Protein AF-A0A7J7QIR0-F1 (afdb_monomer_lite)

Structure (mmCIF, N/CA/C/O backbone):
data_AF-A0A7J7QIR0-F1
#
_entry.id   AF-A0A7J7QIR0-F1
#
loop_
_atom_site.group_PDB
_atom_site.id
_atom_site.type_symbol
_atom_site.label_atom_id
_atom_site.label_alt_id
_atom_site.label_comp_id
_atom_site.label_asym_id
_atom_site.label_entity_id
_atom_site.label_seq_id
_atom_site.pdbx_PDB_ins_code
_atom_site.Cartn_x
_atom_site.Cartn_y
_atom_site.Cartn_z
_atom_site.occupancy
_atom_site.B_iso_or_equiv
_atom_site.auth_seq_id
_atom_site.auth_comp_id
_atom_site.auth_asym_id
_atom_site.auth_atom_id
_atom_site.pdbx_PDB_model_num
ATOM 1 N N . MET A 1 1 ? 65.376 7.312 5.966 1.00 63.22 1 MET A N 1
ATOM 2 C CA . MET A 1 1 ? 64.396 8.322 5.501 1.00 63.22 1 MET A CA 1
ATOM 3 C C . MET A 1 1 ? 64.353 8.435 3.971 1.00 63.22 1 MET A C 1
ATOM 5 O O . MET A 1 1 ? 63.318 8.130 3.402 1.00 63.22 1 MET A O 1
ATOM 9 N N . VAL A 1 2 ? 65.464 8.736 3.281 1.00 73.38 2 VAL A N 1
ATOM 10 C CA . VAL A 1 2 ? 65.499 8.855 1.798 1.00 73.38 2 VAL A CA 1
ATOM 11 C C . VAL A 1 2 ? 65.082 7.569 1.058 1.00 73.38 2 VAL A C 1
ATOM 13 O O . VAL A 1 2 ? 64.411 7.639 0.033 1.00 73.38 2 VAL A O 1
ATOM 16 N N . HIS A 1 3 ? 65.426 6.389 1.587 1.00 74.38 3 HIS A N 1
ATOM 17 C CA . HIS A 1 3 ? 65.063 5.109 0.962 1.00 74.38 3 HIS A CA 1
ATOM 18 C C . HIS A 1 3 ? 63.554 4.806 1.042 1.00 74.38 3 HIS A C 1
ATOM 20 O O . HIS A 1 3 ? 62.972 4.362 0.060 1.00 74.38 3 HIS A O 1
ATOM 26 N N . ALA A 1 4 ? 62.907 5.123 2.171 1.00 72.25 4 ALA A N 1
ATOM 27 C CA . ALA A 1 4 ? 61.465 4.934 2.359 1.00 72.25 4 ALA A CA 1
ATOM 28 C C . ALA A 1 4 ? 60.637 5.890 1.482 1.00 72.25 4 ALA A C 1
ATOM 30 O O . ALA A 1 4 ? 59.612 5.500 0.934 1.00 72.25 4 ALA A O 1
ATOM 31 N N . TRP A 1 5 ? 61.124 7.119 1.281 1.00 82.62 5 TRP A N 1
ATOM 32 C CA . TRP A 1 5 ? 60.481 8.089 0.392 1.00 82.62 5 TRP A CA 1
ATOM 33 C C . TRP A 1 5 ? 60.527 7.654 -1.082 1.00 82.62 5 TRP A C 1
ATOM 35 O O . TRP A 1 5 ? 59.533 7.772 -1.794 1.00 82.62 5 TRP A O 1
ATOM 45 N N . ARG A 1 6 ? 61.645 7.063 -1.533 1.00 83.94 6 ARG A N 1
ATOM 46 C CA . ARG A 1 6 ? 61.762 6.512 -2.896 1.00 83.94 6 ARG A CA 1
ATOM 47 C C . ARG A 1 6 ? 60.876 5.282 -3.124 1.00 83.94 6 ARG A C 1
ATOM 49 O O . ARG A 1 6 ? 60.360 5.121 -4.227 1.00 83.94 6 ARG A O 1
ATOM 56 N N . GLU A 1 7 ? 60.693 4.438 -2.110 1.00 83.12 7 GLU A N 1
ATOM 57 C CA . GLU A 1 7 ? 59.798 3.273 -2.178 1.00 83.12 7 GLU A CA 1
ATOM 58 C C . GLU A 1 7 ? 58.329 3.713 -2.290 1.00 83.12 7 GLU A C 1
ATOM 60 O O . GLU A 1 7 ? 57.623 3.274 -3.197 1.00 83.12 7 GLU A O 1
ATOM 65 N N . ALA A 1 8 ? 57.903 4.664 -1.447 1.00 83.12 8 ALA A N 1
ATOM 66 C CA . ALA A 1 8 ? 56.557 5.235 -1.492 1.00 83.12 8 ALA A CA 1
ATOM 67 C C . ALA A 1 8 ? 56.277 5.908 -2.845 1.00 83.12 8 ALA A C 1
ATOM 69 O O . ALA A 1 8 ? 55.256 5.640 -3.465 1.00 83.12 8 ALA A O 1
ATOM 70 N N . GLN A 1 9 ? 57.221 6.696 -3.372 1.00 85.62 9 GLN A N 1
ATOM 71 C CA . GLN A 1 9 ? 57.064 7.342 -4.677 1.00 85.62 9 GLN A CA 1
ATOM 72 C C . GLN A 1 9 ? 56.934 6.323 -5.825 1.00 85.62 9 GLN A C 1
ATOM 74 O O . GLN A 1 9 ? 56.143 6.527 -6.745 1.00 85.62 9 GLN A O 1
ATOM 79 N N . ARG A 1 10 ? 57.663 5.198 -5.771 1.00 85.88 10 ARG A N 1
ATOM 80 C CA . ARG A 1 10 ? 57.529 4.113 -6.760 1.00 85.88 10 ARG A CA 1
ATOM 81 C C . ARG A 1 10 ? 56.176 3.413 -6.671 1.00 85.88 10 ARG A C 1
ATOM 83 O O . ARG A 1 10 ? 55.578 3.152 -7.712 1.00 85.88 10 ARG A O 1
ATOM 90 N N . GLN A 1 11 ? 55.686 3.144 -5.463 1.00 87.50 11 GLN A N 1
ATOM 91 C CA . GLN A 1 11 ? 54.374 2.528 -5.259 1.00 87.50 11 GLN A CA 1
ATOM 92 C C . GLN A 1 11 ? 53.239 3.444 -5.732 1.00 87.50 11 GLN A C 1
ATOM 94 O O . GLN A 1 11 ? 52.356 2.989 -6.456 1.00 87.50 11 GLN A O 1
ATOM 99 N N . THR A 1 12 ? 53.305 4.744 -5.432 1.00 89.62 12 THR A N 1
ATOM 100 C CA . THR A 1 12 ? 52.312 5.719 -5.903 1.00 89.62 12 THR A CA 1
ATOM 101 C C . THR A 1 12 ? 52.336 5.866 -7.426 1.00 89.62 12 THR A C 1
ATOM 103 O O . THR A 1 12 ? 51.277 5.904 -8.046 1.00 89.62 12 THR A O 1
ATOM 106 N N . CYS A 1 13 ? 53.518 5.875 -8.058 1.00 88.88 13 CYS A N 1
ATOM 107 C CA . CYS A 1 13 ? 53.624 5.901 -9.521 1.00 88.88 13 CYS A CA 1
ATOM 108 C C . CYS A 1 13 ? 53.061 4.629 -10.173 1.00 88.88 13 CYS A C 1
ATOM 110 O O . CYS A 1 13 ? 52.372 4.726 -11.185 1.00 88.88 13 CYS A O 1
ATOM 112 N N . LEU A 1 14 ? 53.310 3.444 -9.603 1.00 87.06 14 LEU A N 1
ATOM 113 C CA . LEU A 1 14 ? 52.738 2.191 -10.110 1.00 87.06 14 LEU A CA 1
ATOM 114 C C . LEU A 1 14 ? 51.210 2.172 -9.980 1.00 87.06 14 LEU A C 1
ATOM 116 O O . LEU A 1 14 ? 50.529 1.784 -10.929 1.00 87.06 14 LEU A O 1
ATOM 120 N N . LEU A 1 15 ? 50.671 2.658 -8.857 1.00 88.75 15 LEU A N 1
ATOM 121 C CA . LEU A 1 15 ? 49.227 2.801 -8.666 1.00 88.75 15 LEU A CA 1
ATOM 122 C C . LEU A 1 15 ? 48.619 3.776 -9.682 1.00 88.75 15 LEU A C 1
ATOM 124 O O . LEU A 1 15 ? 47.646 3.419 -10.340 1.00 88.75 15 LEU A O 1
ATOM 128 N N . LEU A 1 16 ? 49.227 4.943 -9.905 1.00 88.00 16 LEU A N 1
ATOM 129 C CA . LEU A 1 16 ? 48.777 5.922 -10.906 1.00 88.00 16 LEU A CA 1
ATOM 130 C C . LEU A 1 16 ? 48.803 5.374 -12.341 1.00 88.00 16 LEU A C 1
ATOM 132 O O . LEU A 1 16 ? 47.860 5.591 -13.103 1.00 88.00 16 LEU A O 1
ATOM 136 N N . VAL A 1 17 ? 49.841 4.622 -12.717 1.00 86.25 17 VAL A N 1
ATOM 137 C CA . VAL A 1 17 ? 49.918 3.990 -14.045 1.00 86.25 17 VAL A CA 1
ATOM 138 C C . VAL A 1 17 ? 48.865 2.890 -14.186 1.00 86.25 17 VAL A C 1
ATOM 140 O O . VAL A 1 17 ? 48.207 2.801 -15.219 1.00 86.25 17 VAL A O 1
ATOM 143 N N . SER A 1 18 ? 48.638 2.091 -13.140 1.00 83.12 18 SER A N 1
ATOM 144 C CA . SER A 1 18 ? 47.585 1.071 -13.163 1.00 83.12 18 SER A CA 1
ATOM 145 C C . SER A 1 18 ? 46.180 1.681 -13.225 1.00 83.12 18 SER A C 1
ATOM 147 O O . SER A 1 18 ? 45.354 1.211 -14.001 1.00 83.12 18 SER A O 1
ATOM 149 N N . LEU A 1 19 ? 45.931 2.779 -12.501 1.00 84.31 19 LEU A N 1
ATOM 150 C CA . LEU A 1 19 ? 44.648 3.483 -12.487 1.00 84.31 19 LEU A CA 1
ATOM 151 C C . LEU A 1 19 ? 44.356 4.140 -13.843 1.00 84.31 19 LEU A C 1
ATOM 153 O O . LEU A 1 19 ? 43.249 4.023 -14.357 1.00 84.31 19 LEU A O 1
ATOM 157 N N . THR A 1 20 ? 45.353 4.785 -14.456 1.00 78.94 20 THR A N 1
ATOM 158 C CA . THR A 1 20 ? 45.201 5.399 -15.787 1.00 78.94 20 THR A CA 1
ATOM 159 C C . THR A 1 20 ? 45.034 4.348 -16.883 1.00 78.94 20 THR A C 1
ATOM 161 O O . THR A 1 20 ? 44.170 4.506 -17.741 1.00 78.94 20 THR A O 1
ATOM 164 N N . ALA A 1 21 ? 45.768 3.231 -16.825 1.00 70.81 21 ALA A N 1
ATOM 165 C CA . ALA A 1 21 ? 45.558 2.109 -17.738 1.00 70.81 21 ALA A CA 1
ATOM 166 C C . ALA A 1 21 ? 44.150 1.507 -17.594 1.00 70.81 21 ALA A C 1
ATOM 168 O O . ALA A 1 21 ? 43.523 1.185 -18.604 1.00 70.81 21 ALA A O 1
ATOM 169 N N . TRP A 1 22 ? 43.635 1.391 -16.366 1.00 70.06 22 TRP A N 1
ATOM 170 C CA . TRP A 1 22 ? 42.289 0.881 -16.099 1.00 70.06 22 TRP A CA 1
ATOM 171 C C . TRP A 1 22 ? 41.198 1.846 -16.588 1.00 70.06 22 TRP A C 1
ATOM 173 O O . TRP A 1 22 ? 40.274 1.422 -17.280 1.00 70.06 22 TRP A O 1
ATOM 183 N N . LEU A 1 23 ? 41.358 3.152 -16.345 1.00 68.69 23 LEU A N 1
ATOM 184 C CA . LEU A 1 23 ? 40.456 4.196 -16.846 1.00 68.69 23 LEU A CA 1
ATOM 185 C C . LEU A 1 23 ? 40.393 4.217 -18.383 1.00 68.69 23 LEU A C 1
ATOM 187 O O . LEU A 1 23 ? 39.302 4.280 -18.941 1.00 68.69 23 LEU A O 1
ATOM 191 N N . VAL A 1 24 ? 41.530 4.088 -19.079 1.00 67.69 24 VAL A N 1
ATOM 192 C CA . VAL A 1 24 ? 41.573 4.060 -20.557 1.00 67.69 24 VAL A CA 1
ATOM 193 C C . VAL A 1 24 ? 40.941 2.785 -21.134 1.00 67.69 24 VAL A C 1
ATOM 195 O O . VAL A 1 24 ? 40.271 2.842 -22.163 1.00 67.69 24 VAL A O 1
ATOM 198 N N . HIS A 1 25 ? 41.100 1.630 -20.478 1.00 61.41 25 HIS A N 1
ATOM 199 C CA . HIS A 1 25 ? 40.418 0.400 -20.908 1.00 61.41 25 HIS A CA 1
ATOM 200 C C . HIS A 1 25 ? 38.904 0.456 -20.652 1.00 61.41 25 HIS A C 1
ATOM 202 O O . HIS A 1 25 ? 38.129 -0.104 -21.434 1.00 61.41 25 HIS A O 1
ATOM 208 N N . SER A 1 26 ? 38.471 1.150 -19.596 1.00 63.03 26 SER A N 1
ATOM 209 C CA . SER A 1 26 ? 37.052 1.313 -19.273 1.00 63.03 26 SER A CA 1
ATOM 210 C C . SER A 1 26 ? 36.330 2.227 -20.267 1.00 63.03 26 SER A C 1
ATOM 212 O O . SER A 1 26 ? 35.204 1.929 -20.650 1.00 63.03 26 SER A O 1
ATOM 214 N N . THR A 1 27 ? 36.959 3.305 -20.746 1.00 64.69 27 THR A N 1
ATOM 215 C CA . THR A 1 27 ? 36.300 4.239 -21.680 1.00 64.69 27 THR A CA 1
ATOM 216 C C . THR A 1 27 ? 36.130 3.658 -23.085 1.00 64.69 27 THR A C 1
ATOM 218 O O . THR A 1 27 ? 35.092 3.859 -23.713 1.00 64.69 27 THR A O 1
ATOM 221 N N . ALA A 1 28 ? 37.104 2.881 -23.574 1.00 61.06 28 ALA A N 1
ATOM 222 C CA . ALA A 1 28 ? 37.025 2.256 -24.898 1.00 61.06 28 ALA A CA 1
ATOM 223 C C . ALA A 1 28 ? 35.984 1.124 -24.966 1.00 61.06 28 ALA A C 1
ATOM 225 O O . ALA A 1 28 ? 35.314 0.952 -25.984 1.00 61.06 28 ALA A O 1
ATOM 226 N N . THR A 1 29 ? 35.821 0.363 -23.880 1.00 63.81 29 THR A N 1
ATOM 227 C CA . THR A 1 29 ? 34.811 -0.705 -23.803 1.00 63.81 29 THR A CA 1
ATOM 228 C C . THR A 1 29 ? 33.394 -0.154 -23.651 1.00 63.81 29 THR A C 1
ATOM 230 O O . THR A 1 29 ? 32.463 -0.723 -24.218 1.00 63.81 29 THR A O 1
ATOM 233 N N . GLN A 1 30 ? 33.233 0.987 -22.977 1.00 71.06 30 GLN A N 1
ATOM 234 C CA . GLN A 1 30 ? 31.936 1.638 -22.792 1.00 71.06 30 GLN A CA 1
ATOM 235 C C . GLN A 1 30 ? 31.391 2.272 -24.084 1.00 71.06 30 GLN A C 1
ATOM 237 O O . GLN A 1 30 ? 30.181 2.289 -24.292 1.00 71.06 30 GLN A O 1
ATOM 242 N N . ALA A 1 31 ? 32.265 2.705 -25.001 1.00 75.94 31 ALA A N 1
ATOM 243 C CA . ALA A 1 31 ? 31.871 3.315 -26.276 1.00 75.94 31 ALA A CA 1
ATOM 244 C C . ALA A 1 31 ? 31.133 2.365 -27.246 1.00 75.94 31 ALA A C 1
ATOM 246 O O . ALA A 1 31 ? 30.554 2.826 -28.225 1.00 75.94 31 ALA A O 1
ATOM 247 N N . CYS A 1 32 ? 31.162 1.052 -26.994 1.00 87.12 32 CYS A N 1
ATOM 248 C CA . CYS A 1 32 ? 30.577 0.025 -27.865 1.00 87.12 32 CYS A CA 1
ATOM 249 C C . CYS A 1 32 ? 29.570 -0.880 -27.169 1.00 87.12 32 CYS A C 1
ATOM 251 O O . CYS A 1 32 ? 29.247 -1.965 -27.659 1.00 87.12 32 CYS A O 1
ATOM 253 N N . GLN A 1 33 ? 29.094 -0.460 -26.003 1.00 91.12 33 GLN A N 1
ATOM 254 C CA . GLN A 1 33 ? 27.999 -1.145 -25.352 1.00 91.12 33 GLN A CA 1
ATOM 255 C C . GLN A 1 33 ? 26.690 -0.713 -26.028 1.00 91.12 33 GLN A C 1
ATOM 257 O O . GLN A 1 33 ? 26.458 0.490 -26.162 1.00 91.12 33 GLN A O 1
ATOM 262 N N . PRO A 1 34 ? 25.833 -1.649 -26.477 1.00 93.75 34 PRO A N 1
ATOM 263 C CA . PRO A 1 34 ? 24.517 -1.270 -26.967 1.00 93.75 34 PRO A CA 1
ATOM 264 C C . PRO A 1 34 ? 23.743 -0.558 -25.854 1.00 93.75 34 PRO A C 1
ATOM 266 O O . PRO A 1 34 ? 23.880 -0.892 -24.673 1.00 93.75 34 PRO A O 1
ATOM 269 N N . SER A 1 35 ? 22.919 0.413 -26.226 1.00 94.69 35 SER A N 1
ATOM 270 C CA . SER A 1 35 ? 21.955 1.025 -25.317 1.00 94.69 35 SER A CA 1
ATOM 271 C C . SER A 1 35 ? 20.534 0.635 -25.711 1.00 94.69 35 SER A C 1
ATOM 273 O O . SER A 1 35 ? 20.278 0.144 -26.814 1.00 94.69 35 SER A O 1
ATOM 275 N N . ILE A 1 36 ? 19.613 0.796 -24.767 1.00 95.44 36 ILE A N 1
ATOM 276 C CA . ILE A 1 36 ? 18.187 0.553 -24.964 1.00 95.44 36 ILE A CA 1
ATOM 277 C C . ILE A 1 36 ? 17.493 1.886 -24.736 1.00 95.44 36 ILE A C 1
ATOM 279 O O . ILE A 1 36 ? 17.690 2.495 -23.687 1.00 95.44 36 ILE A O 1
ATOM 283 N N . SER A 1 37 ? 16.694 2.326 -25.701 1.00 94.69 37 SER A N 1
ATOM 284 C CA . SER A 1 37 ? 15.740 3.406 -25.499 1.00 94.69 37 SER A CA 1
ATOM 285 C C . SER A 1 37 ? 14.331 2.838 -25.418 1.00 94.69 37 SER A C 1
ATOM 287 O O . SER A 1 37 ? 13.955 1.969 -26.205 1.00 94.69 37 SER A O 1
ATOM 289 N N . PHE A 1 38 ? 13.553 3.355 -24.473 1.00 94.50 38 PHE A N 1
ATOM 290 C CA . PHE A 1 38 ? 12.136 3.024 -24.322 1.00 94.50 38 PHE A CA 1
ATOM 291 C C . PHE A 1 38 ? 11.213 4.050 -24.995 1.00 94.50 38 PHE A C 1
ATOM 293 O O . PHE A 1 38 ? 9.994 3.944 -24.893 1.00 94.50 38 PHE A O 1
ATOM 300 N N . PHE A 1 39 ? 11.791 5.041 -25.684 1.00 94.56 39 PHE A N 1
ATOM 301 C CA . PHE A 1 39 ? 11.075 6.121 -26.366 1.00 94.56 39 PHE A CA 1
ATOM 302 C C . PHE A 1 39 ? 11.553 6.218 -27.825 1.00 94.56 39 PHE A C 1
ATOM 304 O O . PHE A 1 39 ? 12.318 7.125 -28.167 1.00 94.56 39 PHE A O 1
ATOM 311 N N . PRO A 1 40 ? 11.182 5.250 -28.683 1.00 90.94 40 PRO A N 1
ATOM 312 C CA . PRO A 1 40 ? 11.608 5.247 -30.076 1.00 90.94 40 PRO A CA 1
ATOM 313 C C . PRO A 1 40 ? 11.152 6.506 -30.813 1.00 90.94 40 PRO A C 1
ATOM 315 O O . PRO A 1 40 ? 10.021 6.950 -30.635 1.00 90.94 40 PRO A O 1
ATOM 318 N N . SER A 1 41 ? 12.004 7.054 -31.683 1.00 88.19 41 SER A N 1
ATOM 319 C CA . SER A 1 41 ? 11.639 8.222 -32.490 1.00 88.19 41 SER A CA 1
ATOM 320 C C . SER A 1 41 ? 10.437 7.933 -33.396 1.00 88.19 41 SER A C 1
ATOM 322 O O . SER A 1 41 ? 10.459 6.968 -34.158 1.00 88.19 41 SER A O 1
ATOM 324 N N . GLY A 1 42 ? 9.406 8.777 -33.338 1.00 88.25 42 GLY A N 1
ATOM 325 C CA . GLY A 1 42 ? 8.125 8.581 -34.027 1.00 88.25 42 GLY A CA 1
ATOM 326 C C . GLY A 1 42 ? 7.147 7.631 -33.322 1.00 88.25 42 GLY A C 1
ATOM 327 O O . GLY A 1 42 ? 6.042 7.427 -33.823 1.00 88.25 42 GLY A O 1
ATOM 328 N N . ALA A 1 43 ? 7.539 7.052 -32.186 1.00 87.69 43 ALA A N 1
ATOM 329 C CA . ALA A 1 43 ? 6.735 6.158 -31.357 1.00 87.69 43 ALA A CA 1
ATOM 330 C C . ALA A 1 43 ? 6.911 6.468 -29.855 1.00 87.69 43 ALA A C 1
ATOM 332 O O . ALA A 1 43 ? 6.702 5.609 -28.998 1.00 87.69 43 ALA A O 1
ATOM 333 N N . GLU A 1 44 ? 7.294 7.704 -29.526 1.00 90.38 44 GLU A N 1
ATOM 334 C CA . GLU A 1 44 ? 7.700 8.124 -28.184 1.00 90.38 44 GLU A CA 1
ATOM 335 C C . GLU A 1 44 ? 6.569 7.989 -27.153 1.00 90.38 44 GLU A C 1
ATOM 337 O O . GLU A 1 44 ? 6.824 7.723 -25.979 1.00 90.38 44 GLU A O 1
ATOM 342 N N . ASP A 1 45 ? 5.324 8.134 -27.606 1.00 91.56 45 ASP A N 1
ATOM 343 C CA . ASP A 1 45 ? 4.106 8.039 -26.796 1.00 91.56 45 ASP A CA 1
ATOM 344 C C . ASP A 1 45 ? 3.224 6.841 -27.204 1.00 91.56 45 ASP A C 1
ATOM 346 O O . ASP A 1 45 ? 2.031 6.814 -26.913 1.00 91.56 45 ASP A O 1
ATOM 350 N N . MET A 1 46 ? 3.798 5.841 -27.889 1.00 91.50 46 MET A N 1
ATOM 351 C CA . MET A 1 46 ? 3.081 4.604 -28.243 1.00 91.50 46 MET A CA 1
ATOM 352 C C . MET A 1 46 ? 3.054 3.571 -27.110 1.00 91.50 46 MET A C 1
ATOM 354 O O . MET A 1 46 ? 2.274 2.623 -27.177 1.00 91.50 46 MET A O 1
ATOM 358 N N . ASN A 1 47 ? 3.877 3.743 -26.068 1.00 92.94 47 ASN A N 1
ATOM 359 C CA . ASN A 1 47 ? 3.810 2.895 -24.879 1.00 92.94 47 ASN A CA 1
ATOM 360 C C . ASN A 1 47 ? 2.442 3.041 -24.199 1.00 92.94 47 ASN A C 1
ATOM 362 O O . ASN A 1 47 ? 1.926 4.151 -24.050 1.00 92.94 47 ASN A O 1
ATOM 366 N N . THR A 1 48 ? 1.877 1.927 -23.737 1.00 91.38 48 THR A N 1
ATOM 367 C CA . THR A 1 48 ? 0.627 1.919 -22.968 1.00 91.38 48 THR A CA 1
ATOM 368 C C . THR A 1 48 ? 0.870 1.308 -21.589 1.00 91.38 48 THR A C 1
ATOM 370 O O . THR A 1 48 ? 1.408 0.206 -21.521 1.00 91.38 48 THR A O 1
ATOM 373 N N . PRO A 1 49 ? 0.463 1.953 -20.485 1.00 90.75 49 PRO A N 1
ATOM 374 C CA . PRO A 1 49 ? -0.322 3.189 -20.424 1.00 90.75 49 PRO A CA 1
ATOM 375 C C . PRO A 1 49 ? 0.448 4.433 -20.872 1.00 90.75 49 PRO A C 1
ATOM 377 O O . PRO A 1 49 ? 1.674 4.437 -20.885 1.00 90.75 49 PRO A O 1
ATOM 380 N N . LEU A 1 50 ? -0.286 5.521 -21.130 1.00 90.25 50 LEU A N 1
ATOM 381 C CA . LEU A 1 50 ? 0.273 6.829 -21.498 1.00 90.25 50 LEU A CA 1
ATOM 382 C C . LEU A 1 50 ? 1.353 7.328 -20.516 1.00 90.25 50 LEU A C 1
ATOM 384 O O . LEU A 1 50 ? 2.261 8.047 -20.915 1.00 90.25 50 LEU A O 1
ATOM 388 N N . ALA A 1 51 ? 1.291 6.911 -19.248 1.00 91.62 51 ALA A N 1
ATOM 389 C CA . ALA A 1 51 ? 2.301 7.199 -18.227 1.00 91.62 51 ALA A CA 1
ATOM 390 C C . ALA A 1 51 ? 3.710 6.644 -18.554 1.00 91.62 51 ALA A C 1
ATOM 392 O O . ALA A 1 51 ? 4.716 7.167 -18.068 1.00 91.62 51 ALA A O 1
ATOM 393 N N . TRP A 1 52 ? 3.806 5.606 -19.394 1.00 93.56 52 TRP A N 1
ATOM 394 C CA . TRP A 1 52 ? 5.068 5.108 -19.963 1.00 93.56 52 TRP A CA 1
ATOM 395 C C . TRP A 1 52 ? 5.514 5.864 -21.218 1.00 93.56 52 TRP A C 1
ATOM 397 O O . TRP A 1 52 ? 6.595 5.592 -21.740 1.00 93.56 52 TRP A O 1
ATOM 407 N N . GLY A 1 53 ? 4.702 6.788 -21.729 1.00 94.56 53 GLY A N 1
ATOM 408 C CA . GLY A 1 53 ? 5.058 7.648 -22.851 1.00 94.56 53 GLY A CA 1
ATOM 409 C C . GLY A 1 53 ? 6.106 8.689 -22.464 1.00 94.56 53 GLY A C 1
ATOM 410 O O . GLY A 1 53 ? 6.198 9.132 -21.314 1.00 94.56 53 GLY A O 1
ATOM 411 N N . ARG A 1 54 ? 6.904 9.110 -23.444 1.00 95.19 54 ARG A N 1
ATOM 412 C CA . ARG A 1 54 ? 7.955 10.117 -23.274 1.00 95.19 54 ARG A CA 1
ATOM 413 C C . ARG A 1 54 ? 7.411 11.431 -22.735 1.00 95.19 54 ARG A C 1
ATOM 415 O O . ARG A 1 54 ? 8.045 12.041 -21.877 1.00 95.19 54 ARG A O 1
ATOM 422 N N . THR A 1 55 ? 6.249 11.862 -23.217 1.00 95.69 55 THR A N 1
ATOM 423 C CA . THR A 1 55 ? 5.620 13.118 -22.803 1.00 95.69 55 THR A CA 1
ATOM 424 C C . THR A 1 55 ? 5.292 13.105 -21.308 1.00 95.69 55 THR A C 1
ATOM 426 O O . THR A 1 55 ? 5.591 14.070 -20.602 1.00 95.69 55 THR A O 1
ATOM 429 N N . ALA A 1 56 ? 4.752 11.996 -20.792 1.00 94.56 56 ALA A N 1
ATOM 430 C CA . ALA A 1 56 ? 4.436 11.842 -19.371 1.00 94.56 56 ALA A CA 1
ATOM 431 C C . ALA A 1 56 ? 5.692 11.817 -18.485 1.00 94.56 56 ALA A C 1
ATOM 433 O O . ALA A 1 56 ? 5.705 12.417 -17.407 1.00 94.56 56 ALA A O 1
ATOM 434 N N . GLN A 1 57 ? 6.750 11.165 -18.970 1.00 96.00 57 GLN A N 1
ATOM 435 C CA . GLN A 1 57 ? 8.046 11.060 -18.301 1.00 96.00 57 GLN A CA 1
ATOM 436 C C . GLN A 1 57 ? 8.746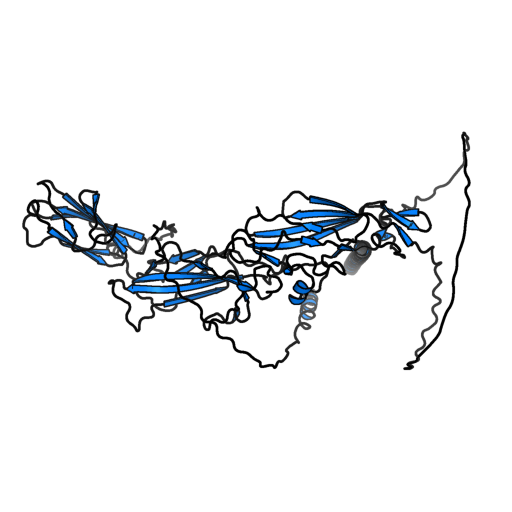 12.426 -18.226 1.00 96.00 57 GLN A C 1
ATOM 438 O O . GLN A 1 57 ? 9.154 12.838 -17.142 1.00 96.00 57 GLN A O 1
ATOM 443 N N . ILE A 1 58 ? 8.775 13.191 -19.325 1.00 96.12 58 ILE A N 1
ATOM 444 C CA . ILE A 1 58 ? 9.299 14.569 -19.337 1.00 96.12 58 ILE A CA 1
ATOM 445 C C . ILE A 1 58 ? 8.496 15.466 -18.392 1.00 96.12 58 ILE A C 1
ATOM 447 O O . ILE A 1 58 ? 9.082 16.247 -17.644 1.00 96.12 58 ILE A O 1
ATOM 451 N N . ALA A 1 59 ? 7.164 15.348 -18.386 1.00 94.75 59 ALA A N 1
ATOM 452 C CA . ALA A 1 59 ? 6.314 16.119 -17.481 1.00 94.75 59 ALA A CA 1
ATOM 453 C C . ALA A 1 59 ? 6.585 15.804 -15.997 1.00 94.75 59 ALA A C 1
ATOM 455 O O . ALA A 1 59 ? 6.408 16.675 -15.147 1.00 94.75 59 ALA A O 1
ATOM 456 N N . ALA A 1 60 ? 7.063 14.593 -15.694 1.00 94.00 60 ALA A N 1
ATOM 457 C CA . ALA A 1 60 ? 7.522 14.193 -14.366 1.00 94.00 60 ALA A CA 1
ATOM 458 C C . ALA A 1 60 ? 8.997 14.550 -14.080 1.00 94.00 60 ALA A C 1
ATOM 460 O O . ALA A 1 60 ? 9.499 14.239 -13.004 1.00 94.00 60 ALA A O 1
ATOM 461 N N . GLY A 1 61 ? 9.692 15.202 -15.018 1.00 95.19 61 GLY A N 1
ATOM 462 C CA . GLY A 1 61 ? 11.095 15.602 -14.888 1.00 95.19 61 GLY A CA 1
ATOM 463 C C . GLY A 1 61 ? 12.118 14.576 -15.385 1.00 95.19 61 GLY A C 1
ATOM 464 O O . GLY A 1 61 ? 13.316 14.823 -15.259 1.00 95.19 61 GLY A O 1
ATOM 465 N N . ASN A 1 62 ? 11.685 13.460 -15.979 1.00 94.44 62 ASN A N 1
ATOM 466 C CA . ASN A 1 62 ? 12.579 12.473 -16.578 1.00 94.44 62 ASN A CA 1
ATOM 467 C C . ASN A 1 62 ? 12.956 12.862 -18.017 1.00 94.44 62 ASN A C 1
ATOM 469 O O . ASN A 1 62 ? 12.178 12.685 -18.959 1.00 94.44 62 ASN A O 1
ATOM 473 N N . TYR A 1 63 ? 14.177 13.366 -18.194 1.00 93.50 63 TYR A N 1
ATOM 474 C CA . TYR A 1 63 ? 14.728 13.723 -19.504 1.00 93.50 63 TYR A CA 1
ATOM 475 C C . TYR A 1 63 ? 15.607 12.622 -20.110 1.00 93.50 63 TYR A C 1
ATOM 477 O O . TYR A 1 63 ? 16.006 12.737 -21.272 1.00 93.50 63 TYR A O 1
ATOM 485 N N . ASP A 1 64 ? 15.873 11.537 -19.388 1.00 90.88 64 ASP A N 1
ATOM 486 C CA . ASP A 1 64 ? 16.757 10.466 -19.843 1.00 90.88 64 ASP A CA 1
ATOM 487 C C . ASP A 1 64 ? 16.003 9.503 -20.763 1.00 90.88 64 ASP A C 1
ATOM 489 O O . ASP A 1 64 ? 14.838 9.181 -20.540 1.00 90.88 64 ASP A O 1
ATOM 493 N N . ALA A 1 65 ? 16.623 9.094 -21.870 1.00 85.12 65 ALA A N 1
ATOM 494 C CA . ALA A 1 65 ? 15.965 8.254 -22.878 1.00 85.12 65 ALA A CA 1
ATOM 495 C C . ALA A 1 65 ? 16.105 6.744 -22.607 1.00 85.12 65 ALA A C 1
ATOM 497 O O . ALA A 1 65 ? 15.400 5.944 -23.229 1.00 85.12 65 ALA A O 1
ATOM 498 N N . ASP A 1 66 ? 17.025 6.367 -21.716 1.00 84.44 66 ASP A N 1
ATOM 499 C CA . ASP A 1 66 ? 17.349 4.991 -21.327 1.00 84.44 66 ASP A CA 1
ATOM 500 C C . ASP A 1 66 ? 16.936 4.648 -19.885 1.00 84.44 66 ASP A C 1
ATOM 502 O O . ASP A 1 66 ? 17.143 3.516 -19.439 1.00 84.44 66 ASP A O 1
ATOM 506 N N . VAL A 1 67 ? 16.322 5.602 -19.176 1.00 88.44 67 VAL A N 1
ATOM 507 C CA . VAL A 1 67 ? 15.749 5.435 -17.836 1.00 88.44 67 VAL A CA 1
ATOM 508 C C . VAL A 1 67 ? 14.257 5.738 -17.899 1.00 88.44 67 VAL A C 1
ATOM 510 O O . VAL A 1 67 ? 13.834 6.725 -18.498 1.00 88.44 67 VAL A O 1
ATOM 513 N N . MET A 1 68 ? 13.447 4.894 -17.267 1.00 91.62 68 MET A N 1
ATOM 514 C CA . MET A 1 68 ? 12.012 5.112 -17.109 1.00 91.62 68 MET A CA 1
ATOM 515 C C . MET A 1 68 ? 11.701 5.241 -15.619 1.00 91.62 68 MET A C 1
ATOM 517 O O . MET A 1 68 ? 12.091 4.372 -14.838 1.00 91.62 68 MET A O 1
ATOM 521 N N . TYR A 1 69 ? 11.028 6.323 -15.223 1.00 94.94 69 TYR A N 1
ATOM 522 C CA . TYR A 1 69 ? 10.514 6.458 -13.861 1.00 94.94 69 TYR A CA 1
ATOM 523 C C . TYR A 1 69 ? 9.404 5.439 -13.630 1.00 94.94 69 TYR A C 1
ATOM 525 O O . TYR A 1 69 ? 8.663 5.089 -14.555 1.00 94.94 69 TYR A O 1
ATOM 533 N N . THR A 1 70 ? 9.292 4.988 -12.384 1.00 93.25 70 THR A N 1
ATOM 534 C CA . THR A 1 70 ? 8.258 4.067 -11.930 1.00 93.25 70 THR A CA 1
ATOM 535 C C . THR A 1 70 ? 6.882 4.636 -12.258 1.00 93.25 70 THR A C 1
ATOM 537 O O . THR A 1 70 ? 6.605 5.812 -12.028 1.00 93.25 70 THR A O 1
ATOM 540 N N . VAL A 1 71 ? 6.003 3.780 -12.769 1.00 92.25 71 VAL A N 1
ATOM 541 C CA . VAL A 1 71 ? 4.600 4.102 -13.048 1.00 92.25 71 VAL A CA 1
ATOM 542 C C . VAL A 1 71 ? 3.699 3.223 -12.200 1.00 92.25 71 VAL A C 1
ATOM 544 O O . VAL A 1 71 ? 4.000 2.049 -11.991 1.00 92.25 71 VAL A O 1
ATOM 547 N N . ALA A 1 72 ? 2.585 3.780 -11.733 1.00 90.38 72 ALA A N 1
ATOM 548 C CA . ALA A 1 72 ? 1.558 3.025 -11.028 1.00 90.38 72 ALA A CA 1
ATOM 549 C C . ALA A 1 72 ? 0.415 2.653 -11.977 1.00 90.38 72 ALA A C 1
ATOM 551 O O . ALA A 1 72 ? -0.200 3.524 -12.591 1.00 90.38 72 ALA A O 1
ATOM 552 N N . LEU A 1 73 ? 0.136 1.360 -12.081 1.00 89.00 73 LEU A N 1
ATOM 553 C CA . LEU A 1 73 ? -0.879 0.754 -12.934 1.00 89.00 73 LEU A CA 1
ATOM 554 C C . LEU A 1 73 ? -2.078 0.358 -12.074 1.00 89.00 73 LEU A C 1
ATOM 556 O O . LEU A 1 73 ? -1.891 -0.368 -11.099 1.00 89.00 73 LEU A O 1
ATOM 560 N N . SER A 1 74 ? -3.296 0.780 -12.427 1.00 79.62 74 SER A N 1
ATOM 561 C CA . SER A 1 74 ? -4.502 0.180 -11.839 1.00 79.62 74 SER A CA 1
ATOM 562 C C . SER A 1 74 ? -5.024 -0.971 -12.688 1.00 79.62 74 SER A C 1
ATOM 564 O O . SER A 1 74 ? -5.186 -0.813 -13.900 1.00 79.62 74 SER A O 1
ATOM 566 N N . SER A 1 75 ? -5.359 -2.089 -12.053 1.00 68.44 75 SER A N 1
ATOM 567 C CA . SER A 1 75 ? -6.054 -3.197 -12.704 1.00 68.44 75 SER A CA 1
ATOM 568 C C . SER A 1 75 ? -7.546 -2.924 -12.882 1.00 68.44 75 SER A C 1
ATOM 570 O O . SER A 1 75 ? -8.220 -2.323 -12.044 1.00 68.44 75 SER A O 1
ATOM 572 N N . ILE A 1 76 ? -8.050 -3.437 -14.001 1.00 61.50 76 ILE A N 1
ATOM 573 C CA . ILE A 1 76 ? -9.436 -3.373 -14.477 1.00 61.50 76 ILE A CA 1
ATOM 574 C C . ILE A 1 76 ? -10.381 -4.151 -13.561 1.00 61.50 76 ILE A C 1
ATOM 576 O O . ILE A 1 76 ? -11.568 -3.847 -13.454 1.00 61.50 76 ILE A O 1
ATOM 580 N N . VAL A 1 77 ? -9.863 -5.214 -12.947 1.00 66.31 77 VAL A N 1
ATOM 581 C CA . VAL A 1 77 ? -10.698 -6.295 -12.419 1.00 66.31 77 VAL A CA 1
ATOM 582 C C . VAL A 1 77 ? -11.382 -5.887 -11.112 1.00 66.31 77 VAL A C 1
ATOM 584 O O . VAL A 1 77 ? -12.508 -6.301 -10.843 1.00 66.31 77 VAL A O 1
ATOM 587 N N . HIS A 1 78 ? -10.734 -5.038 -10.313 1.00 67.94 78 HIS A N 1
ATOM 588 C CA . HIS A 1 78 ? -11.091 -4.853 -8.905 1.00 67.94 78 HIS A CA 1
ATOM 589 C C . HIS A 1 78 ? -11.419 -3.401 -8.509 1.00 67.94 78 HIS A C 1
ATOM 591 O O . HIS A 1 78 ? -12.003 -3.179 -7.443 1.00 67.94 78 HIS A O 1
ATOM 597 N N . ILE A 1 79 ? -11.132 -2.412 -9.368 1.00 69.50 79 ILE A N 1
ATOM 598 C CA . ILE A 1 79 ? -11.427 -0.994 -9.111 1.00 69.50 79 ILE A CA 1
ATOM 599 C C . ILE A 1 79 ? -12.500 -0.512 -10.102 1.00 69.50 79 ILE A C 1
ATOM 601 O O . ILE A 1 79 ? -12.190 -0.269 -11.266 1.00 69.50 79 ILE A O 1
ATOM 605 N N . PRO A 1 80 ? -13.772 -0.372 -9.681 1.00 62.59 80 PRO A N 1
ATOM 606 C CA . PRO A 1 80 ? -14.857 0.010 -10.582 1.00 62.59 80 PRO A CA 1
ATOM 607 C C . PRO A 1 80 ? -14.665 1.425 -11.147 1.00 62.59 80 PRO A C 1
ATOM 609 O O . PRO A 1 80 ? -14.198 2.319 -10.443 1.00 62.59 80 PRO A O 1
ATOM 612 N N . ASN A 1 81 ? -15.117 1.638 -12.389 1.00 61.53 81 ASN A N 1
ATOM 613 C CA . ASN A 1 81 ? -15.058 2.915 -13.122 1.00 61.53 81 ASN A CA 1
ATOM 614 C C . ASN A 1 81 ? -13.642 3.431 -13.427 1.00 61.53 81 ASN A C 1
ATOM 616 O O . ASN A 1 81 ? -13.456 4.631 -13.615 1.00 61.53 81 ASN A O 1
ATOM 620 N N . THR A 1 82 ? -12.640 2.556 -13.470 1.00 59.94 82 THR A N 1
ATOM 621 C CA . THR A 1 82 ? -11.364 2.899 -14.095 1.00 59.94 82 THR A CA 1
ATOM 622 C C . THR A 1 82 ? -11.444 2.552 -15.578 1.00 59.94 82 THR A C 1
ATOM 624 O O . THR A 1 82 ? -11.880 1.457 -15.944 1.00 59.94 82 THR A O 1
ATOM 627 N N . ASP A 1 83 ? -11.047 3.491 -16.442 1.00 55.22 83 ASP A N 1
ATOM 628 C CA . ASP A 1 83 ? -10.729 3.184 -17.835 1.00 55.22 83 ASP A CA 1
ATOM 629 C C . ASP A 1 83 ? -9.507 2.278 -17.817 1.00 55.22 83 ASP A C 1
ATOM 631 O O . ASP A 1 83 ? -8.355 2.704 -17.752 1.00 55.22 83 ASP A O 1
ATOM 635 N N . ALA A 1 84 ? -9.819 0.999 -17.752 1.00 53.72 84 ALA A N 1
ATOM 636 C CA . ALA A 1 84 ? -8.934 -0.114 -17.904 1.00 53.72 84 ALA A CA 1
ATOM 637 C C . ALA A 1 84 ? -7.770 0.175 -18.854 1.00 53.72 84 ALA A C 1
ATOM 639 O O . ALA A 1 84 ? -7.968 0.302 -20.065 1.00 53.72 84 ALA A O 1
ATOM 640 N N . VAL A 1 85 ? -6.546 0.211 -18.328 1.00 56.03 85 VAL A N 1
ATOM 641 C CA . VAL A 1 85 ? -5.376 0.142 -19.199 1.00 56.03 85 VAL A CA 1
ATOM 642 C C . VAL A 1 85 ? -5.394 -1.250 -19.828 1.00 56.03 85 VAL A C 1
ATOM 644 O O . VAL A 1 85 ? -5.374 -2.255 -19.118 1.00 56.03 85 VAL A O 1
ATOM 647 N N . SER A 1 86 ? -5.459 -1.320 -21.159 1.00 70.69 86 SER A N 1
ATOM 648 C CA . SER A 1 86 ? -5.154 -2.541 -21.913 1.00 70.69 86 SER A CA 1
ATOM 649 C C . SER A 1 86 ? -3.831 -3.152 -21.434 1.00 70.69 86 SER A C 1
ATOM 651 O O . SER A 1 86 ? -2.997 -2.426 -20.899 1.00 70.69 86 SER A O 1
ATOM 653 N N . LYS A 1 87 ? -3.601 -4.457 -21.655 1.00 88.69 87 LYS A N 1
ATOM 654 C CA . LYS A 1 87 ? -2.325 -5.130 -21.324 1.00 88.69 87 LYS A CA 1
ATOM 655 C C . LYS A 1 87 ? -1.133 -4.200 -21.592 1.00 88.69 87 LYS A C 1
ATOM 657 O O . LYS A 1 87 ? -1.024 -3.745 -22.733 1.00 88.69 87 LYS A O 1
ATOM 662 N N . PRO A 1 88 ? -0.311 -3.846 -20.582 1.00 91.75 88 PRO A N 1
ATOM 663 C CA . PRO A 1 88 ? 0.713 -2.831 -20.767 1.00 91.75 88 PRO A CA 1
ATOM 664 C C . PRO A 1 88 ? 1.660 -3.196 -21.910 1.00 91.75 88 PRO A C 1
ATOM 666 O O . PRO A 1 88 ? 2.091 -4.344 -22.032 1.00 91.75 88 PRO A O 1
ATOM 669 N N . VAL A 1 89 ? 1.970 -2.215 -22.751 1.00 94.19 89 VAL A N 1
ATOM 670 C CA . VAL A 1 89 ? 2.769 -2.363 -23.963 1.00 94.19 89 VAL A CA 1
ATOM 671 C C . VAL A 1 89 ? 3.984 -1.454 -23.857 1.00 94.19 89 VAL A C 1
ATOM 673 O O . VAL A 1 89 ? 3.845 -0.239 -23.721 1.00 94.19 89 VAL A O 1
ATOM 676 N N . LEU A 1 90 ? 5.171 -2.049 -23.938 1.00 95.56 90 LEU A N 1
ATOM 677 C CA . LEU A 1 90 ? 6.450 -1.350 -23.905 1.00 95.56 90 LEU A CA 1
ATOM 678 C C . LEU A 1 90 ? 7.201 -1.578 -25.220 1.00 95.56 90 LEU A C 1
ATOM 680 O O . LEU A 1 90 ? 7.508 -2.714 -25.588 1.00 95.56 90 LEU A O 1
ATOM 684 N N . HIS A 1 91 ? 7.523 -0.495 -25.917 1.00 95.75 91 HIS A N 1
ATOM 685 C CA . HIS A 1 91 ? 8.367 -0.509 -27.104 1.00 95.75 91 HIS A CA 1
ATOM 686 C C . HIS A 1 91 ? 9.842 -0.409 -26.714 1.00 95.75 91 HIS A C 1
ATOM 688 O O . HIS A 1 91 ? 10.236 0.393 -25.867 1.00 95.75 91 HIS A O 1
ATOM 694 N N . VAL A 1 92 ? 10.673 -1.232 -27.351 1.00 95.31 92 VAL A N 1
ATOM 695 C CA . VAL A 1 92 ? 12.102 -1.341 -27.048 1.00 95.31 92 VAL A CA 1
ATOM 696 C C . VAL A 1 92 ? 12.900 -1.036 -28.307 1.00 95.31 92 VAL A C 1
ATOM 698 O O . VAL A 1 92 ? 12.904 -1.825 -29.247 1.00 95.31 92 VAL A O 1
ATOM 701 N N . GLN A 1 93 ? 13.616 0.087 -28.317 1.00 95.50 93 GLN A N 1
ATOM 702 C CA . GLN A 1 93 ? 14.490 0.480 -29.419 1.00 95.50 93 GLN A CA 1
ATOM 703 C C . GLN A 1 93 ? 15.954 0.257 -29.024 1.00 95.50 93 GLN A C 1
ATOM 705 O O . GLN A 1 93 ? 16.507 1.030 -28.236 1.00 95.50 93 GLN A O 1
ATOM 710 N N . PRO A 1 94 ? 16.631 -0.768 -29.561 1.00 95.69 94 PRO A N 1
ATOM 711 C CA . PRO A 1 94 ? 18.066 -0.886 -29.372 1.00 95.69 94 PRO A CA 1
ATOM 712 C C . PRO A 1 94 ? 18.791 0.199 -30.176 1.00 95.69 94 PRO A C 1
ATOM 714 O O . PRO A 1 94 ? 18.486 0.428 -31.348 1.00 95.69 94 PRO A O 1
ATOM 717 N N . ALA A 1 95 ? 19.778 0.848 -29.563 1.00 94.06 95 ALA A N 1
ATOM 718 C CA . ALA A 1 95 ? 20.617 1.838 -30.224 1.00 94.06 95 ALA A CA 1
ATOM 719 C C . ALA A 1 95 ? 22.076 1.375 -30.224 1.00 94.06 95 ALA A C 1
ATOM 721 O O . ALA A 1 95 ? 22.696 1.154 -29.181 1.00 94.06 95 ALA A O 1
ATOM 722 N N . HIS A 1 96 ? 22.614 1.186 -31.428 1.00 95.31 96 HIS A N 1
ATOM 723 C CA . HIS A 1 96 ? 24.011 0.843 -31.658 1.00 95.31 96 HIS A CA 1
ATOM 724 C C . HIS A 1 96 ? 24.376 1.086 -33.129 1.00 95.31 96 HIS A C 1
ATOM 726 O O . HIS A 1 96 ? 23.561 0.858 -34.022 1.00 95.31 96 HIS A O 1
ATOM 732 N N . ASP A 1 97 ? 25.624 1.469 -33.402 1.00 95.12 97 ASP A N 1
ATOM 733 C CA . ASP A 1 97 ? 26.097 1.774 -34.761 1.00 95.12 97 ASP A CA 1
ATOM 734 C C . ASP A 1 97 ? 25.998 0.583 -35.728 1.00 95.12 97 ASP A C 1
ATOM 736 O O . ASP A 1 97 ? 25.780 0.761 -36.922 1.00 95.12 97 ASP A O 1
ATOM 740 N N . LEU A 1 98 ? 26.102 -0.643 -35.207 1.00 96.12 98 LEU A N 1
ATOM 741 C CA . LEU A 1 98 ? 25.936 -1.873 -35.996 1.00 96.12 98 LEU A CA 1
ATOM 742 C C . LEU A 1 98 ? 24.484 -2.179 -36.383 1.00 96.12 98 LEU A C 1
ATOM 744 O O . LEU A 1 98 ? 24.260 -3.125 -37.125 1.00 96.12 98 LEU A O 1
ATOM 748 N N . LEU A 1 99 ? 23.503 -1.438 -35.876 1.00 96.12 99 LEU A N 1
ATOM 749 C CA . LEU A 1 99 ? 22.089 -1.653 -36.199 1.00 96.12 99 LEU A CA 1
ATOM 750 C C . LEU A 1 99 ? 21.585 -0.675 -37.269 1.00 96.12 99 LEU A C 1
ATOM 752 O O . LEU A 1 99 ? 20.433 -0.758 -37.683 1.00 96.12 99 LEU A O 1
ATOM 756 N N . VAL A 1 100 ? 22.441 0.243 -37.734 1.00 94.88 100 VAL A N 1
ATOM 757 C CA . VAL A 1 100 ? 22.078 1.300 -38.684 1.00 94.88 100 VAL A CA 1
ATOM 758 C C . VAL A 1 100 ? 22.749 1.038 -40.029 1.00 94.88 100 VAL A C 1
ATOM 760 O O . VAL A 1 100 ? 23.963 1.188 -40.181 1.00 94.88 100 VAL A O 1
ATOM 763 N N . ALA A 1 101 ? 21.953 0.659 -41.028 1.00 94.06 101 ALA A N 1
ATOM 764 C CA . ALA A 1 101 ? 22.438 0.510 -42.396 1.00 94.06 101 ALA A CA 1
ATOM 765 C C . ALA A 1 101 ? 23.060 1.825 -42.903 1.00 94.06 101 ALA A C 1
ATOM 767 O O . ALA A 1 101 ? 22.568 2.917 -42.625 1.00 94.06 101 ALA A O 1
ATOM 768 N N . GLY A 1 102 ? 24.166 1.727 -43.638 1.00 94.75 102 GLY A N 1
ATOM 769 C CA . GLY A 1 102 ? 24.911 2.877 -44.150 1.00 94.75 102 GLY A CA 1
ATOM 770 C C . GLY A 1 102 ? 25.815 3.567 -43.124 1.00 94.75 102 GLY A C 1
ATOM 771 O O . GLY A 1 102 ? 26.534 4.496 -43.497 1.00 94.75 102 GLY A O 1
ATOM 772 N N . LYS A 1 103 ? 25.844 3.125 -41.857 1.00 95.06 103 LYS A N 1
ATOM 773 C CA . LYS A 1 103 ? 26.762 3.683 -40.858 1.00 95.06 103 LYS A CA 1
ATOM 774 C C . LYS A 1 103 ? 28.213 3.423 -41.268 1.00 95.06 103 LYS A C 1
ATOM 776 O O . LYS A 1 103 ? 28.606 2.286 -41.530 1.00 95.06 103 LYS A O 1
ATOM 781 N N . SER A 1 104 ? 29.010 4.484 -41.315 1.00 93.81 104 SER A N 1
ATOM 782 C CA . SER A 1 104 ? 30.450 4.436 -41.566 1.00 93.81 104 SER A CA 1
ATOM 783 C C . SER A 1 104 ? 31.243 4.757 -40.297 1.00 93.81 104 SER A C 1
ATOM 785 O O . SER A 1 104 ? 30.672 5.158 -39.283 1.00 93.81 104 SER A O 1
ATOM 787 N N . ASN A 1 105 ? 32.565 4.564 -40.343 1.00 90.81 105 ASN A N 1
ATOM 788 C CA . ASN A 1 105 ? 33.481 4.853 -39.228 1.00 90.81 105 ASN A CA 1
ATOM 789 C C . ASN A 1 105 ? 33.160 4.085 -37.934 1.00 90.81 105 ASN A C 1
ATOM 791 O O . ASN A 1 105 ? 33.429 4.563 -36.833 1.00 90.81 105 ASN A O 1
ATOM 795 N N . ILE A 1 106 ? 32.615 2.873 -38.066 1.00 92.25 106 ILE A N 1
ATOM 796 C CA . ILE A 1 106 ? 32.361 1.993 -36.924 1.00 92.25 106 ILE A CA 1
ATOM 797 C C . ILE A 1 106 ? 33.695 1.681 -36.246 1.00 92.25 106 ILE A C 1
ATOM 799 O O . ILE A 1 106 ? 34.664 1.294 -36.903 1.00 92.25 106 ILE A O 1
ATOM 803 N N . SER A 1 107 ? 33.768 1.859 -34.930 1.00 91.38 107 SER A N 1
ATOM 804 C CA . SER A 1 107 ? 35.009 1.621 -34.198 1.00 91.38 107 SER A CA 1
ATOM 805 C C . SER A 1 107 ? 35.383 0.130 -34.220 1.00 91.38 107 SER A C 1
ATOM 807 O O . SER A 1 107 ? 34.527 -0.761 -34.226 1.00 91.38 107 SER A O 1
ATOM 809 N N . ARG A 1 108 ? 36.688 -0.177 -34.204 1.00 89.69 108 ARG A N 1
ATOM 810 C CA . ARG A 1 108 ? 37.169 -1.574 -34.131 1.00 89.69 108 ARG A CA 1
ATOM 811 C C . ARG A 1 108 ? 36.706 -2.293 -32.860 1.00 89.69 108 ARG A C 1
ATOM 813 O O . ARG A 1 108 ? 36.464 -3.502 -32.908 1.00 89.69 108 ARG A O 1
ATOM 820 N N . ALA A 1 109 ? 36.524 -1.538 -31.777 1.00 88.25 109 ALA A N 1
ATOM 821 C CA . ALA A 1 109 ? 35.950 -2.005 -30.523 1.00 88.25 109 ALA A CA 1
ATOM 822 C C . ALA A 1 109 ? 34.556 -2.608 -30.735 1.00 88.25 109 ALA A C 1
ATOM 824 O O . ALA A 1 109 ? 34.292 -3.736 -30.313 1.00 88.25 109 ALA A O 1
ATOM 825 N N . CYS A 1 110 ? 33.702 -1.900 -31.479 1.00 91.38 110 CYS A N 1
ATOM 826 C CA . CYS A 1 110 ? 32.315 -2.285 -31.740 1.00 91.38 110 CYS A CA 1
ATOM 827 C C . CYS A 1 110 ? 32.247 -3.489 -32.674 1.00 91.38 110 CYS A C 1
ATOM 829 O O . CYS A 1 110 ? 31.420 -4.375 -32.497 1.00 91.38 110 CYS A O 1
ATOM 831 N N . MET A 1 111 ? 33.177 -3.588 -33.624 1.00 92.81 111 MET A N 1
ATOM 832 C CA . MET A 1 111 ? 33.307 -4.782 -34.458 1.00 92.81 111 MET A CA 1
ATOM 833 C C . MET A 1 111 ? 33.723 -6.030 -33.659 1.00 92.81 111 MET A C 1
ATOM 835 O O . MET A 1 111 ? 33.607 -7.135 -34.178 1.00 92.81 111 MET A O 1
ATOM 839 N N . GLY A 1 112 ? 34.200 -5.889 -32.415 1.00 85.25 112 GLY A N 1
ATOM 840 C CA . GLY A 1 112 ? 34.588 -7.005 -31.549 1.00 85.25 112 GLY A CA 1
ATOM 841 C C . GLY A 1 112 ? 36.046 -7.457 -31.688 1.00 85.25 112 GLY A C 1
ATOM 842 O O . GLY A 1 112 ? 36.386 -8.538 -31.209 1.00 85.25 112 GLY A O 1
ATOM 843 N N . TYR A 1 113 ? 36.918 -6.654 -32.311 1.00 83.19 113 TYR A N 1
ATOM 844 C CA . TYR A 1 113 ? 38.322 -7.028 -32.549 1.00 83.19 113 TYR A CA 1
ATOM 845 C C . TYR A 1 113 ? 39.279 -6.723 -31.380 1.00 83.19 113 TYR A C 1
ATOM 847 O O . TYR A 1 113 ? 40.392 -7.250 -31.363 1.00 83.19 113 TYR A O 1
ATOM 855 N N . ASP A 1 114 ? 38.858 -5.949 -30.375 1.00 72.62 114 ASP A N 1
ATOM 856 C CA . ASP A 1 114 ? 39.744 -5.462 -29.299 1.00 72.62 114 ASP A CA 1
ATOM 857 C C . ASP A 1 114 ? 40.226 -6.543 -28.311 1.00 72.62 114 ASP A C 1
ATOM 859 O O . ASP A 1 114 ? 41.159 -6.317 -27.544 1.00 72.62 114 ASP A O 1
ATOM 863 N N . GLY A 1 115 ? 39.653 -7.751 -28.354 1.00 63.22 115 GLY A N 1
ATOM 864 C CA . GLY A 1 115 ? 40.111 -8.895 -27.552 1.00 63.22 115 GLY A CA 1
ATOM 865 C C . GLY A 1 115 ? 41.195 -9.745 -28.220 1.00 63.22 115 GLY A C 1
ATOM 866 O O . GLY A 1 115 ? 41.897 -10.497 -27.545 1.00 63.22 115 GLY A O 1
ATOM 867 N N . VAL A 1 116 ? 41.374 -9.623 -29.539 1.00 58.69 116 VAL A N 1
ATOM 868 C CA . VAL A 1 116 ? 42.422 -10.348 -30.264 1.00 58.69 116 VAL A CA 1
ATOM 869 C C . VAL A 1 116 ? 43.656 -9.458 -30.295 1.00 58.69 116 VAL A C 1
ATOM 871 O O . VAL A 1 116 ? 44.077 -8.974 -31.347 1.00 58.69 116 VAL A O 1
ATOM 874 N N . GLN A 1 117 ? 44.269 -9.234 -29.127 1.00 55.22 117 GLN A N 1
ATOM 875 C CA . GLN A 1 117 ? 45.670 -8.834 -29.122 1.00 55.22 117 GLN A CA 1
ATOM 876 C C . GLN A 1 117 ? 46.406 -9.892 -29.939 1.00 55.22 117 GLN A C 1
ATOM 878 O O . GLN A 1 117 ? 46.574 -11.032 -29.501 1.00 55.22 117 GLN A O 1
ATOM 883 N N . ARG A 1 118 ? 46.829 -9.521 -31.154 1.00 49.66 118 ARG A N 1
ATOM 884 C CA . ARG A 1 118 ? 47.865 -10.245 -31.879 1.00 49.66 118 ARG A CA 1
ATOM 885 C C . ARG A 1 118 ? 49.019 -10.369 -30.893 1.00 49.66 118 ARG A C 1
ATOM 887 O O . ARG A 1 118 ? 49.788 -9.422 -30.739 1.00 49.66 118 ARG A O 1
ATOM 894 N N . ARG A 1 119 ? 49.152 -11.521 -30.221 1.00 47.41 119 ARG A N 1
ATOM 895 C CA . ARG A 1 119 ? 50.435 -11.932 -29.660 1.00 47.41 119 ARG A CA 1
ATOM 896 C C . ARG A 1 119 ? 51.380 -11.840 -30.844 1.00 47.41 119 ARG A C 1
ATOM 898 O O . ARG A 1 119 ? 51.282 -12.636 -31.775 1.00 47.41 119 ARG A O 1
ATOM 905 N N . LYS A 1 120 ? 52.206 -10.795 -30.862 1.00 45.00 120 LYS A N 1
ATOM 906 C CA . LYS A 1 120 ? 53.326 -10.657 -31.782 1.00 45.00 120 LYS A CA 1
ATOM 907 C C . LYS A 1 120 ? 54.219 -11.852 -31.466 1.00 45.00 120 LYS A C 1
ATOM 909 O O . LYS A 1 120 ? 55.021 -11.812 -30.541 1.00 45.00 120 LYS A O 1
ATOM 914 N N . LEU A 1 121 ? 53.976 -12.961 -32.158 1.00 40.69 121 LEU A N 1
ATOM 915 C CA . LEU A 1 121 ? 54.858 -14.111 -32.180 1.00 40.69 121 LEU A CA 1
ATOM 916 C C . LEU A 1 121 ? 56.179 -13.570 -32.721 1.00 40.69 121 LEU A C 1
ATOM 918 O O . LEU A 1 121 ? 56.254 -13.148 -33.875 1.00 40.69 121 LEU A O 1
ATOM 922 N N . LEU A 1 122 ? 57.178 -13.481 -31.844 1.00 41.72 122 LEU A N 1
ATOM 923 C CA . LEU A 1 122 ? 58.559 -13.240 -32.226 1.00 41.72 122 LEU A CA 1
ATOM 924 C C . LEU A 1 122 ? 58.916 -14.288 -33.285 1.00 41.72 122 LEU A C 1
ATOM 926 O O . LEU A 1 122 ? 59.015 -15.476 -32.986 1.00 41.72 122 LEU A O 1
ATOM 930 N N . GLN A 1 123 ? 59.045 -13.835 -34.533 1.00 40.81 123 GLN A N 1
ATOM 931 C CA . GLN A 1 123 ? 59.633 -14.601 -35.621 1.00 40.81 123 GLN A CA 1
ATOM 932 C C . GLN A 1 123 ? 61.085 -14.918 -35.250 1.00 40.81 123 GLN A C 1
ATOM 934 O O . GLN A 1 123 ? 61.953 -14.051 -35.316 1.00 40.81 123 GLN A O 1
ATOM 939 N N . LEU A 1 124 ? 61.342 -16.171 -34.884 1.00 36.56 124 LEU A N 1
ATOM 940 C CA . LEU A 1 124 ? 62.636 -16.815 -35.076 1.00 36.56 124 LEU A CA 1
ATOM 941 C C . LEU A 1 124 ? 62.511 -17.675 -36.331 1.00 36.56 124 LEU A C 1
ATOM 943 O O . LEU A 1 124 ? 61.552 -18.427 -36.493 1.00 36.56 124 LEU A O 1
ATOM 947 N N . GLY A 1 125 ? 63.418 -17.420 -37.266 1.00 36.81 125 GLY A N 1
ATOM 948 C CA . GLY A 1 125 ? 63.274 -17.796 -38.660 1.00 36.81 125 GLY A CA 1
ATOM 949 C C . GLY A 1 125 ? 63.573 -19.252 -39.003 1.00 36.81 125 GLY A C 1
ATOM 950 O O . GLY A 1 125 ? 63.990 -20.055 -38.172 1.00 36.81 125 GLY A O 1
ATOM 951 N N . SER A 1 126 ? 63.437 -19.462 -40.314 1.00 34.56 126 SER A N 1
ATOM 952 C CA . SER A 1 126 ? 64.151 -20.409 -41.175 1.00 34.56 126 SER A CA 1
ATOM 953 C C . SER A 1 126 ? 63.347 -21.574 -41.763 1.00 34.56 126 SER A C 1
ATOM 955 O O . SER A 1 126 ? 62.971 -22.525 -41.089 1.00 34.56 126 SER A O 1
ATOM 957 N N . SER A 1 127 ? 63.263 -21.487 -43.097 1.00 33.47 127 SER A N 1
ATOM 958 C CA . SER A 1 127 ? 63.519 -22.556 -44.074 1.00 33.47 127 SER A CA 1
ATOM 959 C C . SER A 1 127 ? 62.381 -23.484 -44.498 1.00 33.47 127 SER A C 1
ATOM 961 O O . SER A 1 127 ? 62.041 -24.446 -43.823 1.00 33.47 127 SER A O 1
ATOM 963 N N . ASN A 1 128 ? 61.922 -23.225 -45.728 1.00 33.69 128 ASN A N 1
ATOM 964 C CA . ASN A 1 128 ? 61.712 -24.168 -46.834 1.00 33.69 128 ASN A CA 1
ATOM 965 C C . ASN A 1 128 ? 61.450 -25.646 -46.504 1.00 33.69 128 ASN A C 1
ATOM 967 O O . ASN A 1 128 ? 62.356 -26.380 -46.120 1.00 33.69 128 ASN A O 1
ATOM 971 N N . SER A 1 129 ? 60.299 -26.142 -46.955 1.00 31.41 129 SER A N 1
ATOM 972 C CA . SER A 1 129 ? 60.279 -27.261 -47.905 1.00 31.41 129 SER A CA 1
ATOM 973 C C . SER A 1 129 ? 58.933 -27.361 -48.628 1.00 31.41 129 SER A C 1
ATOM 975 O O . SER A 1 129 ? 57.862 -27.127 -48.080 1.00 31.41 129 SER A O 1
ATOM 977 N N . SER A 1 130 ? 59.053 -27.651 -49.915 1.00 32.22 130 SER A N 1
ATOM 978 C CA . SER A 1 130 ? 58.039 -27.863 -50.943 1.00 32.22 130 SER A CA 1
ATOM 979 C C . SER A 1 130 ? 57.431 -29.269 -50.916 1.00 32.22 130 SER A C 1
ATOM 981 O O . SER A 1 130 ? 58.167 -30.232 -50.713 1.00 32.22 130 SER A O 1
ATOM 983 N N . SER A 1 131 ? 56.141 -29.393 -51.244 1.00 32.28 131 SER A N 1
ATOM 984 C CA . SER A 1 131 ? 55.483 -30.499 -51.995 1.00 32.28 131 SER A CA 1
ATOM 985 C C . SER A 1 131 ? 53.958 -30.279 -51.933 1.00 32.28 131 SER A C 1
ATOM 987 O O . SER A 1 131 ? 53.403 -30.141 -50.853 1.00 32.28 131 SER A O 1
ATOM 989 N N . SER A 1 132 ? 53.274 -29.903 -53.019 1.00 34.19 132 SER A N 1
ATOM 990 C CA . SER A 1 132 ? 52.776 -30.703 -54.160 1.00 34.19 132 SER A CA 1
ATOM 991 C C . SER A 1 132 ? 51.506 -31.522 -53.870 1.00 34.19 132 SER A C 1
ATOM 993 O O . SER A 1 132 ? 51.529 -32.410 -53.026 1.00 34.19 132 SER A O 1
ATOM 995 N N . GLY A 1 133 ? 50.459 -31.278 -54.671 1.00 30.27 133 GLY A N 1
ATOM 996 C CA . GLY A 1 133 ? 49.262 -32.121 -54.838 1.00 30.27 133 GLY A CA 1
ATOM 997 C C . GLY A 1 133 ? 47.981 -31.279 -54.925 1.00 30.27 133 GLY A C 1
ATOM 998 O O . GLY A 1 133 ? 47.551 -30.753 -53.910 1.00 30.27 133 GLY A O 1
ATOM 999 N N . SER A 1 134 ? 47.496 -30.915 -56.126 1.00 31.83 134 SER A N 1
ATOM 1000 C CA . SER A 1 134 ? 46.411 -31.592 -56.892 1.00 31.83 134 SER A CA 1
ATOM 1001 C C . SER A 1 134 ? 45.068 -31.560 -56.145 1.00 31.83 134 SER A C 1
ATOM 1003 O O . SER A 1 134 ? 45.022 -31.956 -54.994 1.00 31.83 134 SER A O 1
ATOM 1005 N N . SER A 1 135 ? 43.902 -31.181 -56.665 1.00 31.61 135 SER A N 1
ATOM 1006 C CA . SER A 1 135 ? 43.317 -31.006 -58.006 1.00 31.61 135 SER A CA 1
ATOM 1007 C C . SER A 1 135 ? 41.859 -30.561 -57.722 1.00 31.61 135 SER A C 1
ATOM 1009 O O . SER A 1 135 ? 41.303 -30.965 -56.706 1.00 31.61 135 SER A O 1
ATOM 1011 N N . SER A 1 136 ? 41.170 -29.725 -58.498 1.00 30.78 136 SER A N 1
ATOM 1012 C CA . SER A 1 136 ? 40.321 -30.136 -59.629 1.00 30.78 136 SER A CA 1
ATOM 1013 C C . SER A 1 136 ? 39.208 -29.075 -59.822 1.00 30.78 136 SER A C 1
ATOM 1015 O O . SER A 1 136 ? 38.766 -28.505 -58.831 1.00 30.78 136 SER A O 1
ATOM 1017 N N . THR A 1 137 ? 38.833 -28.820 -61.091 1.00 30.69 137 THR A N 1
ATOM 1018 C CA . THR A 1 137 ? 37.475 -28.556 -61.664 1.00 30.69 137 THR A CA 1
ATOM 1019 C C . THR A 1 137 ? 36.468 -27.649 -60.924 1.00 30.69 137 THR A C 1
ATOM 1021 O O . THR A 1 137 ? 36.277 -27.776 -59.731 1.00 30.69 137 THR A O 1
ATOM 1024 N N . SER A 1 138 ? 35.645 -26.792 -61.540 1.00 33.38 138 SER A N 1
ATOM 1025 C CA . SER A 1 138 ? 35.260 -26.519 -62.936 1.00 33.38 138 SER A CA 1
ATOM 1026 C C . SER A 1 138 ? 34.117 -25.482 -62.925 1.00 33.38 138 SER A C 1
ATOM 1028 O O . SER A 1 138 ? 33.354 -25.482 -61.967 1.00 33.38 138 SER A O 1
ATOM 1030 N N . MET A 1 139 ? 33.930 -24.761 -64.044 1.00 33.47 139 MET A N 1
ATOM 1031 C CA . MET A 1 139 ? 32.679 -24.110 -64.511 1.00 33.47 139 MET A CA 1
ATOM 1032 C C . MET A 1 139 ? 32.129 -22.954 -63.649 1.00 33.47 139 MET A C 1
ATOM 1034 O O . MET A 1 139 ? 31.976 -23.066 -62.449 1.00 33.47 139 MET A O 1
ATOM 1038 N N . GLY A 1 140 ? 31.793 -21.775 -64.165 1.00 28.95 140 GLY A N 1
ATOM 1039 C CA . GLY A 1 140 ? 31.338 -21.406 -65.499 1.00 28.95 140 GLY A CA 1
ATOM 1040 C C . GLY A 1 140 ? 29.972 -20.736 -65.342 1.00 28.95 140 GLY A C 1
ATOM 1041 O O . GLY A 1 140 ? 29.055 -21.384 -64.855 1.00 28.95 140 GLY A O 1
ATOM 1042 N N . SER A 1 141 ? 29.851 -19.459 -65.713 1.00 34.31 141 SER A N 1
ATOM 1043 C CA . SER A 1 141 ? 28.720 -18.871 -66.458 1.00 34.31 141 SER A CA 1
ATOM 1044 C C . SER A 1 141 ? 28.685 -17.352 -66.313 1.00 34.31 141 SER A C 1
ATOM 1046 O O . SER A 1 141 ? 28.721 -16.777 -65.231 1.00 34.31 141 SER A O 1
ATOM 1048 N N . SER A 1 142 ? 28.622 -16.738 -67.478 1.00 34.22 142 SER A N 1
ATOM 1049 C CA . SER A 1 142 ? 28.383 -15.346 -67.805 1.00 34.22 142 SER A CA 1
ATOM 1050 C C . SER A 1 142 ? 26.892 -15.001 -67.744 1.00 34.22 142 SER A C 1
ATOM 1052 O O . SER A 1 142 ? 26.068 -15.810 -68.155 1.00 34.22 142 SER A O 1
ATOM 1054 N N . SER A 1 143 ? 26.559 -13.755 -67.394 1.00 35.06 143 SER A N 1
ATOM 1055 C CA . SER A 1 143 ? 25.511 -12.996 -68.098 1.00 35.06 143 SER A CA 1
ATOM 1056 C C . SER A 1 143 ? 25.560 -11.506 -67.750 1.00 35.06 143 SER A C 1
ATOM 1058 O O . SER A 1 143 ? 25.264 -11.078 -66.640 1.00 35.06 143 SER A O 1
ATOM 1060 N N . SER A 1 144 ? 25.932 -10.735 -68.762 1.00 33.22 144 SER A N 1
ATOM 1061 C CA . SER A 1 144 ? 25.601 -9.333 -69.015 1.00 33.22 144 SER A CA 1
ATOM 1062 C C . SER A 1 144 ? 24.087 -9.086 -69.113 1.00 33.22 144 SER A C 1
ATOM 1064 O O . SER A 1 144 ? 23.400 -9.989 -69.584 1.00 33.22 144 SER A O 1
ATOM 1066 N N . ILE A 1 145 ? 23.614 -7.856 -68.827 1.00 34.19 145 ILE A N 1
ATOM 1067 C CA . ILE A 1 145 ? 22.811 -6.979 -69.729 1.00 34.19 145 ILE A CA 1
ATOM 1068 C C . ILE A 1 145 ? 22.151 -5.785 -68.978 1.00 34.19 145 ILE A C 1
ATOM 1070 O O . ILE A 1 145 ? 21.475 -5.977 -67.978 1.00 34.19 145 ILE A O 1
ATOM 1074 N N . ASN A 1 146 ? 22.343 -4.589 -69.570 1.00 29.45 146 ASN A N 1
ATOM 1075 C CA . ASN A 1 146 ? 21.596 -3.302 -69.582 1.00 29.45 146 ASN A CA 1
ATOM 1076 C C . ASN A 1 146 ? 21.258 -2.562 -68.266 1.00 29.45 146 ASN A C 1
ATOM 1078 O O . ASN A 1 146 ? 20.651 -3.130 -67.377 1.00 29.45 146 ASN A O 1
ATOM 1082 N N . ARG A 1 147 ? 21.632 -1.292 -68.013 1.00 34.44 147 ARG A N 1
ATOM 1083 C CA . ARG A 1 147 ? 21.740 -0.014 -68.777 1.00 34.44 147 ARG A CA 1
ATOM 1084 C C . ARG A 1 147 ? 20.412 0.765 -68.890 1.00 34.44 147 ARG A C 1
ATOM 1086 O O . ARG A 1 147 ? 19.413 0.221 -69.341 1.00 34.44 147 ARG A O 1
ATOM 1093 N N . THR A 1 148 ? 20.532 2.076 -68.626 1.00 31.47 148 THR A N 1
ATOM 1094 C CA . THR A 1 148 ? 19.597 3.224 -68.781 1.00 31.47 148 THR A CA 1
ATOM 1095 C C . THR A 1 148 ? 18.716 3.536 -67.555 1.00 31.47 148 THR A C 1
ATOM 1097 O O . THR A 1 148 ? 18.196 2.622 -66.941 1.00 31.47 148 THR A O 1
ATOM 1100 N N . GLY A 1 149 ? 18.554 4.785 -67.102 1.00 30.30 149 GLY A N 1
ATOM 1101 C CA . GLY A 1 149 ? 18.907 6.071 -67.707 1.00 30.30 149 GLY A CA 1
ATOM 1102 C C . GLY A 1 149 ? 18.979 7.228 -66.696 1.00 30.30 149 GLY A C 1
ATOM 1103 O O . GLY A 1 149 ? 18.493 7.142 -65.574 1.00 30.30 149 GLY A O 1
ATOM 1104 N N . SER A 1 150 ? 19.656 8.281 -67.146 1.00 34.91 150 SER A N 1
ATOM 1105 C CA . SER A 1 150 ? 19.882 9.589 -66.528 1.00 34.91 150 SER A CA 1
ATOM 1106 C C . SER A 1 150 ? 18.790 10.594 -66.893 1.00 34.91 150 SER A C 1
ATOM 1108 O O . SER A 1 150 ? 18.353 10.551 -68.039 1.00 34.91 150 SER A O 1
ATOM 1110 N N . VAL A 1 151 ? 18.515 11.555 -66.005 1.00 33.69 151 VAL A N 1
ATOM 1111 C CA . VAL A 1 151 ? 18.089 12.969 -66.219 1.00 33.69 151 VAL A CA 1
ATOM 1112 C C . VAL A 1 151 ? 18.338 13.622 -64.838 1.00 33.69 151 VAL A C 1
ATOM 1114 O O . VAL A 1 151 ? 17.816 13.082 -63.868 1.00 33.69 151 VAL A O 1
ATOM 1117 N N . LEU A 1 152 ? 19.255 14.549 -64.524 1.00 33.50 152 LEU A N 1
ATOM 1118 C CA . LEU A 1 152 ? 19.804 15.817 -65.053 1.00 33.50 152 LEU A CA 1
ATOM 1119 C C . LEU A 1 152 ? 18.829 17.007 -65.148 1.00 33.50 152 LEU A C 1
ATOM 1121 O O . LEU A 1 152 ? 17.815 16.909 -65.824 1.00 33.50 152 LEU A O 1
ATOM 1125 N N . GLU A 1 153 ? 19.288 18.116 -64.548 1.00 32.41 153 GLU A N 1
ATOM 1126 C CA . GLU A 1 153 ? 18.854 19.525 -64.630 1.00 32.41 153 GLU A CA 1
ATOM 1127 C C . GLU A 1 153 ? 17.690 19.958 -63.730 1.00 32.41 153 GLU A C 1
ATOM 1129 O O . GLU A 1 153 ? 16.705 19.247 -63.574 1.00 32.41 153 GLU A O 1
ATOM 1134 N N . ASP A 1 154 ? 17.656 21.168 -63.174 1.00 30.47 154 ASP A N 1
ATOM 1135 C CA . ASP A 1 154 ? 18.620 22.207 -62.753 1.00 30.47 154 ASP A CA 1
ATOM 1136 C C . ASP A 1 154 ? 17.732 23.375 -62.252 1.00 30.47 154 ASP A C 1
ATOM 1138 O O . ASP A 1 154 ? 16.569 23.437 -62.655 1.00 30.47 154 ASP A O 1
ATOM 1142 N N . LEU A 1 155 ? 18.271 24.283 -61.420 1.00 31.23 155 LEU A N 1
ATOM 1143 C CA . LEU A 1 155 ? 17.963 25.739 -61.314 1.00 31.23 155 LEU A CA 1
ATOM 1144 C C . LEU A 1 155 ? 17.975 26.318 -59.877 1.00 31.23 155 LEU A C 1
ATOM 1146 O O . LEU A 1 155 ? 17.014 26.219 -59.121 1.00 31.23 155 LEU A O 1
ATOM 1150 N N . GLU A 1 156 ? 19.115 26.951 -59.563 1.00 28.48 156 GLU A N 1
ATOM 1151 C CA . GLU A 1 156 ? 19.318 28.377 -59.198 1.00 28.48 156 GLU A CA 1
ATOM 1152 C C . GLU A 1 156 ? 18.422 29.080 -58.140 1.00 28.48 156 GLU A C 1
ATOM 1154 O O . GLU A 1 156 ? 17.233 29.280 -58.349 1.00 28.48 156 GLU A O 1
ATOM 1159 N N . HIS A 1 157 ? 18.979 29.473 -56.972 1.00 34.41 157 HIS A N 1
ATOM 1160 C CA . HIS A 1 157 ? 19.549 30.804 -56.570 1.00 34.41 157 HIS A CA 1
ATOM 1161 C C . HIS A 1 157 ? 18.569 31.635 -55.673 1.00 34.41 157 HIS A C 1
ATOM 1163 O O . HIS A 1 157 ? 17.390 31.311 -55.621 1.00 34.41 157 HIS A O 1
ATOM 1169 N N . PRO A 1 158 ? 18.967 32.740 -54.991 1.00 53.22 158 PRO A N 1
ATOM 1170 C CA . PRO A 1 158 ? 19.894 32.857 -53.848 1.00 53.22 158 PRO A CA 1
ATOM 1171 C C . PRO A 1 158 ? 19.315 33.736 -52.688 1.00 53.22 158 PRO A C 1
ATOM 1173 O O . PRO A 1 158 ? 18.329 34.438 -52.884 1.00 53.22 158 PRO A O 1
ATOM 1176 N N . ASN A 1 159 ? 19.941 33.788 -51.497 1.00 34.12 159 ASN A N 1
ATOM 1177 C CA . ASN A 1 159 ? 20.284 35.070 -50.830 1.00 34.12 159 ASN A CA 1
ATOM 1178 C C . ASN A 1 159 ? 21.018 34.937 -49.478 1.00 34.12 159 ASN A C 1
ATOM 1180 O O . ASN A 1 159 ? 20.534 34.340 -48.524 1.00 34.12 159 ASN A O 1
ATOM 1184 N N . SER A 1 160 ? 22.176 35.601 -49.446 1.00 32.03 160 SER A N 1
ATOM 1185 C CA . SER A 1 160 ? 22.801 36.401 -48.380 1.00 32.03 160 SER A CA 1
ATOM 1186 C C . SER A 1 160 ? 22.247 36.367 -46.946 1.00 32.03 160 SER A C 1
ATOM 1188 O O . SER A 1 160 ? 21.120 36.791 -46.713 1.00 32.03 160 SER A O 1
ATOM 1190 N N . THR A 1 161 ? 23.140 36.201 -45.960 1.00 33.69 161 THR A N 1
ATOM 1191 C CA . THR A 1 161 ? 23.415 37.282 -44.987 1.00 33.69 161 THR A CA 1
ATOM 1192 C C . THR A 1 161 ? 24.849 37.188 -44.447 1.00 33.69 161 THR A C 1
ATOM 1194 O O . THR A 1 161 ? 25.278 36.154 -43.948 1.00 33.69 161 THR A O 1
ATOM 1197 N N . ASN A 1 162 ? 25.577 38.298 -44.577 1.00 36.12 162 ASN A N 1
ATOM 1198 C CA . ASN A 1 162 ? 26.879 38.569 -43.972 1.00 36.12 162 ASN A CA 1
ATOM 1199 C C . ASN A 1 162 ? 26.744 38.821 -42.464 1.00 36.12 162 ASN A C 1
ATOM 1201 O O . ASN A 1 162 ? 25.908 39.626 -42.063 1.00 36.12 162 ASN A O 1
ATOM 1205 N N . SER A 1 163 ? 27.689 38.318 -41.674 1.00 38.69 163 SER A N 1
ATOM 1206 C CA . SER A 1 163 ? 28.215 39.062 -40.523 1.00 38.69 163 SER A CA 1
ATOM 1207 C C . SER A 1 163 ? 29.609 38.558 -40.166 1.00 38.69 163 SER A C 1
ATOM 1209 O O . SER A 1 163 ? 29.797 37.460 -39.651 1.00 38.69 163 SER A O 1
ATOM 1211 N N . SER A 1 164 ? 30.583 39.398 -40.493 1.00 35.28 164 SER A N 1
ATOM 1212 C CA . SER A 1 164 ? 31.997 39.310 -40.162 1.00 35.28 164 SER A CA 1
ATOM 1213 C C . SER A 1 164 ? 32.261 39.729 -38.714 1.00 35.28 164 SER A C 1
ATOM 1215 O O . SER A 1 164 ? 31.841 40.813 -38.311 1.00 35.28 164 SER A O 1
ATOM 1217 N N . SER A 1 165 ? 33.074 38.964 -37.991 1.00 38.03 165 SER A N 1
ATOM 1218 C CA . SER A 1 165 ? 33.872 39.483 -36.877 1.00 38.03 165 SER A CA 1
ATOM 1219 C C . SER A 1 165 ? 35.251 38.832 -36.902 1.00 38.03 165 SER A C 1
ATOM 1221 O O . SER A 1 165 ? 35.401 37.634 -36.680 1.00 38.03 165 SER A O 1
ATOM 1223 N N . SER A 1 166 ? 36.238 39.651 -37.242 1.00 37.19 166 SER A N 1
ATOM 1224 C CA . SER A 1 166 ? 37.663 39.354 -37.286 1.00 37.19 166 SER A CA 1
ATOM 1225 C C . SER A 1 166 ? 38.275 39.364 -35.886 1.00 37.19 166 SER A C 1
ATOM 1227 O O . SER A 1 166 ? 38.184 40.377 -35.191 1.00 37.19 166 SER A O 1
ATOM 1229 N N . SER A 1 167 ? 38.995 38.308 -35.526 1.00 40.69 167 SER A N 1
ATOM 1230 C CA . SER A 1 167 ? 40.021 38.353 -34.484 1.00 40.69 167 SER A CA 1
ATOM 1231 C C . SER A 1 167 ? 41.184 37.468 -34.916 1.00 40.69 167 SER A C 1
ATOM 1233 O O . SER A 1 167 ? 41.068 36.247 -34.992 1.00 40.69 167 SER A O 1
ATOM 1235 N N . SER A 1 168 ? 42.271 38.134 -35.283 1.00 39.59 168 SER A N 1
ATOM 1236 C CA . SER A 1 168 ? 43.512 37.558 -35.777 1.00 39.59 168 SER A CA 1
ATOM 1237 C C . SER A 1 168 ? 44.395 37.152 -34.600 1.00 39.59 168 SER A C 1
ATOM 1239 O O . SER A 1 168 ? 44.921 38.025 -33.918 1.00 39.59 168 SER A O 1
ATOM 1241 N N . GLU A 1 169 ? 44.613 35.855 -34.404 1.00 41.09 169 GLU A N 1
ATOM 1242 C CA . GLU A 1 169 ? 45.736 35.337 -33.618 1.00 41.09 169 GLU A CA 1
ATOM 1243 C C . GLU A 1 169 ? 46.369 34.160 -34.370 1.00 41.09 169 GLU A C 1
ATOM 1245 O O . GLU A 1 169 ? 45.697 33.213 -34.772 1.00 41.09 169 GLU A O 1
ATOM 1250 N N . HIS A 1 170 ? 47.674 34.273 -34.621 1.00 49.41 170 HIS A N 1
ATOM 1251 C CA . HIS A 1 170 ? 48.515 33.255 -35.245 1.00 49.41 170 HIS A CA 1
ATOM 1252 C C . HIS A 1 170 ? 48.653 32.016 -34.348 1.00 49.41 170 HIS A C 1
ATOM 1254 O O . HIS A 1 170 ? 49.079 32.166 -33.202 1.00 49.41 170 HIS A O 1
ATOM 1260 N N . PRO A 1 171 ? 48.502 30.794 -34.891 1.00 47.47 171 PRO A N 1
ATOM 1261 C CA . PRO A 1 171 ? 49.157 29.619 -34.343 1.00 47.47 171 PRO A CA 1
ATOM 1262 C C . PRO A 1 171 ? 50.289 29.145 -35.259 1.00 47.47 171 PRO A C 1
ATOM 1264 O O . PRO A 1 171 ? 50.211 29.194 -36.486 1.00 47.47 171 PRO A O 1
ATOM 1267 N N . ALA A 1 172 ? 51.360 28.693 -34.617 1.00 44.44 172 ALA A N 1
ATOM 1268 C CA . ALA A 1 172 ? 52.506 28.061 -35.241 1.00 44.44 172 ALA A CA 1
ATOM 1269 C C . ALA A 1 172 ? 52.094 26.778 -35.985 1.00 44.44 172 ALA A C 1
ATOM 1271 O O . ALA A 1 172 ? 51.380 25.935 -35.442 1.00 44.44 172 ALA A O 1
ATOM 1272 N N . GLU A 1 173 ? 52.581 26.638 -37.218 1.00 43.81 173 GLU A N 1
ATOM 1273 C CA . GLU A 1 173 ? 52.451 25.445 -38.051 1.00 43.81 173 GLU A CA 1
ATOM 1274 C C . GLU A 1 173 ? 53.165 24.254 -37.392 1.00 43.81 173 GLU A C 1
ATOM 1276 O O . GLU A 1 173 ? 54.382 24.093 -37.492 1.00 43.81 173 GLU A O 1
ATOM 1281 N N . ALA A 1 174 ? 52.399 23.395 -36.722 1.00 45.28 174 ALA A N 1
ATOM 1282 C CA . ALA A 1 174 ? 52.783 22.009 -36.515 1.00 45.28 174 ALA A CA 1
ATOM 1283 C C . ALA A 1 174 ? 52.291 21.219 -37.735 1.00 45.28 174 ALA A C 1
ATOM 1285 O O . ALA A 1 174 ? 51.088 21.123 -37.970 1.00 45.28 174 ALA A O 1
ATOM 1286 N N . GLN A 1 175 ? 53.219 20.694 -38.538 1.00 44.50 175 GLN A N 1
ATOM 1287 C CA . GLN A 1 175 ? 52.905 19.759 -39.617 1.00 44.50 175 GLN A CA 1
ATOM 1288 C C . GLN A 1 175 ? 52.286 18.492 -39.012 1.00 44.50 175 GLN A C 1
ATOM 1290 O O . GLN A 1 175 ? 52.993 17.625 -38.503 1.00 44.50 175 GLN A O 1
ATOM 1295 N N . GLU A 1 176 ? 50.957 18.404 -39.045 1.00 47.91 176 GLU A N 1
ATOM 1296 C CA . GLU A 1 176 ? 50.215 17.184 -38.752 1.00 47.91 176 GLU A CA 1
ATOM 1297 C C . GLU A 1 176 ? 50.444 16.213 -39.916 1.00 47.91 176 GLU A C 1
ATOM 1299 O O . GLU A 1 176 ? 49.949 16.391 -41.030 1.00 47.91 176 GLU A O 1
ATOM 1304 N N . GLU A 1 177 ? 51.305 15.227 -39.672 1.00 49.69 177 GLU A N 1
ATOM 1305 C CA . GLU A 1 177 ? 51.620 14.134 -40.582 1.00 49.69 177 GLU A CA 1
ATOM 1306 C C . GLU A 1 177 ? 50.305 13.429 -40.961 1.00 49.69 177 GLU A C 1
ATOM 1308 O O . GLU A 1 177 ? 49.712 12.725 -40.144 1.00 49.69 177 GLU A O 1
ATOM 1313 N N . GLN A 1 178 ? 49.810 13.678 -42.182 1.00 51.16 178 GLN A N 1
ATOM 1314 C CA . GLN A 1 178 ? 48.586 13.084 -42.723 1.00 51.16 178 GLN A CA 1
ATOM 1315 C C . GLN A 1 178 ? 48.702 11.561 -42.696 1.00 51.16 178 GLN A C 1
ATOM 1317 O O . GLN A 1 178 ? 49.246 10.926 -43.602 1.00 51.16 178 GLN A O 1
ATOM 1322 N N . GLN A 1 179 ? 48.180 10.971 -41.625 1.00 56.09 179 GLN A N 1
ATOM 1323 C CA . GLN A 1 179 ? 48.083 9.537 -41.471 1.00 56.09 179 GLN A CA 1
ATOM 1324 C C . GLN A 1 179 ? 47.197 9.014 -42.616 1.00 56.09 179 GLN A C 1
ATOM 1326 O O . GLN A 1 179 ? 46.100 9.543 -42.821 1.00 56.09 179 GLN A O 1
ATOM 1331 N N . PRO A 1 180 ? 47.657 8.027 -43.405 1.00 63.78 180 PRO A N 1
ATOM 1332 C CA . PRO A 1 180 ? 46.933 7.565 -44.582 1.00 63.78 180 PRO A CA 1
ATOM 1333 C C . PRO A 1 180 ? 45.521 7.134 -44.181 1.00 63.78 180 PRO A C 1
ATOM 1335 O O . PRO A 1 180 ? 45.352 6.205 -43.387 1.00 63.78 180 PRO A O 1
ATOM 1338 N N . GLN A 1 181 ? 44.513 7.832 -44.714 1.00 69.00 181 GLN A N 1
ATOM 1339 C CA . GLN A 1 181 ? 43.108 7.510 -44.490 1.00 69.00 181 GLN A CA 1
ATOM 1340 C C . GLN A 1 181 ? 42.862 6.098 -45.030 1.00 69.00 181 GLN A C 1
ATOM 1342 O O . GLN A 1 181 ? 42.904 5.856 -46.236 1.00 69.00 181 GLN A O 1
ATOM 1347 N N . GLY A 1 182 ? 42.681 5.138 -44.121 1.00 73.31 182 GLY A N 1
ATOM 1348 C CA . GLY A 1 182 ? 42.302 3.779 -44.488 1.00 73.31 182 GLY A CA 1
ATOM 1349 C C . GLY A 1 182 ? 40.960 3.762 -45.232 1.00 73.31 182 GLY A C 1
ATOM 1350 O O . GLY A 1 182 ? 40.212 4.739 -45.172 1.00 73.31 182 GLY A O 1
ATOM 1351 N N . PRO A 1 183 ? 40.625 2.659 -45.926 1.00 81.75 183 PRO A N 1
ATOM 1352 C CA . PRO A 1 183 ? 39.331 2.539 -46.586 1.00 81.75 183 PRO A CA 1
ATOM 1353 C C . PRO A 1 183 ? 38.207 2.744 -45.563 1.00 81.75 183 PRO A C 1
ATOM 1355 O O . PRO A 1 183 ? 38.173 2.071 -44.530 1.00 81.75 183 PRO A O 1
ATOM 1358 N N . VAL A 1 184 ? 37.300 3.679 -45.852 1.00 87.69 184 VAL A N 1
ATOM 1359 C CA . VAL A 1 184 ? 36.111 3.926 -45.031 1.00 87.69 184 VAL A CA 1
ATOM 1360 C C . VAL A 1 184 ? 35.225 2.688 -45.118 1.00 87.69 184 VAL A C 1
ATOM 1362 O O . VAL A 1 184 ? 34.719 2.353 -46.188 1.00 87.69 184 VAL A O 1
ATOM 1365 N N . LEU A 1 185 ? 35.085 1.985 -43.994 1.00 90.75 185 LEU A N 1
ATOM 1366 C CA . LEU A 1 185 ? 34.189 0.842 -43.879 1.00 90.75 185 LEU A CA 1
ATOM 1367 C C . LEU A 1 185 ? 32.773 1.348 -43.598 1.00 90.75 185 LEU A C 1
ATOM 1369 O O . LEU A 1 185 ? 32.557 2.070 -42.622 1.00 90.75 185 LEU A O 1
ATOM 1373 N N . THR A 1 186 ? 31.828 0.936 -44.436 1.00 94.19 186 THR A N 1
ATOM 1374 C CA . THR A 1 186 ? 30.400 1.247 -44.337 1.00 94.19 186 THR A CA 1
ATOM 1375 C C . THR A 1 186 ? 29.605 -0.036 -44.141 1.00 94.19 186 THR A C 1
ATOM 1377 O O . THR A 1 186 ? 29.844 -1.038 -44.817 1.00 94.19 186 THR A O 1
ATOM 1380 N N . LEU A 1 187 ? 28.646 -0.012 -43.222 1.00 94.25 187 LEU A N 1
ATOM 1381 C CA . LEU A 1 187 ? 27.755 -1.130 -42.948 1.00 94.25 187 LEU A CA 1
ATOM 1382 C C . LEU A 1 187 ? 26.706 -1.264 -44.050 1.00 94.25 187 LEU A C 1
ATOM 1384 O O . LEU A 1 187 ? 25.848 -0.401 -44.204 1.00 94.25 187 LEU A O 1
ATOM 1388 N N . LEU A 1 188 ? 26.786 -2.341 -44.829 1.00 93.56 188 LEU A N 1
ATOM 1389 C CA . LEU A 1 188 ? 25.829 -2.629 -45.895 1.00 93.56 188 LEU A CA 1
ATOM 1390 C C . LEU A 1 188 ? 24.577 -3.312 -45.341 1.00 93.56 188 LEU A C 1
ATOM 1392 O O . LEU A 1 188 ? 23.467 -2.913 -45.676 1.00 93.56 188 LEU A O 1
ATOM 1396 N N . TYR A 1 189 ? 24.771 -4.311 -44.476 1.00 95.12 189 TYR A N 1
ATOM 1397 C CA . TYR A 1 189 ? 23.686 -5.007 -43.788 1.00 95.12 189 TYR A CA 1
ATOM 1398 C C . TYR A 1 189 ? 23.816 -4.786 -42.281 1.00 95.12 189 TYR A C 1
ATOM 1400 O O . TYR A 1 189 ? 24.892 -5.070 -41.738 1.00 95.12 189 TYR A O 1
ATOM 1408 N N . PRO A 1 190 ? 22.767 -4.277 -41.611 1.00 96.12 190 PRO A N 1
ATOM 1409 C CA . PRO A 1 190 ? 22.772 -4.135 -40.165 1.00 96.12 190 PRO A CA 1
ATOM 1410 C C . PRO A 1 190 ? 22.893 -5.508 -39.500 1.00 96.12 190 PRO A C 1
ATOM 1412 O O . PRO A 1 190 ? 22.457 -6.527 -40.038 1.00 96.12 190 PRO A O 1
ATOM 1415 N N . ALA A 1 191 ? 23.522 -5.537 -38.330 1.00 97.06 191 ALA A N 1
ATOM 1416 C CA . ALA A 1 191 ? 23.569 -6.729 -37.503 1.00 97.06 191 ALA A CA 1
ATOM 1417 C C . ALA A 1 191 ? 22.167 -7.069 -36.984 1.00 97.06 191 ALA A C 1
ATOM 1419 O O . ALA A 1 191 ? 21.366 -6.188 -36.669 1.00 97.06 191 ALA A O 1
ATOM 1420 N N . ARG A 1 192 ? 21.889 -8.365 -36.864 1.00 97.88 192 ARG A N 1
ATOM 1421 C CA . ARG A 1 192 ? 20.659 -8.876 -36.259 1.00 97.88 192 ARG A CA 1
ATOM 1422 C C . ARG A 1 192 ? 20.788 -8.847 -34.743 1.00 97.88 192 ARG A C 1
ATOM 1424 O O . ARG A 1 192 ? 21.889 -8.953 -34.194 1.00 97.88 192 ARG A O 1
ATOM 1431 N N . PHE A 1 193 ? 19.664 -8.744 -34.052 1.00 97.94 193 PHE A N 1
ATOM 1432 C CA . PHE A 1 193 ? 19.635 -8.709 -32.595 1.00 97.94 193 PHE A CA 1
ATOM 1433 C C . PHE A 1 193 ? 18.472 -9.522 -32.028 1.00 97.94 193 PHE A C 1
ATOM 1435 O O . PHE A 1 193 ? 17.495 -9.809 -32.716 1.00 97.94 193 PHE A O 1
ATOM 1442 N N . LYS A 1 194 ? 18.587 -9.901 -30.758 1.00 97.94 194 LYS A N 1
ATOM 1443 C CA . LYS A 1 194 ? 17.532 -10.543 -29.974 1.00 97.94 194 LYS A CA 1
ATOM 1444 C C . LYS A 1 194 ? 17.122 -9.644 -28.825 1.00 97.94 194 LYS A C 1
ATOM 1446 O O . LYS A 1 194 ? 17.966 -8.952 -28.252 1.00 97.94 194 LYS A O 1
ATOM 1451 N N . VAL A 1 195 ? 15.838 -9.698 -28.495 1.00 97.62 195 VAL A N 1
ATOM 1452 C CA . VAL A 1 195 ? 15.274 -9.045 -27.314 1.00 97.62 195 VAL A CA 1
ATOM 1453 C C . VAL A 1 195 ? 14.677 -10.115 -26.415 1.00 97.62 195 VAL A C 1
ATOM 1455 O O . VAL A 1 195 ? 13.909 -10.970 -26.864 1.00 97.62 195 VAL A O 1
ATOM 1458 N N . GLU A 1 196 ? 15.061 -10.066 -25.150 1.00 97.75 196 GLU A N 1
ATOM 1459 C CA . GLU A 1 196 ? 14.579 -10.942 -24.090 1.00 97.75 196 GLU A CA 1
ATOM 1460 C C . GLU A 1 196 ? 14.103 -10.065 -22.940 1.00 97.75 196 GLU A C 1
ATOM 1462 O O . GLU A 1 196 ? 14.696 -9.017 -22.676 1.00 97.75 196 GLU A O 1
ATOM 1467 N N . TYR A 1 197 ? 13.048 -10.477 -22.251 1.00 97.75 197 TYR A N 1
ATOM 1468 C CA . TYR A 1 197 ? 12.627 -9.804 -21.031 1.00 97.75 197 TYR A CA 1
ATOM 1469 C C . TYR A 1 197 ? 12.331 -10.800 -19.921 1.00 97.75 197 TYR A C 1
ATOM 1471 O O . TYR A 1 197 ? 12.007 -11.957 -20.173 1.00 97.75 197 TYR A O 1
ATOM 1479 N N . GLN A 1 198 ? 12.448 -10.339 -18.686 1.00 97.44 198 GLN A N 1
ATOM 1480 C CA . GLN A 1 198 ? 12.161 -11.120 -17.495 1.00 97.44 198 GLN A CA 1
ATOM 1481 C C . GLN A 1 198 ? 11.436 -10.229 -16.490 1.00 97.44 198 GLN A C 1
ATOM 1483 O O . GLN A 1 198 ? 11.926 -9.145 -16.176 1.00 97.44 198 GLN A O 1
ATOM 1488 N N . LEU A 1 199 ? 10.269 -10.659 -16.011 1.00 96.50 199 LEU A N 1
ATOM 1489 C CA . LEU A 1 199 ? 9.505 -9.945 -14.988 1.00 96.50 199 LEU A CA 1
ATOM 1490 C C . LEU A 1 199 ? 9.833 -10.540 -13.613 1.00 96.50 199 LEU A C 1
ATOM 1492 O O . LEU A 1 199 ? 9.493 -11.697 -13.366 1.00 96.50 199 LEU A O 1
ATOM 1496 N N . ASN A 1 200 ? 10.497 -9.790 -12.733 1.00 93.75 200 ASN A N 1
ATOM 1497 C CA . ASN A 1 200 ? 10.990 -10.296 -11.444 1.00 93.75 200 ASN A CA 1
ATOM 1498 C C . ASN A 1 200 ? 11.751 -11.635 -11.609 1.00 93.75 200 ASN A C 1
ATOM 1500 O O . ASN A 1 200 ? 12.661 -11.728 -12.434 1.00 93.75 200 ASN A O 1
ATOM 1504 N N . ASP A 1 201 ? 11.351 -12.673 -10.868 1.00 92.12 201 ASP A N 1
ATOM 1505 C CA . ASP A 1 201 ? 11.957 -14.011 -10.873 1.00 92.12 201 ASP A CA 1
ATOM 1506 C C . ASP A 1 201 ? 11.309 -14.979 -11.886 1.00 92.12 201 ASP A C 1
ATOM 1508 O O . ASP A 1 201 ? 11.587 -16.181 -11.871 1.00 92.12 201 ASP A O 1
ATOM 1512 N N . SER A 1 202 ? 10.441 -14.485 -12.778 1.00 95.06 202 SER A N 1
ATOM 1513 C CA . SER A 1 202 ? 9.831 -15.311 -13.830 1.00 95.06 202 SER A CA 1
ATOM 1514 C C . SER A 1 202 ? 10.875 -15.861 -14.810 1.00 95.06 202 SER A C 1
ATOM 1516 O O . SER A 1 202 ? 12.019 -15.405 -14.868 1.00 95.06 202 SER A O 1
ATOM 1518 N N . ALA A 1 203 ? 10.495 -16.868 -15.598 1.00 96.50 203 ALA A N 1
ATOM 1519 C CA . ALA A 1 203 ? 11.353 -17.358 -16.670 1.00 96.50 203 ALA A CA 1
ATOM 1520 C C . ALA A 1 203 ? 11.538 -16.272 -17.752 1.00 96.50 203 ALA A C 1
ATOM 1522 O O . ALA A 1 203 ? 10.578 -15.571 -18.079 1.00 96.50 203 ALA A O 1
ATOM 1523 N N . PRO A 1 204 ? 12.740 -16.135 -18.340 1.00 97.00 204 PRO A N 1
ATOM 1524 C CA . PRO A 1 204 ? 12.965 -15.175 -19.411 1.00 97.00 204 PRO A CA 1
ATOM 1525 C C . PRO A 1 204 ? 12.103 -15.513 -20.634 1.00 97.00 204 PRO A C 1
ATOM 1527 O O . PRO A 1 204 ? 12.029 -16.664 -21.069 1.00 97.00 204 PRO A O 1
ATOM 1530 N N . VAL A 1 205 ? 11.478 -14.490 -21.210 1.00 97.75 205 VAL A N 1
ATOM 1531 C CA . VAL A 1 205 ? 10.653 -14.574 -22.415 1.00 97.75 205 VAL A CA 1
ATOM 1532 C C . VAL A 1 205 ? 11.436 -14.012 -23.598 1.00 97.75 205 VAL A C 1
ATOM 1534 O O . VAL A 1 205 ? 11.940 -12.888 -23.562 1.00 97.75 205 VAL A O 1
ATOM 1537 N N . HIS A 1 206 ? 11.531 -14.794 -24.673 1.00 97.19 206 HIS A N 1
ATOM 1538 C CA . HIS A 1 206 ? 12.222 -14.405 -25.902 1.00 97.19 206 HIS A CA 1
ATOM 1539 C C . HIS A 1 206 ? 11.225 -13.815 -26.907 1.00 97.19 206 HIS A C 1
ATOM 1541 O O . HIS A 1 206 ? 10.325 -14.521 -27.357 1.00 97.19 206 HIS A O 1
ATOM 1547 N N . LEU A 1 207 ? 11.407 -12.552 -27.310 1.00 95.88 207 LEU A N 1
ATOM 1548 C CA . LEU A 1 207 ? 10.537 -11.911 -28.313 1.00 95.88 207 LEU A CA 1
ATOM 1549 C C . LEU A 1 207 ? 10.844 -12.362 -29.747 1.00 95.88 207 LEU A C 1
ATOM 1551 O O . LEU A 1 207 ? 9.986 -12.276 -30.621 1.00 95.88 207 LEU A O 1
ATOM 1555 N N . GLY A 1 208 ? 12.071 -12.823 -29.999 1.00 93.44 208 GLY A N 1
ATOM 1556 C CA . GLY A 1 208 ? 12.526 -13.269 -31.314 1.00 93.44 208 GLY A CA 1
ATOM 1557 C C . GLY A 1 208 ? 13.845 -12.634 -31.750 1.00 93.44 208 GLY A C 1
ATOM 1558 O O . GLY A 1 208 ? 14.550 -11.999 -30.963 1.00 93.44 208 GLY A O 1
ATOM 1559 N N . GLU A 1 209 ? 14.189 -12.853 -33.020 1.00 96.50 209 GLU A N 1
ATOM 1560 C CA . GLU A 1 209 ? 15.370 -12.292 -33.678 1.00 96.50 209 GLU A CA 1
ATOM 1561 C C . GLU A 1 209 ? 14.946 -11.290 -34.753 1.00 96.50 209 GLU A C 1
ATOM 1563 O O . GLU A 1 209 ? 14.181 -11.618 -35.660 1.00 96.50 209 GLU A O 1
ATOM 1568 N N . PHE A 1 210 ? 15.497 -10.086 -34.673 1.00 97.00 210 PHE A N 1
ATOM 1569 C CA . PHE A 1 210 ? 15.128 -8.937 -35.485 1.00 97.00 210 PHE A CA 1
ATOM 1570 C C . PHE A 1 210 ? 16.290 -8.551 -36.403 1.00 97.00 210 PHE A C 1
ATOM 1572 O O . PHE A 1 210 ? 17.455 -8.590 -36.001 1.00 97.00 210 PHE A O 1
ATOM 1579 N N . ALA A 1 211 ? 15.974 -8.213 -37.655 1.00 92.94 211 ALA A N 1
ATOM 1580 C CA . ALA A 1 211 ? 16.945 -7.716 -38.635 1.00 92.94 211 ALA A CA 1
ATOM 1581 C C . ALA A 1 211 ? 16.964 -6.184 -38.721 1.00 92.94 211 ALA A C 1
ATOM 1583 O O . ALA A 1 211 ? 17.978 -5.599 -39.088 1.00 92.94 211 ALA A O 1
ATOM 1584 N N . GLU A 1 212 ? 15.855 -5.545 -38.358 1.00 90.25 212 GLU A N 1
ATOM 1585 C CA . GLU A 1 212 ? 15.679 -4.099 -38.369 1.00 90.25 212 GLU A CA 1
ATOM 1586 C C . GLU A 1 212 ? 15.072 -3.668 -37.036 1.00 90.25 212 GLU A C 1
ATOM 1588 O O . GLU A 1 212 ? 14.330 -4.422 -36.405 1.00 90.25 212 GLU A O 1
ATOM 1593 N N . ALA A 1 213 ? 15.410 -2.457 -36.598 1.00 86.06 213 ALA A N 1
ATOM 1594 C CA . ALA A 1 213 ? 14.871 -1.884 -35.369 1.00 86.06 213 ALA A CA 1
ATOM 1595 C C . ALA A 1 213 ? 13.546 -1.130 -35.592 1.00 86.06 213 ALA A C 1
ATOM 1597 O O . ALA A 1 213 ? 12.983 -0.623 -34.632 1.00 86.06 213 ALA A O 1
ATOM 1598 N N . ASN A 1 214 ? 13.066 -1.045 -36.839 1.00 87.38 214 ASN A N 1
ATOM 1599 C CA . ASN A 1 214 ? 11.784 -0.449 -37.204 1.00 87.38 214 ASN A CA 1
ATOM 1600 C C . ASN A 1 214 ? 10.935 -1.479 -37.975 1.00 87.38 214 ASN A C 1
ATOM 1602 O O . ASN A 1 214 ? 11.393 -1.955 -39.012 1.00 87.38 214 ASN A O 1
ATOM 1606 N N . PRO A 1 215 ? 9.711 -1.810 -37.519 1.00 89.81 215 PRO A N 1
ATOM 1607 C CA . PRO A 1 215 ? 9.077 -1.326 -36.290 1.00 89.81 215 PRO A CA 1
ATOM 1608 C C . PRO A 1 215 ? 9.809 -1.811 -35.021 1.00 89.81 215 PRO A C 1
ATOM 1610 O O . PRO A 1 215 ? 10.427 -2.880 -35.050 1.00 89.81 215 PRO A O 1
ATOM 1613 N N . PRO A 1 216 ? 9.753 -1.043 -33.917 1.00 92.69 216 PRO A N 1
ATOM 1614 C CA . PRO A 1 216 ? 10.409 -1.426 -32.673 1.00 92.69 216 PRO A CA 1
ATOM 1615 C C . PRO A 1 216 ? 9.799 -2.716 -32.104 1.00 92.69 216 PRO A C 1
ATOM 1617 O O . PRO A 1 216 ? 8.571 -2.845 -32.093 1.00 92.69 216 PRO A O 1
ATOM 1620 N N . PRO A 1 217 ? 10.624 -3.648 -31.587 1.00 95.69 217 PRO A N 1
ATOM 1621 C CA . PRO A 1 217 ? 10.157 -4.764 -30.776 1.00 95.69 217 PRO A CA 1
ATOM 1622 C C . PRO A 1 217 ? 9.208 -4.312 -29.663 1.00 95.69 217 PRO A C 1
ATOM 1624 O O . PRO A 1 217 ? 9.431 -3.289 -29.010 1.00 95.69 217 PRO A O 1
ATOM 1627 N N . THR A 1 218 ? 8.174 -5.112 -29.425 1.00 96.19 218 THR A N 1
ATOM 1628 C CA . THR A 1 218 ? 7.104 -4.794 -28.479 1.00 96.19 218 THR A CA 1
ATOM 1629 C C . THR A 1 218 ? 6.996 -5.874 -27.413 1.00 96.19 218 THR A C 1
ATOM 1631 O O . THR A 1 218 ? 6.866 -7.056 -27.728 1.00 96.19 218 THR A O 1
ATOM 1634 N N . ILE A 1 219 ? 7.024 -5.456 -26.151 1.00 96.56 219 ILE A N 1
ATOM 1635 C CA . ILE A 1 219 ? 6.730 -6.289 -24.986 1.00 96.56 219 ILE A CA 1
ATOM 1636 C C . ILE A 1 219 ? 5.282 -6.023 -24.590 1.00 96.56 219 ILE A C 1
ATOM 1638 O O . ILE A 1 219 ? 4.914 -4.874 -24.363 1.00 96.56 219 ILE A O 1
ATOM 1642 N N . VAL A 1 220 ? 4.477 -7.078 -24.491 1.00 95.69 220 VAL A N 1
ATOM 1643 C CA . VAL A 1 220 ? 3.113 -7.013 -23.955 1.00 95.69 220 VAL A CA 1
ATOM 1644 C C . VAL A 1 220 ? 3.107 -7.774 -22.639 1.00 95.69 220 VAL A C 1
ATOM 1646 O O . VAL A 1 220 ? 3.423 -8.963 -22.618 1.00 95.69 220 VAL A O 1
ATOM 1649 N N . LEU A 1 221 ? 2.790 -7.088 -21.544 1.00 93.44 221 LEU A N 1
ATOM 1650 C CA . LEU A 1 221 ? 2.744 -7.693 -20.217 1.00 93.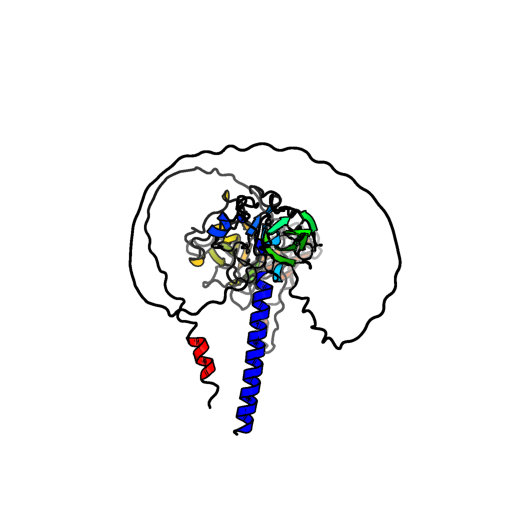44 221 LEU A CA 1
ATOM 1651 C C . LEU A 1 221 ? 1.337 -8.196 -19.919 1.00 93.44 221 LEU A C 1
ATOM 1653 O O . LEU A 1 221 ? 0.364 -7.447 -20.010 1.00 93.44 221 LEU A O 1
ATOM 1657 N N . ASP A 1 222 ? 1.248 -9.466 -19.538 1.00 91.19 222 ASP A N 1
ATOM 1658 C CA . ASP A 1 222 ? 0.037 -10.036 -18.967 1.00 91.19 222 ASP A CA 1
ATOM 1659 C C . ASP A 1 222 ? 0.151 -9.983 -17.447 1.00 91.19 222 ASP A C 1
ATOM 1661 O O . ASP A 1 222 ? 1.020 -10.634 -16.876 1.00 91.19 222 ASP A O 1
ATOM 1665 N N . LEU A 1 223 ? -0.659 -9.136 -16.815 1.00 89.88 223 LEU A N 1
ATOM 1666 C CA . LEU A 1 223 ? -0.601 -8.887 -15.373 1.00 89.88 223 LEU A CA 1
ATOM 1667 C C . LEU A 1 223 ? -1.886 -9.330 -14.661 1.00 89.88 223 LEU A C 1
ATOM 1669 O O . LEU A 1 223 ? -2.041 -9.061 -13.477 1.00 89.88 223 LEU A O 1
ATOM 1673 N N . GLU A 1 224 ? -2.834 -9.955 -15.362 1.00 85.50 224 GLU A N 1
ATOM 1674 C CA . GLU A 1 224 ? -4.163 -10.259 -14.810 1.00 85.50 224 GLU A CA 1
ATOM 1675 C C . GLU A 1 224 ? -4.091 -11.126 -13.541 1.00 85.50 224 GLU A C 1
ATOM 1677 O O . GLU A 1 224 ? -4.818 -10.854 -12.587 1.00 85.50 224 GLU A O 1
ATOM 1682 N N . ASP A 1 225 ? -3.162 -12.084 -13.503 1.00 87.81 225 ASP A N 1
ATOM 1683 C CA . ASP A 1 225 ? -2.982 -13.028 -12.392 1.00 87.81 225 ASP A CA 1
ATOM 1684 C C . ASP A 1 225 ? -1.946 -12.577 -11.342 1.00 87.81 225 ASP A C 1
ATOM 1686 O O . ASP A 1 225 ? -1.728 -13.268 -10.348 1.00 87.81 225 ASP A O 1
ATOM 1690 N N . GLU A 1 226 ? -1.286 -11.435 -11.549 1.00 89.69 226 GLU A N 1
ATOM 1691 C CA . GLU A 1 226 ? -0.253 -10.930 -10.636 1.00 89.69 226 GLU A CA 1
ATOM 1692 C C . GLU A 1 226 ? -0.887 -10.220 -9.426 1.00 89.69 226 GLU A C 1
ATOM 1694 O O . GLU A 1 226 ? -1.916 -9.563 -9.555 1.00 89.69 226 GLU A O 1
ATOM 1699 N N . GLU A 1 227 ? -0.290 -10.293 -8.237 1.00 90.00 227 GLU A N 1
ATOM 1700 C CA . GLU A 1 227 ? -0.820 -9.609 -7.042 1.00 90.00 227 GLU A CA 1
ATOM 1701 C C . GLU A 1 227 ? -0.463 -8.105 -7.016 1.00 90.00 227 GLU A C 1
ATOM 1703 O O . GLU A 1 227 ? 0.350 -7.617 -7.809 1.00 90.00 227 GLU A O 1
ATOM 1708 N N . ASP A 1 228 ? -1.042 -7.344 -6.084 1.00 88.19 228 ASP A N 1
ATOM 1709 C CA . ASP A 1 228 ? -0.621 -5.960 -5.826 1.00 88.19 228 ASP A CA 1
ATOM 1710 C C . ASP A 1 228 ? 0.840 -5.930 -5.394 1.00 88.19 228 ASP A C 1
ATOM 1712 O O . ASP A 1 228 ? 1.240 -6.602 -4.440 1.00 88.19 228 ASP A O 1
ATOM 1716 N N . GLY A 1 229 ? 1.659 -5.122 -6.061 1.00 90.25 229 GLY A N 1
ATOM 1717 C CA . GLY A 1 229 ? 3.084 -5.178 -5.788 1.00 90.25 229 GLY A CA 1
ATOM 1718 C C . GLY A 1 229 ? 3.958 -4.322 -6.678 1.00 90.25 229 GLY A C 1
ATOM 1719 O O . GLY A 1 229 ? 3.517 -3.680 -7.631 1.00 90.25 229 GLY A O 1
ATOM 1720 N N . TYR A 1 230 ? 5.237 -4.326 -6.319 1.00 91.00 230 TYR A N 1
ATOM 1721 C CA . TYR A 1 230 ? 6.302 -3.688 -7.073 1.00 91.00 230 TYR A CA 1
ATOM 1722 C C . TYR A 1 230 ? 6.953 -4.714 -8.001 1.00 91.00 230 TYR A C 1
ATOM 1724 O O . TYR A 1 230 ? 7.410 -5.765 -7.551 1.00 91.00 230 TYR A O 1
ATOM 1732 N N . TYR A 1 231 ? 7.004 -4.393 -9.288 1.00 93.12 231 TYR A N 1
ATOM 1733 C CA . TYR A 1 231 ? 7.501 -5.272 -10.336 1.00 93.12 231 TYR A CA 1
ATOM 1734 C C . TYR A 1 231 ? 8.623 -4.586 -11.104 1.00 93.12 231 TYR A C 1
ATOM 1736 O O . TYR A 1 231 ? 8.545 -3.397 -11.406 1.00 93.12 231 TYR A O 1
ATOM 1744 N N . CYS A 1 232 ? 9.657 -5.342 -11.455 1.00 94.56 232 CYS A N 1
ATOM 1745 C CA . CYS A 1 232 ? 10.757 -4.887 -12.288 1.00 94.56 232 CYS A CA 1
ATOM 1746 C C . CYS A 1 232 ? 10.925 -5.808 -13.496 1.00 94.56 232 CYS A C 1
ATOM 1748 O O . CYS A 1 232 ? 11.142 -7.014 -13.380 1.00 94.56 232 CYS A O 1
ATOM 1750 N N . LEU A 1 233 ? 10.856 -5.203 -14.674 1.00 95.81 233 LEU A N 1
ATOM 1751 C CA . LEU A 1 233 ? 11.085 -5.816 -15.967 1.00 95.81 233 LEU A CA 1
ATOM 1752 C C . LEU A 1 233 ? 12.555 -5.639 -16.358 1.00 95.81 233 LEU A C 1
ATOM 1754 O O . LEU A 1 233 ? 12.999 -4.531 -16.649 1.00 95.81 233 LEU A O 1
ATOM 1758 N N . SER A 1 234 ? 13.313 -6.729 -16.386 1.00 96.81 234 SER A N 1
ATOM 1759 C CA . SER A 1 234 ? 14.678 -6.766 -16.908 1.00 96.81 234 SER A CA 1
ATOM 1760 C C . SER A 1 234 ? 14.636 -7.020 -18.413 1.00 96.81 234 SER A C 1
ATOM 1762 O O . SER A 1 234 ? 14.288 -8.115 -18.843 1.00 96.81 234 SER A O 1
ATOM 1764 N N . VAL A 1 235 ? 14.969 -6.014 -19.220 1.00 97.06 235 VAL A N 1
ATOM 1765 C CA . VAL A 1 235 ? 15.002 -6.080 -20.687 1.00 97.06 235 VAL A CA 1
ATOM 1766 C C . VAL A 1 235 ? 16.445 -6.233 -21.144 1.00 97.06 235 VAL A C 1
ATOM 1768 O O . VAL A 1 235 ? 17.272 -5.352 -20.907 1.00 97.06 235 VAL A O 1
ATOM 1771 N N . SER A 1 236 ? 16.753 -7.340 -21.817 1.00 97.50 236 SER A N 1
ATOM 1772 C CA . SER A 1 236 ? 18.070 -7.631 -22.379 1.00 97.50 236 SER A CA 1
ATOM 1773 C C . SER A 1 236 ? 18.038 -7.573 -23.903 1.00 97.50 236 SER A C 1
ATOM 1775 O O . SER A 1 236 ? 17.190 -8.185 -24.552 1.00 97.50 236 SER A O 1
ATOM 1777 N N . VAL A 1 237 ? 18.998 -6.857 -24.482 1.00 97.50 237 VAL A N 1
ATOM 1778 C CA . VAL A 1 237 ? 19.231 -6.800 -25.926 1.00 97.50 237 VAL A CA 1
ATOM 1779 C C . VAL A 1 237 ? 20.586 -7.418 -26.223 1.00 97.50 237 VAL A C 1
ATOM 1781 O O . VAL A 1 237 ? 21.588 -7.041 -25.613 1.00 97.50 237 VAL A O 1
ATOM 1784 N N . ARG A 1 238 ? 20.626 -8.332 -27.197 1.00 97.75 238 ARG A N 1
ATOM 1785 C CA . ARG A 1 238 ? 21.851 -9.000 -27.657 1.00 97.75 238 ARG A CA 1
ATOM 1786 C C . ARG A 1 238 ? 22.025 -8.829 -29.158 1.00 97.75 238 ARG A C 1
ATOM 1788 O O . ARG A 1 238 ? 21.193 -9.301 -29.926 1.00 97.75 238 ARG A O 1
ATOM 1795 N N . ILE A 1 239 ? 23.107 -8.185 -29.585 1.00 97.44 239 ILE A N 1
ATOM 1796 C CA . ILE A 1 239 ? 23.508 -8.094 -30.993 1.00 97.44 239 ILE A CA 1
ATOM 1797 C C . ILE A 1 239 ? 24.287 -9.358 -31.346 1.00 97.44 239 ILE A C 1
ATOM 1799 O O . ILE A 1 239 ? 25.306 -9.667 -30.722 1.00 97.44 239 ILE A O 1
ATOM 1803 N N . LEU A 1 240 ? 23.793 -10.088 -32.342 1.00 97.69 240 LEU A N 1
ATOM 1804 C CA . LEU A 1 240 ? 24.276 -11.418 -32.680 1.00 97.69 240 LEU A CA 1
ATOM 1805 C C . LEU A 1 240 ? 25.581 -11.357 -33.473 1.00 97.69 240 LEU A C 1
ATOM 1807 O O . LEU A 1 240 ? 25.691 -10.560 -34.412 1.00 97.69 240 LEU A O 1
ATOM 1811 N N . PRO A 1 241 ? 26.554 -12.229 -33.163 1.00 97.19 241 PRO A N 1
ATOM 1812 C CA . PRO A 1 241 ? 27.827 -12.223 -33.854 1.00 97.19 241 PRO A CA 1
ATOM 1813 C C . PRO A 1 241 ? 27.673 -12.632 -35.324 1.00 97.19 241 PRO A C 1
ATOM 1815 O O . PRO A 1 241 ? 26.864 -13.494 -35.662 1.00 97.19 241 PRO A O 1
ATOM 1818 N N . TRP A 1 242 ? 28.499 -12.041 -36.186 1.00 96.88 242 TRP A N 1
ATOM 1819 C CA . TRP A 1 242 ? 28.637 -12.356 -37.613 1.00 96.88 242 TRP A CA 1
ATOM 1820 C C . TRP A 1 242 ? 27.398 -12.098 -38.477 1.00 96.88 242 TRP A C 1
ATOM 1822 O O . TRP A 1 242 ? 27.285 -12.660 -39.564 1.00 96.88 242 TRP A O 1
ATOM 1832 N N . THR A 1 243 ? 26.472 -11.259 -38.017 1.00 97.25 243 THR A N 1
ATOM 1833 C CA . THR A 1 243 ? 25.203 -11.025 -38.721 1.00 97.25 243 THR A CA 1
ATOM 1834 C C . THR A 1 243 ? 25.180 -9.747 -39.560 1.00 97.25 243 THR A C 1
ATOM 1836 O O . THR A 1 243 ? 24.476 -9.707 -40.563 1.00 97.25 243 THR A O 1
ATOM 1839 N N . GLY A 1 244 ? 25.958 -8.726 -39.195 1.00 96.56 244 GLY A N 1
ATOM 1840 C CA . GLY A 1 244 ? 26.135 -7.504 -39.982 1.00 96.56 244 GLY A CA 1
ATOM 1841 C C . GLY A 1 244 ? 27.299 -7.623 -40.963 1.00 96.56 244 GLY A C 1
ATOM 1842 O O . GLY A 1 244 ? 28.219 -8.410 -40.740 1.00 96.56 244 GLY A O 1
ATOM 1843 N N . LEU A 1 245 ? 27.292 -6.831 -42.039 1.00 96.88 245 LEU A N 1
ATOM 1844 C CA . LEU A 1 245 ? 28.308 -6.899 -43.100 1.00 96.88 245 LEU A CA 1
ATOM 1845 C C . LEU A 1 245 ? 28.873 -5.519 -43.451 1.00 96.88 245 LEU A C 1
ATOM 1847 O O . LEU A 1 245 ? 28.133 -4.632 -43.876 1.00 96.88 245 LEU A O 1
ATOM 1851 N N . LEU A 1 246 ? 30.193 -5.357 -43.336 1.00 94.31 246 LEU A N 1
ATOM 1852 C CA . LEU A 1 246 ? 30.926 -4.145 -43.715 1.00 94.31 246 LEU A CA 1
ATOM 1853 C C . LEU A 1 246 ? 31.505 -4.228 -45.135 1.00 94.31 246 LEU A C 1
ATOM 1855 O O . LEU A 1 246 ? 32.016 -5.268 -45.562 1.00 94.31 246 LEU A O 1
ATOM 1859 N N . MET A 1 247 ? 31.506 -3.089 -45.829 1.00 91.94 247 MET A N 1
ATOM 1860 C CA . MET A 1 247 ? 32.098 -2.892 -47.153 1.00 91.94 247 MET A CA 1
ATOM 1861 C C . MET A 1 247 ? 33.061 -1.697 -47.168 1.00 91.94 247 MET A C 1
ATOM 1863 O O . MET A 1 247 ? 32.787 -0.711 -46.491 1.00 91.94 247 MET A O 1
ATOM 1867 N N . PRO A 1 248 ? 34.148 -1.732 -47.962 1.00 85.06 248 PRO A N 1
ATOM 1868 C CA . PRO A 1 248 ? 34.590 -2.835 -48.823 1.00 85.06 248 PRO A CA 1
ATOM 1869 C C . PRO A 1 248 ? 35.225 -3.991 -48.027 1.00 85.06 248 PRO A C 1
ATOM 1871 O O . PRO A 1 248 ? 35.901 -3.767 -47.030 1.00 85.06 248 PRO A O 1
ATOM 1874 N N . GLY A 1 249 ? 35.032 -5.235 -48.484 1.00 80.12 249 GLY A N 1
ATOM 1875 C CA . GLY A 1 249 ? 35.724 -6.412 -47.930 1.00 80.12 249 GLY A CA 1
ATOM 1876 C C . GLY A 1 249 ? 34.839 -7.504 -47.325 1.00 80.12 249 GLY A C 1
ATOM 1877 O O . GLY A 1 249 ? 35.379 -8.533 -46.937 1.00 80.12 249 GLY A O 1
ATOM 1878 N N . SER A 1 250 ? 33.512 -7.322 -47.281 1.00 90.56 250 SER A N 1
ATOM 1879 C CA . SER A 1 250 ? 32.561 -8.337 -46.784 1.00 90.56 250 SER A CA 1
ATOM 1880 C C . SER A 1 250 ? 32.926 -8.864 -45.390 1.00 90.56 250 SER A C 1
ATOM 1882 O O . SER A 1 250 ? 32.908 -10.067 -45.132 1.00 90.56 250 SER A O 1
ATOM 1884 N N . VAL A 1 251 ? 33.300 -7.955 -44.487 1.00 93.56 251 VAL A N 1
ATOM 1885 C CA . VAL A 1 251 ? 33.697 -8.319 -43.123 1.00 93.56 251 VAL A CA 1
ATOM 1886 C C . VAL A 1 251 ? 32.443 -8.455 -42.269 1.00 93.56 251 VAL A C 1
ATOM 1888 O O . VAL A 1 251 ? 31.707 -7.483 -42.098 1.00 93.56 251 VAL A O 1
ATOM 1891 N N . ALA A 1 252 ? 32.209 -9.651 -41.731 1.00 96.00 252 ALA A N 1
ATOM 1892 C CA . ALA A 1 252 ? 31.078 -9.916 -40.852 1.00 96.00 252 ALA A CA 1
ATOM 1893 C C . ALA A 1 252 ? 31.336 -9.374 -39.431 1.00 96.00 252 ALA A C 1
ATOM 1895 O O . ALA A 1 252 ? 32.428 -9.546 -38.885 1.00 96.00 252 ALA A O 1
ATOM 1896 N N . VAL A 1 253 ? 30.343 -8.701 -38.846 1.00 95.56 253 VAL A N 1
ATOM 1897 C CA . VAL A 1 253 ? 30.425 -8.007 -37.548 1.00 95.56 253 VAL A CA 1
ATOM 1898 C C . VAL A 1 253 ? 29.103 -8.109 -36.765 1.00 95.56 253 VAL A C 1
ATOM 1900 O O . VAL A 1 253 ? 28.054 -8.290 -37.379 1.00 95.56 253 VAL A O 1
ATOM 1903 N N . PRO A 1 254 ? 29.113 -7.972 -35.426 1.00 96.12 254 PRO A N 1
ATOM 1904 C CA . PRO A 1 254 ? 30.295 -8.013 -34.566 1.00 96.12 254 PRO A CA 1
ATOM 1905 C C . PRO A 1 254 ? 30.896 -9.429 -34.513 1.00 96.12 254 PRO A C 1
ATOM 1907 O O . PRO A 1 254 ? 30.218 -10.414 -34.759 1.00 96.12 254 PRO A O 1
ATOM 1910 N N . VAL A 1 255 ? 32.181 -9.557 -34.197 1.00 95.44 255 VAL A N 1
ATOM 1911 C CA . VAL A 1 255 ? 32.889 -10.852 -34.066 1.00 95.44 255 VAL A CA 1
ATOM 1912 C C . VAL A 1 255 ? 32.402 -11.652 -32.852 1.00 95.44 255 VAL A C 1
ATOM 1914 O O . VAL A 1 255 ? 32.470 -12.880 -32.816 1.00 95.44 255 VAL A O 1
ATOM 1917 N N . ARG A 1 256 ? 31.930 -10.936 -31.831 1.00 93.81 256 ARG A N 1
ATOM 1918 C CA . ARG A 1 256 ? 31.422 -11.467 -30.567 1.00 93.81 256 ARG A CA 1
ATOM 1919 C C . ARG A 1 256 ? 30.053 -10.876 -30.285 1.00 93.81 256 ARG A C 1
ATOM 1921 O O . ARG A 1 256 ? 29.740 -9.796 -30.776 1.00 93.81 256 ARG A O 1
ATOM 1928 N N . GLU A 1 257 ? 29.277 -11.568 -29.469 1.00 94.81 257 GLU A N 1
ATOM 1929 C CA . GLU A 1 257 ? 28.009 -11.039 -28.988 1.00 94.81 257 GLU A CA 1
ATOM 1930 C C . GLU A 1 257 ? 28.237 -9.760 -28.171 1.00 94.81 257 GLU A C 1
ATOM 1932 O O . GLU A 1 257 ? 29.179 -9.675 -27.375 1.00 94.81 257 GLU A O 1
ATOM 1937 N N . LEU A 1 258 ? 27.384 -8.763 -28.396 1.00 95.25 258 LEU A N 1
ATOM 1938 C CA . LEU A 1 258 ? 27.317 -7.553 -27.584 1.00 95.25 258 LEU A CA 1
ATOM 1939 C C . LEU A 1 258 ? 25.966 -7.539 -26.885 1.00 95.25 258 LEU A C 1
ATOM 1941 O O . LEU A 1 258 ? 24.939 -7.662 -27.549 1.00 95.25 258 LEU A O 1
ATOM 1945 N N . SER A 1 259 ? 25.956 -7.370 -25.569 1.00 95.88 259 SER A N 1
ATOM 1946 C CA . SER A 1 259 ? 24.727 -7.409 -24.784 1.00 95.88 259 SER A CA 1
ATOM 1947 C C . SER A 1 259 ? 24.601 -6.202 -23.871 1.00 95.88 259 SER A C 1
ATOM 1949 O O . SER A 1 259 ? 25.590 -5.703 -23.332 1.00 95.88 259 SER A O 1
ATOM 1951 N N . THR A 1 260 ? 23.369 -5.777 -23.643 1.00 96.12 260 THR A N 1
ATOM 1952 C CA . THR A 1 260 ? 23.024 -4.779 -22.634 1.00 96.12 260 THR A CA 1
ATOM 1953 C C . THR A 1 260 ? 21.728 -5.181 -21.953 1.00 96.12 260 THR A C 1
ATOM 1955 O O . THR A 1 260 ? 20.897 -5.864 -22.555 1.00 96.12 260 THR A O 1
ATOM 1958 N N . THR A 1 261 ? 21.568 -4.772 -20.701 1.00 95.94 261 THR A N 1
ATOM 1959 C CA . THR A 1 261 ? 20.362 -5.034 -19.920 1.00 95.94 261 THR A CA 1
ATOM 1960 C C . THR A 1 261 ? 19.949 -3.755 -19.205 1.00 95.94 261 THR A C 1
ATOM 1962 O O . THR A 1 261 ? 20.793 -3.039 -18.656 1.00 95.94 261 THR A O 1
ATOM 1965 N N . ARG A 1 262 ? 18.650 -3.460 -19.224 1.00 94.94 262 ARG A N 1
ATOM 1966 C CA . ARG A 1 262 ? 18.029 -2.331 -18.526 1.00 94.94 262 ARG A CA 1
ATOM 1967 C C . ARG A 1 262 ? 16.827 -2.811 -17.731 1.00 94.94 262 ARG A C 1
ATOM 1969 O O . ARG A 1 262 ? 16.170 -3.765 -18.129 1.00 94.94 262 ARG A O 1
ATOM 1976 N N . GLN A 1 263 ? 16.559 -2.152 -16.611 1.00 93.88 263 GLN A N 1
ATOM 1977 C CA . GLN A 1 263 ? 15.395 -2.439 -15.780 1.00 93.88 263 GLN A CA 1
ATOM 1978 C C . GLN A 1 263 ? 14.360 -1.327 -15.930 1.00 93.88 263 GLN A C 1
ATOM 1980 O O . GLN A 1 263 ? 14.712 -0.150 -15.909 1.00 93.88 263 GLN A O 1
ATOM 1985 N N . VAL A 1 264 ? 13.096 -1.718 -16.060 1.00 93.06 264 VAL A N 1
ATOM 1986 C CA . VAL A 1 264 ? 11.929 -0.833 -16.004 1.00 93.06 264 VAL A CA 1
ATOM 1987 C C . VAL A 1 264 ? 11.051 -1.334 -14.875 1.00 93.06 264 VAL A C 1
ATOM 1989 O O . VAL A 1 264 ? 10.590 -2.470 -14.928 1.00 93.06 264 VAL A O 1
ATOM 1992 N N . CYS A 1 265 ? 10.832 -0.521 -13.849 1.00 93.75 265 CYS A N 1
ATOM 1993 C CA . CYS A 1 265 ? 9.998 -0.920 -12.723 1.00 93.75 265 CYS A CA 1
ATOM 1994 C C . CYS A 1 265 ? 8.662 -0.181 -12.738 1.00 93.75 265 CYS A C 1
ATOM 1996 O O . CYS A 1 265 ? 8.551 0.938 -13.233 1.00 93.75 265 CYS A O 1
ATOM 1998 N N . PHE A 1 266 ? 7.632 -0.828 -12.219 1.00 93.88 266 PHE A N 1
ATOM 1999 C CA . PHE A 1 266 ? 6.282 -0.298 -12.116 1.00 93.88 266 PHE A CA 1
ATOM 2000 C C . PHE A 1 266 ? 5.601 -0.897 -10.889 1.00 93.88 266 PHE A C 1
ATOM 2002 O O . PHE A 1 266 ? 6.052 -1.892 -10.320 1.00 93.88 266 PHE A O 1
ATOM 2009 N N . TYR A 1 267 ? 4.511 -0.277 -10.468 1.00 91.88 267 TYR A N 1
ATOM 2010 C CA . TYR A 1 267 ? 3.699 -0.769 -9.373 1.00 91.88 267 TYR A CA 1
ATOM 2011 C C . TYR A 1 267 ? 2.315 -1.150 -9.884 1.00 91.88 267 TYR A C 1
ATOM 2013 O O . TYR A 1 267 ? 1.714 -0.395 -10.645 1.00 91.88 267 TYR A O 1
ATOM 2021 N N . LYS A 1 268 ? 1.805 -2.307 -9.468 1.00 90.88 268 LYS A N 1
ATOM 2022 C CA . LYS A 1 268 ? 0.470 -2.796 -9.815 1.00 90.88 268 LYS A CA 1
ATOM 2023 C C . LYS A 1 268 ? -0.473 -2.658 -8.620 1.00 90.88 268 LYS A C 1
ATOM 2025 O O . LYS A 1 268 ? -0.143 -3.117 -7.530 1.00 90.88 268 LYS A O 1
ATOM 2030 N N . LEU A 1 269 ? -1.619 -2.016 -8.843 1.00 88.56 269 LEU A N 1
ATOM 2031 C CA . LEU A 1 269 ? -2.697 -1.792 -7.877 1.00 88.56 269 LEU A CA 1
ATOM 2032 C C . LEU A 1 269 ? -4.006 -2.399 -8.388 1.00 88.56 269 LEU A C 1
ATOM 2034 O O . LEU A 1 269 ? -4.639 -1.858 -9.294 1.00 88.56 269 LEU A O 1
ATOM 2038 N N . ASP A 1 270 ? -4.469 -3.453 -7.745 1.00 84.31 270 ASP A N 1
ATOM 2039 C CA . ASP A 1 270 ? -5.793 -4.041 -7.917 1.00 84.31 270 ASP A CA 1
ATOM 2040 C C . ASP A 1 270 ? -6.683 -3.696 -6.722 1.00 84.31 270 ASP A C 1
ATOM 2042 O O . ASP A 1 270 ? -7.901 -3.582 -6.850 1.00 84.31 270 ASP A O 1
ATOM 2046 N N . GLY A 1 271 ? -6.095 -3.479 -5.548 1.00 85.31 271 GLY A N 1
ATOM 2047 C CA . GLY A 1 271 ? -6.797 -3.086 -4.341 1.00 85.31 271 GLY A CA 1
ATOM 2048 C C . GLY A 1 271 ? -6.935 -1.575 -4.160 1.00 85.31 271 GLY A C 1
ATOM 2049 O O . GLY A 1 271 ? -6.116 -0.760 -4.584 1.00 85.31 271 GLY A O 1
ATOM 2050 N N . PHE A 1 272 ? -7.968 -1.189 -3.410 1.00 88.62 272 PHE A N 1
ATOM 2051 C CA . PHE A 1 272 ? -7.954 0.102 -2.725 1.00 88.62 272 PHE A CA 1
ATOM 2052 C C . PHE A 1 272 ? -6.933 0.060 -1.583 1.00 88.62 272 PHE A C 1
ATOM 2054 O O . PHE A 1 272 ? -6.825 -0.979 -0.925 1.00 88.62 272 PHE A O 1
ATOM 2061 N N . PRO A 1 273 ? -6.259 1.179 -1.272 1.00 91.75 273 PRO A N 1
ATOM 2062 C CA . PRO A 1 273 ? -5.338 1.229 -0.149 1.00 91.75 273 PRO A CA 1
ATOM 2063 C C . PRO A 1 273 ? -6.079 0.917 1.158 1.00 91.75 273 PRO A C 1
ATOM 2065 O O . PRO A 1 273 ? -7.251 1.269 1.328 1.00 91.75 273 PRO A O 1
ATOM 2068 N N . THR A 1 274 ? -5.413 0.230 2.083 1.00 94.12 274 THR A N 1
ATOM 2069 C CA . THR A 1 274 ? -5.986 -0.211 3.358 1.00 94.12 274 THR A CA 1
ATOM 2070 C C . THR A 1 274 ? -5.126 0.157 4.548 1.00 94.12 274 THR A C 1
ATOM 2072 O O . THR A 1 274 ? -3.933 0.407 4.418 1.00 94.12 274 THR A O 1
ATOM 2075 N N . ALA A 1 275 ? -5.762 0.244 5.714 1.00 95.12 275 ALA A N 1
ATOM 2076 C CA . ALA A 1 275 ? -5.098 0.442 6.990 1.00 95.12 275 ALA A CA 1
ATOM 2077 C C . ALA A 1 275 ? -5.887 -0.273 8.091 1.00 95.12 275 ALA A C 1
ATOM 2079 O O . ALA A 1 275 ? -7.091 -0.506 7.973 1.00 95.12 275 ALA A O 1
ATOM 2080 N N . ARG A 1 276 ? -5.208 -0.615 9.182 1.00 93.38 276 ARG A N 1
ATOM 2081 C CA . ARG A 1 276 ? -5.804 -1.213 10.377 1.00 93.38 276 ARG A CA 1
ATOM 2082 C C . ARG A 1 276 ? -5.618 -0.285 11.562 1.00 93.38 276 ARG A C 1
ATOM 2084 O O . ARG A 1 276 ? -4.555 0.305 11.737 1.00 93.38 276 ARG A O 1
ATOM 2091 N N . THR A 1 277 ? -6.645 -0.200 12.393 1.00 91.31 277 THR A N 1
ATOM 2092 C CA . THR A 1 277 ? -6.598 0.501 13.674 1.00 91.31 277 THR A CA 1
ATOM 2093 C C . THR A 1 277 ? -6.496 -0.490 14.819 1.00 91.31 277 THR A C 1
ATOM 2095 O O . THR A 1 277 ? -7.176 -1.514 14.821 1.00 91.31 277 THR A O 1
ATOM 2098 N N . SER A 1 278 ? -5.688 -0.151 15.810 1.00 90.56 278 SER A N 1
ATOM 2099 C CA . SER A 1 278 ? -5.622 -0.788 17.120 1.00 90.56 278 SER A CA 1
ATOM 2100 C C . SER A 1 278 ? -5.762 0.285 18.189 1.00 90.56 278 SER A C 1
ATOM 2102 O O . SER A 1 278 ? -5.330 1.418 17.982 1.00 90.56 278 SER A O 1
ATOM 2104 N N . PHE A 1 279 ? -6.307 -0.068 19.344 1.00 87.44 279 PHE A N 1
ATOM 2105 C CA . PHE A 1 279 ? -6.518 0.877 20.435 1.00 87.44 279 PHE A CA 1
ATOM 2106 C C . PHE A 1 279 ? -5.850 0.346 21.694 1.00 87.44 279 PHE A C 1
ATOM 2108 O O . PHE A 1 279 ? -5.994 -0.829 22.021 1.00 87.44 279 PHE A O 1
ATOM 2115 N N . SER A 1 280 ? -5.105 1.214 22.372 1.00 85.44 280 SER A N 1
ATOM 2116 C CA . SER A 1 280 ? -4.647 0.972 23.735 1.00 85.44 280 SER A CA 1
ATOM 2117 C C . SER A 1 280 ? -5.609 1.698 24.657 1.00 85.44 280 SER A C 1
ATOM 2119 O O . SER A 1 280 ? -5.509 2.910 24.851 1.00 85.44 280 SER A O 1
ATOM 2121 N N . THR A 1 281 ? -6.595 0.962 25.150 1.00 77.12 281 THR A N 1
ATOM 2122 C CA . THR A 1 281 ? -7.570 1.420 26.139 1.00 77.12 281 THR A CA 1
ATOM 2123 C C . THR A 1 281 ? -7.317 0.659 27.435 1.00 77.12 281 THR A C 1
ATOM 2125 O O . THR A 1 281 ? -7.038 -0.538 27.396 1.00 77.12 281 THR A O 1
ATOM 2128 N N . CYS A 1 282 ? -7.452 1.333 28.579 1.00 74.06 282 CYS A N 1
ATOM 2129 C CA . CYS A 1 282 ? -7.432 0.714 29.911 1.00 74.06 282 CYS A CA 1
ATOM 2130 C C . CYS A 1 282 ? -6.088 0.168 30.428 1.00 74.06 282 CYS A C 1
ATOM 2132 O O . CYS A 1 282 ? -6.060 -0.578 31.407 1.00 74.06 282 CYS A O 1
ATOM 2134 N N . SER A 1 283 ? -4.971 0.545 29.811 1.00 68.75 283 SER A N 1
ATOM 2135 C CA . SER A 1 283 ? -3.649 0.453 30.435 1.00 68.75 283 SER A CA 1
ATOM 2136 C C . SER A 1 283 ? -3.469 1.562 31.482 1.00 68.75 283 SER A C 1
ATOM 2138 O O . SER A 1 283 ? -4.174 2.567 31.450 1.00 68.75 283 SER A O 1
ATOM 2140 N N . SER A 1 284 ? -2.480 1.432 32.373 1.00 64.94 284 SER A N 1
ATOM 2141 C CA . SER A 1 284 ? -1.984 2.575 33.166 1.00 64.94 284 SER A CA 1
ATOM 2142 C C . SER A 1 284 ? -1.480 3.730 32.289 1.00 64.94 284 SER A C 1
ATOM 2144 O O . SER A 1 284 ? -1.343 4.856 32.761 1.00 64.94 284 SER A O 1
ATOM 2146 N N . ASP A 1 285 ? -1.190 3.433 31.022 1.00 74.06 285 ASP A N 1
ATOM 2147 C CA . ASP A 1 285 ? -0.766 4.387 30.009 1.00 74.06 285 ASP A CA 1
ATOM 2148 C C . ASP A 1 285 ? -1.962 5.139 29.404 1.00 74.06 285 ASP A C 1
ATOM 2150 O O . ASP A 1 285 ? -3.060 4.577 29.310 1.00 74.06 285 ASP A O 1
ATOM 2154 N N . PRO A 1 286 ? -1.758 6.392 28.951 1.00 81.38 286 PRO A N 1
ATOM 2155 C CA . PRO A 1 286 ? -2.803 7.178 28.312 1.00 81.38 286 PRO A CA 1
ATOM 2156 C C . PRO A 1 286 ? -3.355 6.476 27.071 1.00 81.38 286 PRO A C 1
ATOM 2158 O O . PRO A 1 286 ? -2.643 5.756 26.367 1.00 81.38 286 PRO A O 1
ATOM 2161 N N . PHE A 1 287 ? -4.629 6.743 26.782 1.00 87.38 287 PHE A N 1
ATOM 2162 C CA . PHE A 1 287 ? -5.286 6.255 25.578 1.00 87.38 287 PHE A CA 1
ATOM 2163 C C . PHE A 1 287 ? -4.457 6.564 24.323 1.00 87.38 287 PHE A C 1
ATOM 2165 O O . PHE A 1 287 ? -4.044 7.706 24.097 1.00 87.38 287 PHE A O 1
ATOM 2172 N N . ALA A 1 288 ? -4.257 5.548 23.485 1.00 90.56 288 ALA A N 1
ATOM 2173 C CA . ALA A 1 288 ? -3.531 5.692 22.233 1.00 90.56 288 ALA A CA 1
ATOM 2174 C C . ALA A 1 288 ? -4.212 4.939 21.088 1.00 90.56 288 ALA A C 1
ATOM 2176 O O . ALA A 1 288 ? -4.692 3.814 21.237 1.00 90.56 288 ALA A O 1
ATOM 2177 N N . VAL A 1 289 ? -4.190 5.559 19.913 1.00 91.62 289 VAL A N 1
ATOM 2178 C CA . VAL A 1 289 ? -4.607 4.975 18.642 1.00 91.62 289 VAL A CA 1
ATOM 2179 C C . VAL A 1 289 ? -3.357 4.522 17.895 1.00 91.62 289 VAL A C 1
ATOM 2181 O O . VAL A 1 289 ? -2.477 5.325 17.593 1.00 91.62 289 VAL A O 1
ATOM 2184 N N . GLY A 1 290 ? -3.284 3.234 17.583 1.00 93.56 290 GLY A N 1
ATOM 2185 C CA . GLY A 1 290 ? -2.307 2.666 16.663 1.00 93.56 290 GLY A CA 1
ATOM 2186 C C . GLY A 1 290 ? -2.910 2.529 15.268 1.00 93.56 290 GLY A C 1
ATOM 2187 O O . GLY A 1 290 ? -3.976 1.941 15.114 1.00 93.56 290 GLY A O 1
ATOM 2188 N N . ILE A 1 291 ? -2.241 3.051 14.244 1.00 94.38 291 ILE A N 1
ATOM 2189 C CA . ILE A 1 291 ? -2.625 2.876 12.839 1.00 94.38 291 ILE A CA 1
ATOM 2190 C C . ILE A 1 291 ? -1.491 2.146 12.133 1.00 94.38 291 ILE A C 1
ATOM 2192 O O . ILE A 1 291 ? -0.397 2.680 11.981 1.00 94.38 291 ILE A O 1
ATOM 2196 N N . GLY A 1 292 ? -1.738 0.905 11.732 1.00 95.19 292 GLY A N 1
ATOM 2197 C CA . GLY A 1 292 ? -0.744 0.020 11.129 1.00 95.19 292 GLY A CA 1
ATOM 2198 C C . GLY A 1 292 ? -1.324 -0.793 9.981 1.00 95.19 292 GLY A C 1
ATOM 2199 O O . GLY A 1 292 ? -2.443 -0.546 9.538 1.00 95.19 292 GLY A O 1
ATOM 2200 N N . GLY A 1 293 ? -0.550 -1.756 9.472 1.00 94.06 293 GLY A N 1
ATOM 2201 C CA . GLY A 1 293 ? -0.973 -2.577 8.331 1.00 94.06 293 GLY A CA 1
ATOM 2202 C C . GLY A 1 293 ? -1.368 -1.734 7.116 1.00 94.06 293 GLY A C 1
ATOM 2203 O O . GLY A 1 293 ? -2.324 -2.078 6.428 1.00 94.06 293 GLY A O 1
ATOM 2204 N N . ILE A 1 294 ? -0.691 -0.596 6.924 1.00 94.81 294 ILE A N 1
ATOM 2205 C CA . ILE A 1 294 ? -0.977 0.333 5.836 1.00 94.81 294 ILE A CA 1
ATOM 2206 C C . ILE A 1 294 ? -0.439 -0.276 4.545 1.00 94.81 294 ILE A C 1
ATOM 2208 O O . ILE A 1 294 ? 0.758 -0.553 4.436 1.00 94.81 294 ILE A O 1
ATOM 2212 N N . GLN A 1 295 ? -1.328 -0.478 3.583 1.00 93.38 295 GLN A N 1
ATOM 2213 C CA . GLN A 1 295 ? -1.007 -1.000 2.266 1.00 93.38 295 GLN A CA 1
ATOM 2214 C C . GLN A 1 295 ? -1.582 -0.084 1.187 1.00 93.38 295 GLN A C 1
ATOM 2216 O O . GLN A 1 295 ? -2.717 0.375 1.329 1.00 93.38 295 GLN A O 1
ATOM 2221 N N . PRO A 1 296 ? -0.842 0.157 0.099 1.00 92.06 296 PRO A N 1
ATOM 2222 C CA . PRO A 1 296 ? 0.538 -0.268 -0.140 1.00 92.06 296 PRO A CA 1
ATOM 2223 C C . PRO A 1 296 ? 1.573 0.550 0.671 1.00 92.06 296 PRO A C 1
ATOM 2225 O O . PRO A 1 296 ? 1.250 1.636 1.171 1.00 92.06 296 PRO A O 1
ATOM 2228 N N . PRO A 1 297 ? 2.815 0.047 0.826 1.00 92.69 297 PRO A N 1
ATOM 2229 C CA . PRO A 1 297 ? 3.926 0.841 1.347 1.00 92.69 297 PRO A CA 1
ATOM 2230 C C . PRO A 1 297 ? 4.297 1.986 0.383 1.00 92.69 297 PRO A C 1
ATOM 2232 O O . PRO A 1 297 ? 3.903 1.953 -0.786 1.00 92.69 297 PRO A O 1
ATOM 2235 N N . PRO A 1 298 ? 5.072 2.988 0.836 1.00 92.12 298 PRO A N 1
ATOM 2236 C CA . PRO A 1 298 ? 5.576 4.053 -0.026 1.00 92.12 298 PRO A CA 1
ATOM 2237 C C . PRO A 1 298 ? 6.397 3.488 -1.175 1.00 92.12 298 PRO A C 1
ATOM 2239 O O . PRO A 1 298 ? 7.190 2.564 -0.988 1.00 92.12 298 PRO A O 1
ATOM 2242 N N . MET A 1 299 ? 6.203 4.048 -2.363 1.00 91.44 299 MET A N 1
ATOM 2243 C CA . MET A 1 299 ? 6.799 3.519 -3.588 1.00 91.44 299 MET A CA 1
ATOM 2244 C C . MET A 1 299 ? 7.843 4.489 -4.111 1.00 91.44 299 MET A C 1
ATOM 2246 O O . MET A 1 299 ? 7.474 5.633 -4.352 1.00 91.44 299 MET A O 1
ATOM 2250 N N . PRO A 1 300 ? 9.099 4.078 -4.336 1.00 91.56 300 PRO A N 1
ATOM 2251 C CA . PRO A 1 300 ? 10.131 4.966 -4.859 1.00 91.56 300 PRO A CA 1
ATOM 2252 C C . PRO A 1 300 ? 9.834 5.391 -6.310 1.00 91.56 300 PRO A C 1
ATOM 2254 O O . PRO A 1 300 ? 9.291 4.619 -7.104 1.00 91.56 300 PRO A O 1
ATOM 2257 N N . LEU A 1 301 ? 10.217 6.618 -6.671 1.00 91.75 301 LEU A N 1
ATOM 2258 C CA . LEU A 1 301 ? 10.046 7.195 -8.012 1.00 91.75 301 LEU A CA 1
ATOM 2259 C C . LEU A 1 301 ? 10.815 6.424 -9.087 1.00 91.75 301 LEU A C 1
ATOM 2261 O O . LEU A 1 301 ? 10.380 6.350 -10.229 1.00 91.75 301 LEU A O 1
ATOM 2265 N N . TYR A 1 302 ? 11.943 5.834 -8.719 1.00 86.56 302 TYR A N 1
ATOM 2266 C CA . TYR A 1 302 ? 12.729 4.904 -9.523 1.00 86.56 302 TYR A CA 1
ATOM 2267 C C . TYR A 1 302 ? 13.583 4.046 -8.572 1.00 86.56 302 TYR A C 1
ATOM 2269 O O . TYR A 1 302 ? 13.729 4.405 -7.398 1.00 86.56 302 TYR A O 1
ATOM 2277 N N . PRO A 1 303 ? 14.150 2.913 -9.023 1.00 81.38 303 PRO A N 1
ATOM 2278 C CA . PRO A 1 303 ? 14.951 2.041 -8.165 1.00 81.38 303 PRO A CA 1
ATOM 2279 C C . PRO A 1 303 ? 16.072 2.792 -7.430 1.00 81.38 303 PRO A C 1
ATOM 2281 O O . PRO A 1 303 ? 16.938 3.397 -8.059 1.00 81.38 303 PRO A O 1
ATOM 2284 N N . GLY A 1 304 ? 16.060 2.738 -6.095 1.00 82.75 304 GLY A N 1
ATOM 2285 C CA . GLY A 1 304 ? 17.055 3.399 -5.242 1.00 82.75 304 GLY A CA 1
ATOM 2286 C C . GLY A 1 304 ? 16.815 4.890 -4.977 1.00 82.75 304 GLY A C 1
ATOM 2287 O O . GLY A 1 304 ? 17.653 5.511 -4.330 1.00 82.75 304 GLY A O 1
ATOM 2288 N N . SER A 1 305 ? 15.708 5.467 -5.455 1.00 87.50 305 SER A N 1
ATOM 2289 C CA . SER A 1 305 ? 15.312 6.833 -5.098 1.00 87.50 305 SER A CA 1
ATOM 2290 C C . SER A 1 305 ? 14.717 6.898 -3.690 1.00 87.50 305 SER A C 1
ATOM 2292 O O . SER A 1 305 ? 13.838 6.102 -3.357 1.00 87.50 305 SER A O 1
ATOM 2294 N N . ASP A 1 306 ? 15.130 7.898 -2.908 1.00 89.00 306 ASP A N 1
ATOM 2295 C CA . ASP A 1 306 ? 14.466 8.278 -1.651 1.00 89.00 306 ASP A CA 1
ATOM 2296 C C . ASP A 1 306 ? 13.196 9.108 -1.897 1.00 89.00 306 ASP A C 1
ATOM 2298 O O . ASP A 1 306 ? 12.368 9.270 -1.001 1.00 89.00 306 ASP A O 1
ATOM 2302 N N . GLU A 1 307 ? 13.037 9.658 -3.106 1.00 90.81 307 GLU A N 1
ATOM 2303 C CA . GLU A 1 307 ? 11.826 10.360 -3.510 1.00 90.81 307 GLU A CA 1
ATOM 2304 C C . GLU A 1 307 ? 10.783 9.336 -3.958 1.00 90.81 307 GLU A C 1
ATOM 2306 O O . GLU A 1 307 ? 11.039 8.588 -4.905 1.00 90.81 307 GLU A O 1
ATOM 2311 N N . PRO A 1 308 ? 9.609 9.275 -3.318 1.00 91.50 308 PRO A N 1
ATOM 2312 C CA . PRO A 1 308 ? 8.595 8.310 -3.681 1.00 91.50 308 PRO A CA 1
ATOM 2313 C C . PRO A 1 308 ? 7.600 8.862 -4.702 1.00 91.50 308 PRO A C 1
ATOM 2315 O O . PRO A 1 308 ? 7.138 10.002 -4.638 1.00 91.50 308 PRO A O 1
ATOM 2318 N N . LEU A 1 309 ? 7.228 7.983 -5.626 1.00 93.75 309 LEU A N 1
ATOM 2319 C CA . LEU A 1 309 ? 6.117 8.137 -6.544 1.00 93.75 309 LEU A CA 1
ATOM 2320 C C . LEU A 1 309 ? 4.792 8.273 -5.789 1.00 93.75 309 LEU A C 1
ATOM 2322 O O . LEU A 1 309 ? 3.985 9.134 -6.128 1.00 93.75 309 LEU A O 1
ATOM 2326 N N . LEU A 1 310 ? 4.558 7.416 -4.789 1.00 92.44 310 LEU A N 1
ATOM 2327 C CA . LEU A 1 310 ? 3.281 7.295 -4.082 1.00 92.44 310 LEU A CA 1
ATOM 2328 C C . LEU A 1 310 ? 3.476 7.154 -2.575 1.00 92.44 310 LEU A C 1
ATOM 2330 O O . LEU A 1 310 ? 4.336 6.399 -2.120 1.00 92.44 310 LEU A O 1
ATOM 2334 N N . TYR A 1 311 ? 2.600 7.813 -1.818 1.00 93.50 311 TYR A N 1
ATOM 2335 C CA . TYR A 1 311 ? 2.425 7.586 -0.386 1.00 93.50 311 TYR A CA 1
ATOM 2336 C C . TYR A 1 311 ? 0.996 7.160 -0.078 1.00 93.50 311 TYR A C 1
ATOM 2338 O O . TYR A 1 311 ? 0.047 7.624 -0.711 1.00 93.50 311 TYR A O 1
ATOM 2346 N N . SER A 1 312 ? 0.842 6.360 0.969 1.00 94.75 312 SER A N 1
ATOM 2347 C CA . SER A 1 312 ? -0.459 6.120 1.583 1.00 94.75 312 SER A CA 1
ATOM 2348 C C . SER A 1 312 ? -0.769 7.228 2.589 1.00 94.75 312 SER A C 1
ATOM 2350 O O . SER A 1 312 ? 0.055 7.575 3.438 1.00 94.75 312 SER A O 1
ATOM 2352 N N . VAL A 1 313 ? -1.971 7.788 2.506 1.00 96.19 313 VAL A N 1
ATOM 2353 C CA . VAL A 1 313 ? -2.496 8.784 3.440 1.00 96.19 313 VAL A CA 1
ATOM 2354 C C . VAL A 1 313 ? -3.698 8.194 4.150 1.00 96.19 313 VAL A C 1
ATOM 2356 O O . VAL A 1 313 ? -4.669 7.782 3.511 1.00 96.19 313 VAL A O 1
ATOM 2359 N N . VAL A 1 314 ? -3.641 8.191 5.478 1.00 96.50 314 VAL A N 1
ATOM 2360 C CA . VAL A 1 314 ? -4.745 7.767 6.336 1.00 96.50 314 VAL A CA 1
ATOM 2361 C C . VAL A 1 314 ? -5.317 8.987 7.038 1.00 96.50 314 VAL A C 1
ATOM 2363 O O . VAL A 1 314 ? -4.614 9.693 7.762 1.00 96.50 314 VAL A O 1
ATOM 2366 N N . HIS A 1 315 ? -6.610 9.214 6.847 1.00 95.75 315 HIS A N 1
ATOM 2367 C CA . HIS A 1 315 ? -7.387 10.184 7.600 1.00 95.75 315 HIS A CA 1
ATOM 2368 C C . HIS A 1 315 ? -8.244 9.444 8.620 1.00 95.75 315 HIS A C 1
ATOM 2370 O O . HIS A 1 315 ? -9.291 8.886 8.291 1.00 95.75 315 HIS A O 1
ATOM 2376 N N . PHE A 1 316 ? -7.776 9.414 9.861 1.00 95.00 316 PHE A N 1
ATOM 2377 C CA . PHE A 1 316 ? -8.533 8.880 10.981 1.00 95.00 316 PHE A CA 1
ATOM 2378 C C . PHE A 1 316 ? -9.543 9.917 11.453 1.00 95.00 316 PHE A C 1
ATOM 2380 O O . PHE A 1 316 ? -9.172 11.049 11.773 1.00 95.00 316 PHE A O 1
ATOM 2387 N N . LYS A 1 317 ? -10.806 9.505 11.534 1.00 93.44 317 LYS A N 1
ATOM 2388 C CA . LYS A 1 317 ? -11.893 10.256 12.153 1.00 93.44 317 LYS A CA 1
ATOM 2389 C C . LYS A 1 317 ? -12.583 9.383 13.170 1.00 93.44 317 LYS A C 1
ATOM 2391 O O . LYS A 1 317 ? -12.826 8.200 12.933 1.00 93.44 317 LYS A O 1
ATOM 2396 N N . SER A 1 318 ? -12.955 9.995 14.273 1.00 93.12 318 SER A N 1
ATOM 2397 C CA . SER A 1 318 ? -13.763 9.347 15.279 1.00 93.12 318 SER A CA 1
ATOM 2398 C C . SER A 1 318 ? -14.714 10.346 15.911 1.00 93.12 318 SER A C 1
ATOM 2400 O O . SER A 1 318 ? -14.334 11.492 16.129 1.00 93.12 318 SER A O 1
ATOM 2402 N N . GLU A 1 319 ? -15.931 9.913 16.220 1.00 91.81 319 GLU A N 1
ATOM 2403 C CA . GLU A 1 319 ? -16.986 10.742 16.811 1.00 91.81 319 GLU A CA 1
ATOM 2404 C C . GLU A 1 319 ? -17.690 9.988 17.941 1.00 91.81 319 GLU A C 1
ATOM 2406 O O . GLU A 1 319 ? -18.068 8.827 17.783 1.00 91.81 319 GLU A O 1
ATOM 2411 N N . LEU A 1 320 ? -17.876 10.648 19.083 1.00 90.50 320 LEU A N 1
ATOM 2412 C CA . LEU A 1 320 ? -18.578 10.110 20.242 1.00 90.50 320 LEU A CA 1
ATOM 2413 C C . LEU A 1 320 ? -20.045 9.881 19.880 1.00 90.50 320 LEU A C 1
ATOM 2415 O O . LEU A 1 320 ? -20.801 10.820 19.640 1.00 90.50 320 LEU A O 1
ATOM 2419 N N . ASN A 1 321 ? -20.437 8.614 19.854 1.00 86.69 321 ASN A N 1
ATOM 2420 C CA . ASN A 1 321 ? -21.796 8.175 19.586 1.00 86.69 321 ASN A CA 1
ATOM 2421 C C . ASN A 1 321 ? -22.645 8.271 20.859 1.00 86.69 321 ASN A C 1
ATOM 2423 O O . ASN A 1 321 ? -23.732 8.843 20.845 1.00 86.69 321 ASN A O 1
ATOM 2427 N N . ARG A 1 322 ? -22.138 7.726 21.973 1.00 83.69 322 ARG A N 1
ATOM 2428 C CA . ARG A 1 322 ? -22.825 7.702 23.274 1.00 83.69 322 ARG A CA 1
ATOM 2429 C C . ARG A 1 322 ? -21.835 7.851 24.412 1.00 83.69 322 ARG A C 1
ATOM 2431 O O . ARG A 1 322 ? -20.785 7.213 24.379 1.00 83.69 322 ARG A O 1
ATOM 2438 N N . THR A 1 323 ? -22.192 8.632 25.423 1.00 84.19 323 THR A N 1
ATOM 2439 C CA . THR A 1 323 ? -21.444 8.683 26.680 1.00 84.19 323 THR A CA 1
ATOM 2440 C C . THR A 1 323 ? -21.610 7.382 27.455 1.00 84.19 323 THR A C 1
ATOM 2442 O O . THR A 1 323 ? -22.470 6.545 27.158 1.00 84.19 323 THR A O 1
ATOM 2445 N N . GLY A 1 324 ? -20.762 7.207 28.458 1.00 74.44 324 GLY A N 1
ATOM 2446 C CA . GLY A 1 324 ? -20.767 6.040 29.318 1.00 74.44 324 GLY A CA 1
ATOM 2447 C C . GLY A 1 324 ? -22.101 5.711 30.010 1.00 74.44 324 GLY A C 1
ATOM 2448 O O . GLY A 1 324 ? -22.469 4.547 30.146 1.00 74.44 324 GLY A O 1
ATOM 2449 N N . ASP A 1 325 ? -22.862 6.732 30.390 1.00 75.25 325 ASP A N 1
ATOM 2450 C CA . ASP A 1 325 ? -24.208 6.636 30.975 1.00 75.25 325 ASP A CA 1
ATOM 2451 C C . ASP A 1 325 ? -25.324 6.437 29.924 1.00 75.25 325 ASP A C 1
ATOM 2453 O O . ASP A 1 325 ? -26.507 6.356 30.252 1.00 75.25 325 ASP A O 1
ATOM 2457 N N . GLY A 1 326 ? -24.960 6.325 28.643 1.00 74.75 326 GLY A N 1
ATOM 2458 C CA . GLY A 1 326 ? -25.886 6.126 27.533 1.00 74.75 326 GLY A CA 1
ATOM 2459 C C . GLY A 1 326 ? -26.581 7.399 27.049 1.00 74.75 326 GLY A C 1
ATOM 2460 O O . GLY A 1 326 ? -27.449 7.307 26.175 1.00 74.75 326 GLY A O 1
ATOM 2461 N N . HIS A 1 327 ? -26.216 8.568 27.578 1.00 81.25 327 HIS A N 1
ATOM 2462 C CA . HIS A 1 327 ? -26.710 9.849 27.094 1.00 81.25 327 HIS A CA 1
ATOM 2463 C C . HIS A 1 327 ? -25.993 10.306 25.810 1.00 81.25 327 HIS A C 1
ATOM 2465 O O . HIS A 1 327 ? -24.992 9.742 25.355 1.00 81.25 327 HIS A O 1
ATOM 2471 N N . TRP A 1 328 ? -26.580 11.311 25.161 1.00 79.69 328 TRP A N 1
ATOM 2472 C CA . TRP A 1 328 ? -25.904 12.019 24.080 1.00 79.69 328 TRP A CA 1
ATOM 2473 C C . TRP A 1 328 ? -24.853 12.949 24.681 1.00 79.69 328 TRP A C 1
ATOM 2475 O O . TRP A 1 328 ? -25.093 13.510 25.755 1.00 79.69 328 TRP A O 1
ATOM 2485 N N . PRO A 1 329 ? -23.711 13.140 24.006 1.00 77.50 329 PRO A N 1
ATOM 2486 C CA . PRO A 1 329 ? -22.676 14.009 24.526 1.00 77.50 329 PRO A CA 1
ATOM 2487 C C . PRO A 1 329 ? -23.182 15.449 24.698 1.00 77.50 329 PRO A C 1
ATOM 2489 O O . PRO A 1 329 ? -24.008 15.917 23.903 1.00 77.50 329 PRO A O 1
ATOM 2492 N N . PRO A 1 330 ? -22.695 16.169 25.723 1.00 77.75 330 PRO A N 1
ATOM 2493 C CA . PRO A 1 330 ? -23.036 17.569 25.908 1.00 77.75 330 PRO A CA 1
ATOM 2494 C C . PRO A 1 330 ? -22.453 18.405 24.757 1.00 77.75 330 PRO A C 1
ATOM 2496 O O . PRO A 1 330 ? -21.451 18.042 24.141 1.00 77.75 330 PRO A O 1
ATOM 2499 N N . TRP A 1 331 ? -23.119 19.510 24.419 1.00 76.12 331 TRP A N 1
ATOM 2500 C CA . TRP A 1 331 ? -22.872 20.261 23.177 1.00 76.12 331 TRP A CA 1
ATOM 2501 C C . TRP A 1 331 ? -21.494 20.940 23.135 1.00 76.12 331 TRP A C 1
ATOM 2503 O O . TRP A 1 331 ? -21.018 21.315 22.068 1.00 76.12 331 TRP A O 1
ATOM 2513 N N . ASP A 1 332 ? -20.873 21.119 24.296 1.00 77.38 332 ASP A N 1
ATOM 2514 C CA . ASP A 1 332 ? -19.572 21.743 24.518 1.00 77.38 332 ASP A CA 1
ATOM 2515 C C . ASP A 1 332 ? -18.422 20.730 24.658 1.00 77.38 332 ASP A C 1
ATOM 2517 O O . ASP A 1 332 ? -17.254 21.124 24.682 1.00 77.38 332 ASP A O 1
ATOM 2521 N N . ALA A 1 333 ? -18.718 19.428 24.714 1.00 74.75 333 ALA A N 1
ATOM 2522 C CA . ALA A 1 333 ? -17.691 18.400 24.758 1.00 74.75 333 ALA A CA 1
ATOM 2523 C C . ALA A 1 333 ? -16.981 18.265 23.411 1.00 74.75 333 ALA A C 1
ATOM 2525 O O . ALA A 1 333 ? -17.594 18.256 22.342 1.00 74.75 333 ALA A O 1
ATOM 2526 N N . LYS A 1 334 ? -15.664 18.053 23.462 1.00 77.62 334 LYS A N 1
ATOM 2527 C CA . LYS A 1 334 ? -14.917 17.615 22.287 1.00 77.62 334 LYS A CA 1
ATOM 2528 C C . LYS A 1 334 ? -15.245 16.150 22.014 1.00 77.62 334 LYS A C 1
ATOM 2530 O O . LYS A 1 334 ? -14.669 15.237 22.597 1.00 77.62 334 LYS A O 1
ATOM 2535 N N . THR A 1 335 ? -16.224 15.946 21.144 1.00 85.56 335 THR A N 1
ATOM 2536 C CA . THR A 1 335 ? -16.754 14.628 20.787 1.00 85.56 335 THR A CA 1
ATOM 2537 C C . THR A 1 335 ? -15.992 13.969 19.653 1.00 85.56 335 THR A C 1
ATOM 2539 O O . THR A 1 335 ? -16.168 12.776 19.435 1.00 85.56 335 THR A O 1
ATOM 2542 N N . SER A 1 336 ? -15.148 14.707 18.932 1.00 89.25 336 SER A N 1
ATOM 2543 C CA . SER A 1 336 ? -14.454 14.188 17.763 1.00 89.25 336 SER A CA 1
ATOM 2544 C C . SER A 1 336 ? -12.940 14.163 17.917 1.00 89.25 336 SER A C 1
ATOM 2546 O O . SER A 1 336 ? -12.320 15.014 18.558 1.00 89.25 336 SER A O 1
ATOM 2548 N N . MET A 1 337 ? -12.354 13.155 17.285 1.00 91.50 337 MET A N 1
ATOM 2549 C CA . MET A 1 337 ? -10.927 12.953 17.129 1.00 91.50 337 MET A CA 1
ATOM 2550 C C . MET A 1 337 ? -10.611 12.889 15.646 1.00 91.50 337 MET A C 1
ATOM 2552 O O . MET A 1 337 ? -11.252 12.153 14.898 1.00 91.50 337 MET A O 1
ATOM 2556 N N . GLU A 1 338 ? -9.594 13.628 15.231 1.00 93.31 338 GLU A N 1
ATOM 2557 C CA . GLU A 1 338 ? -9.152 13.647 13.847 1.00 93.31 338 GLU A CA 1
ATOM 2558 C C . GLU A 1 338 ? -7.629 13.610 13.807 1.00 93.31 338 GLU A C 1
ATOM 2560 O O . GLU A 1 338 ? -6.958 14.370 14.513 1.00 93.31 338 GLU A O 1
ATOM 2565 N N . ARG A 1 339 ? -7.077 12.726 12.976 1.00 94.62 339 ARG A N 1
ATOM 2566 C CA . ARG A 1 339 ? -5.640 12.671 12.727 1.00 94.62 339 ARG A CA 1
ATOM 2567 C C . ARG A 1 339 ? -5.364 12.300 11.282 1.00 94.62 339 ARG A C 1
ATOM 2569 O O . ARG A 1 339 ? -5.927 11.350 10.748 1.00 94.62 339 ARG A O 1
ATOM 2576 N N . TRP A 1 340 ? -4.444 13.037 10.679 1.00 95.50 340 TRP A N 1
ATOM 2577 C CA . TRP A 1 340 ? -3.886 12.717 9.376 1.00 95.50 340 TRP A CA 1
ATOM 2578 C C . TRP A 1 340 ? -2.530 12.047 9.542 1.00 95.50 340 TRP A C 1
ATOM 2580 O O . TRP A 1 340 ? -1.709 12.476 10.357 1.00 95.50 340 TRP A O 1
ATOM 2590 N N . ILE A 1 341 ? -2.298 11.006 8.754 1.00 95.44 341 ILE A N 1
ATOM 2591 C CA . ILE A 1 341 ? -1.038 10.276 8.701 1.00 95.44 341 ILE A CA 1
ATOM 2592 C C . ILE A 1 341 ? -0.614 10.209 7.246 1.00 95.44 341 ILE A C 1
ATOM 2594 O O . ILE A 1 341 ? -1.317 9.639 6.416 1.00 95.44 341 ILE A O 1
ATOM 2598 N N . VAL A 1 342 ? 0.550 10.782 6.957 1.00 95.12 342 VAL A N 1
ATOM 2599 C CA . VAL A 1 342 ? 1.260 10.563 5.698 1.00 95.12 342 VAL A CA 1
ATOM 2600 C C . VAL A 1 342 ? 2.263 9.456 5.970 1.00 95.12 342 VAL A C 1
ATOM 2602 O O . VAL A 1 342 ? 3.255 9.669 6.668 1.00 95.12 342 VAL A O 1
ATOM 2605 N N . ALA A 1 343 ? 1.957 8.250 5.506 1.00 92.69 343 ALA A N 1
ATOM 2606 C CA . ALA A 1 343 ? 2.763 7.087 5.814 1.00 92.69 343 ALA A CA 1
ATOM 2607 C C . ALA A 1 343 ? 4.021 7.103 4.942 1.00 92.69 343 ALA A C 1
ATOM 2609 O O . ALA A 1 343 ? 3.970 6.691 3.792 1.00 92.69 343 ALA A O 1
ATOM 2610 N N . ALA A 1 344 ? 5.131 7.614 5.477 1.00 89.00 344 ALA A N 1
ATOM 2611 C CA . ALA A 1 344 ? 6.457 7.525 4.852 1.00 89.00 344 ALA A CA 1
ATOM 2612 C C . ALA A 1 344 ? 7.208 6.234 5.236 1.00 89.00 344 ALA A C 1
ATOM 2614 O O . ALA A 1 344 ? 8.144 5.838 4.552 1.00 89.00 344 ALA A O 1
ATOM 2615 N N . ASP A 1 345 ? 6.772 5.567 6.305 1.00 91.19 345 ASP A N 1
ATOM 2616 C CA . ASP A 1 345 ? 7.251 4.259 6.749 1.00 91.19 345 ASP A CA 1
ATOM 2617 C C . ASP A 1 345 ? 6.042 3.450 7.231 1.00 91.19 345 ASP A C 1
ATOM 2619 O O . ASP A 1 345 ? 5.307 3.894 8.109 1.00 91.19 345 ASP A O 1
ATOM 2623 N N . THR A 1 346 ? 5.801 2.286 6.632 1.00 90.25 346 THR A N 1
ATOM 2624 C CA . THR A 1 346 ? 4.691 1.390 6.999 1.00 90.25 346 THR A CA 1
ATOM 2625 C C . THR A 1 346 ? 5.161 0.141 7.742 1.00 90.25 346 THR A C 1
ATOM 2627 O O . THR A 1 346 ? 4.345 -0.727 8.055 1.00 90.25 346 THR A O 1
ATOM 2630 N N . SER A 1 347 ? 6.458 0.045 8.064 1.00 92.50 347 SER A N 1
ATOM 2631 C CA . SER A 1 347 ? 7.039 -1.090 8.793 1.00 92.50 347 SER A CA 1
ATOM 2632 C C . SER A 1 347 ? 6.596 -1.154 10.256 1.00 92.50 347 SER A C 1
ATOM 2634 O O . SER A 1 347 ? 6.658 -2.214 10.882 1.00 92.50 347 SER A O 1
ATOM 2636 N N . LYS A 1 348 ? 6.132 -0.028 10.810 1.00 93.69 348 LYS A N 1
ATOM 2637 C CA . LYS A 1 348 ? 5.677 0.102 12.196 1.00 93.69 348 LYS A CA 1
ATOM 2638 C C . LYS A 1 348 ? 4.325 0.811 12.258 1.00 93.69 348 LYS A C 1
ATOM 2640 O O . LYS A 1 348 ? 4.043 1.662 11.415 1.00 93.69 348 LYS A O 1
ATOM 2645 N N . PRO A 1 349 ? 3.484 0.490 13.256 1.00 93.44 349 PRO A N 1
ATOM 2646 C CA . PRO A 1 349 ? 2.256 1.232 13.476 1.00 93.44 349 PRO A CA 1
ATOM 2647 C C . PRO A 1 349 ? 2.566 2.663 13.934 1.00 93.44 349 PRO A C 1
ATOM 2649 O O . PRO A 1 349 ? 3.443 2.896 14.766 1.00 93.44 349 PRO A O 1
ATOM 2652 N N . PHE A 1 350 ? 1.795 3.616 13.426 1.00 94.81 350 PHE A N 1
ATOM 2653 C CA . PHE A 1 350 ? 1.768 4.989 13.903 1.00 94.81 350 PHE A CA 1
ATOM 2654 C C . PHE A 1 350 ? 0.960 5.045 15.190 1.00 94.81 350 PHE A C 1
ATOM 2656 O O . PHE A 1 350 ? -0.250 4.828 15.166 1.00 94.81 350 PHE A O 1
ATOM 2663 N N . ILE A 1 351 ? 1.626 5.327 16.306 1.00 93.44 351 ILE A N 1
ATOM 2664 C CA . ILE A 1 351 ? 0.978 5.461 17.609 1.00 93.44 351 ILE A CA 1
ATOM 2665 C C . ILE A 1 351 ? 0.750 6.944 17.880 1.00 93.44 351 ILE A C 1
ATOM 2667 O O . ILE A 1 351 ? 1.681 7.749 17.840 1.00 93.44 351 ILE A O 1
ATOM 2671 N N . TRP A 1 352 ? -0.499 7.302 18.145 1.00 92.94 352 TRP A N 1
ATOM 2672 C CA . TRP A 1 352 ? -0.919 8.660 18.444 1.00 92.94 352 TRP A CA 1
ATOM 2673 C C . TRP A 1 352 ? -1.818 8.668 19.678 1.00 92.94 352 TRP A C 1
ATOM 2675 O O . TRP A 1 352 ? -2.851 8.004 19.704 1.00 92.94 352 TRP A O 1
ATOM 2685 N N . ALA A 1 353 ? -1.435 9.452 20.683 1.00 90.06 353 ALA A N 1
ATOM 2686 C CA . ALA A 1 353 ? -2.283 9.788 21.817 1.00 90.06 353 ALA A CA 1
ATOM 2687 C C . ALA A 1 353 ? -2.856 11.203 21.607 1.00 90.06 353 ALA A C 1
ATOM 2689 O O . ALA A 1 353 ? -2.090 12.132 21.322 1.00 90.06 353 ALA A O 1
ATOM 2690 N N . PRO A 1 354 ? -4.179 11.397 21.700 1.00 87.31 354 PRO A N 1
ATOM 2691 C CA . PRO A 1 354 ? -4.788 12.724 21.683 1.00 87.31 354 PRO A CA 1
ATOM 2692 C C . PRO A 1 354 ? -4.261 13.600 22.828 1.00 87.31 354 PRO A C 1
ATOM 2694 O O . PRO A 1 354 ? -4.087 13.136 23.948 1.00 87.31 354 PRO A O 1
ATOM 2697 N N . GLU A 1 355 ? -4.021 14.884 22.554 1.00 84.94 355 GLU A N 1
ATOM 2698 C CA . GLU A 1 355 ? -3.454 15.839 23.529 1.00 84.94 355 GLU A CA 1
ATOM 2699 C C . GLU A 1 355 ? -4.449 16.285 24.616 1.00 84.94 355 GLU A C 1
ATOM 2701 O O . GLU A 1 355 ? -4.107 17.064 25.501 1.00 84.94 355 GLU A O 1
ATOM 2706 N N . TYR A 1 356 ? -5.699 15.841 24.523 1.00 83.31 356 TYR A N 1
ATOM 2707 C CA . TYR A 1 356 ? -6.801 16.239 25.388 1.00 83.31 356 TYR A CA 1
ATOM 2708 C C . TYR A 1 356 ? -7.494 15.001 25.940 1.00 83.31 356 TYR A C 1
ATOM 2710 O O . TYR A 1 356 ? -7.547 13.961 25.281 1.00 83.31 356 TYR A O 1
ATOM 2718 N N . GLU A 1 357 ? -8.053 15.137 27.140 1.00 83.12 357 GLU A N 1
ATOM 2719 C CA . GLU A 1 357 ? -8.878 14.095 27.738 1.00 83.12 357 GLU A CA 1
ATOM 2720 C C . GLU A 1 357 ? -10.136 13.881 26.894 1.00 83.12 357 GLU A C 1
ATOM 2722 O O . GLU A 1 357 ? -10.809 14.827 26.471 1.00 83.12 357 GLU A O 1
ATOM 2727 N N . LEU A 1 358 ? -10.426 12.615 26.622 1.00 86.62 358 LEU A N 1
ATOM 2728 C CA . LEU A 1 358 ? -11.613 12.200 25.893 1.00 86.62 358 LEU A CA 1
ATOM 2729 C C . LEU A 1 358 ? -12.725 11.888 26.881 1.00 86.62 358 LEU A C 1
ATOM 2731 O O . LEU A 1 358 ? -12.474 11.556 28.031 1.00 86.62 358 LEU A O 1
ATOM 2735 N N . TYR A 1 359 ? -13.971 11.986 26.444 1.00 88.31 359 TYR A N 1
ATOM 2736 C CA . TYR A 1 359 ? -15.069 11.542 27.288 1.00 88.31 359 TYR A CA 1
ATOM 2737 C C . TYR A 1 359 ? -15.124 10.019 27.296 1.00 88.31 359 TYR A C 1
ATOM 2739 O O . TYR A 1 359 ? -14.892 9.370 26.277 1.00 88.31 359 TYR A O 1
ATOM 2747 N N . GLU A 1 360 ? -15.470 9.443 28.441 1.00 87.31 360 GLU A N 1
ATOM 2748 C CA . GLU A 1 360 ? -15.749 8.016 28.498 1.00 87.31 360 GLU A CA 1
ATOM 2749 C C . GLU A 1 360 ? -17.025 7.703 27.701 1.00 87.31 360 GLU A C 1
ATOM 2751 O O . GLU A 1 360 ? -18.051 8.386 27.825 1.00 87.31 360 GLU A O 1
ATOM 2756 N N . GLY A 1 361 ? -16.967 6.671 26.863 1.00 88.81 361 GLY A N 1
ATOM 2757 C CA . GLY A 1 361 ? -18.075 6.320 25.985 1.00 88.81 361 GLY A CA 1
ATOM 2758 C C . GLY A 1 361 ? -17.663 5.571 24.727 1.00 88.81 361 GLY A C 1
ATOM 2759 O O . GLY A 1 361 ? -16.549 5.072 24.596 1.00 88.81 361 GLY A O 1
ATOM 2760 N N . TRP A 1 362 ? -18.606 5.485 23.797 1.00 88.06 362 TRP A N 1
ATOM 2761 C CA . TRP A 1 362 ? -18.504 4.719 22.564 1.00 88.06 362 TRP A CA 1
ATOM 2762 C C . TRP A 1 362 ? -18.306 5.644 21.370 1.00 88.06 362 TRP A C 1
ATOM 2764 O O . TRP A 1 362 ? -19.167 6.469 21.070 1.00 88.06 362 TRP A O 1
ATOM 2774 N N . TYR A 1 363 ? -17.201 5.478 20.661 1.00 90.88 363 TYR A N 1
ATOM 2775 C CA . TYR A 1 363 ? -16.801 6.305 19.534 1.00 90.88 363 TYR A CA 1
ATOM 2776 C C . TYR A 1 363 ? -16.935 5.550 18.218 1.00 90.88 363 TYR A C 1
ATOM 2778 O O . TYR A 1 363 ? -16.347 4.484 18.060 1.00 90.88 363 TYR A O 1
ATOM 2786 N N . ASN A 1 364 ? -17.658 6.116 17.257 1.00 91.25 364 ASN A N 1
ATOM 2787 C CA . ASN A 1 364 ? -17.682 5.606 15.892 1.00 91.25 364 ASN A CA 1
ATOM 2788 C C . ASN A 1 364 ? -16.364 5.948 15.203 1.00 91.25 364 ASN A C 1
ATOM 2790 O O . ASN A 1 364 ? -15.962 7.108 15.230 1.00 91.25 364 ASN A O 1
ATOM 2794 N N . ILE A 1 365 ? -15.722 4.971 14.565 1.00 91.38 365 ILE A N 1
ATOM 2795 C CA . ILE A 1 365 ? -14.425 5.159 13.904 1.00 91.38 365 ILE A CA 1
ATOM 2796 C C . ILE A 1 365 ? -14.551 4.978 12.401 1.00 91.38 365 ILE A C 1
ATOM 2798 O O . ILE A 1 365 ? -15.138 4.012 11.903 1.00 91.38 365 ILE A O 1
ATOM 2802 N N . HIS A 1 366 ? -13.906 5.887 11.679 1.00 92.50 366 HIS A N 1
ATOM 2803 C CA . HIS A 1 366 ? -13.815 5.878 10.232 1.00 92.50 366 HIS A CA 1
ATOM 2804 C C . HIS A 1 366 ? -12.378 6.165 9.803 1.00 92.50 366 HIS A C 1
ATOM 2806 O O . HIS A 1 366 ? -11.718 7.060 10.332 1.00 92.50 366 HIS A O 1
ATOM 2812 N N . LEU A 1 367 ? -11.902 5.413 8.815 1.00 94.38 367 LEU A N 1
ATOM 2813 C CA . LEU A 1 367 ? -10.639 5.687 8.139 1.00 94.38 367 LEU A CA 1
ATOM 2814 C C . LEU A 1 367 ? -10.953 6.078 6.703 1.00 94.38 367 LEU A C 1
ATOM 2816 O O . LEU A 1 367 ? -11.544 5.283 5.981 1.00 94.38 367 LEU A O 1
ATOM 2820 N N . ASP A 1 368 ? -10.545 7.260 6.261 1.00 93.88 368 ASP A N 1
ATOM 2821 C CA . ASP A 1 368 ? -10.474 7.543 4.829 1.00 93.88 368 ASP A CA 1
ATOM 2822 C C . ASP A 1 368 ? -9.021 7.271 4.392 1.00 93.88 368 ASP A C 1
ATOM 2824 O O . ASP A 1 368 ? -8.102 8.011 4.750 1.00 93.88 368 ASP A O 1
ATOM 2828 N N . VAL A 1 369 ? -8.795 6.155 3.691 1.00 94.88 369 VAL A N 1
ATOM 2829 C CA . VAL A 1 369 ? -7.463 5.745 3.216 1.00 94.88 369 VAL A CA 1
ATOM 2830 C C . VAL A 1 369 ? -7.355 6.067 1.732 1.00 94.88 369 VAL A C 1
ATOM 2832 O O . VAL A 1 369 ? -8.258 5.771 0.951 1.00 94.88 369 VAL A O 1
ATOM 2835 N N . SER A 1 370 ? -6.258 6.704 1.338 1.00 94.06 370 SER A N 1
ATOM 2836 C CA . SER A 1 370 ? -6.031 7.169 -0.032 1.00 94.06 370 SER A CA 1
ATOM 2837 C C . SER A 1 370 ? -4.557 7.081 -0.403 1.00 94.06 370 SER A C 1
ATOM 2839 O O . SER A 1 370 ? -3.697 6.999 0.471 1.00 94.06 370 SER A O 1
ATOM 2841 N N . LEU A 1 371 ? -4.270 7.104 -1.699 1.00 93.25 371 LEU A N 1
ATOM 2842 C CA . LEU A 1 371 ? -2.923 7.262 -2.227 1.00 93.25 371 LEU A CA 1
ATOM 2843 C C . LEU A 1 371 ? -2.686 8.710 -2.635 1.00 93.25 371 LEU A C 1
ATOM 2845 O O . LEU A 1 371 ? -3.610 9.385 -3.083 1.00 93.25 371 LEU A O 1
ATOM 2849 N N . THR A 1 372 ? -1.450 9.179 -2.515 1.00 93.69 372 THR A N 1
ATOM 2850 C CA . THR A 1 372 ? -1.080 10.538 -2.904 1.00 93.69 372 THR A CA 1
ATOM 2851 C C . THR A 1 372 ? 0.219 10.589 -3.692 1.00 93.69 372 THR A C 1
ATOM 2853 O O . THR A 1 372 ? 1.150 9.840 -3.399 1.00 93.69 372 THR A O 1
ATOM 2856 N N . THR A 1 373 ? 0.293 11.483 -4.679 1.00 93.75 373 THR A N 1
ATOM 2857 C CA . THR A 1 373 ? 1.479 11.674 -5.527 1.00 93.75 373 THR A CA 1
ATOM 2858 C C . THR A 1 373 ? 1.659 13.131 -5.953 1.00 93.75 373 THR A C 1
ATOM 2860 O O . THR A 1 373 ? 0.691 13.888 -6.092 1.00 93.75 373 THR A O 1
ATOM 2863 N N . ARG A 1 374 ? 2.919 13.512 -6.199 1.00 93.25 374 ARG A N 1
ATOM 2864 C CA . ARG A 1 374 ? 3.300 14.758 -6.885 1.00 93.25 374 ARG A CA 1
ATOM 2865 C C . ARG A 1 374 ? 3.416 14.595 -8.402 1.00 93.25 374 ARG A C 1
ATOM 2867 O O . ARG A 1 374 ? 3.524 15.596 -9.101 1.00 93.25 374 ARG A O 1
ATOM 2874 N N . PHE A 1 375 ? 3.373 13.361 -8.902 1.00 93.94 375 PHE A N 1
ATOM 2875 C CA . PHE A 1 375 ? 3.633 13.002 -10.295 1.00 93.94 375 PHE A CA 1
ATOM 2876 C C . PHE A 1 375 ? 2.376 12.404 -10.941 1.00 93.94 375 PHE A C 1
ATOM 2878 O O . PHE A 1 375 ? 2.363 11.227 -11.301 1.00 93.94 375 PHE A O 1
ATOM 2885 N N . PRO A 1 376 ? 1.287 13.180 -11.100 1.00 91.94 376 PRO A N 1
ATOM 2886 C CA . PRO A 1 376 ? 0.030 12.653 -11.632 1.00 91.94 376 PRO A CA 1
ATOM 2887 C C . PRO A 1 376 ? 0.178 12.075 -13.047 1.00 91.94 376 PRO A C 1
ATOM 2889 O O . PRO A 1 376 ? -0.581 11.192 -13.422 1.00 91.94 376 PRO A O 1
ATOM 2892 N N . THR A 1 377 ? 1.167 12.523 -13.828 1.00 92.44 377 THR A N 1
ATOM 2893 C CA . THR A 1 377 ? 1.440 12.003 -15.177 1.00 92.44 377 THR A CA 1
ATOM 2894 C C . THR A 1 377 ? 2.014 10.586 -15.179 1.00 92.44 377 THR A C 1
ATOM 2896 O O . THR A 1 377 ? 1.923 9.907 -16.195 1.00 92.44 377 THR A O 1
ATOM 2899 N N . LEU A 1 378 ? 2.564 10.119 -14.053 1.00 93.38 378 LEU A N 1
ATOM 2900 C CA . LEU A 1 378 ? 3.072 8.754 -13.873 1.00 93.38 378 LEU A CA 1
ATOM 2901 C C . LEU A 1 378 ? 2.012 7.794 -13.309 1.00 93.38 378 LEU A C 1
ATOM 2903 O O . LEU A 1 378 ? 2.314 6.649 -12.969 1.00 93.38 378 LEU A O 1
ATOM 2907 N N . MET A 1 379 ? 0.766 8.258 -13.201 1.00 90.12 379 MET A N 1
ATOM 2908 C CA . MET A 1 379 ? -0.361 7.471 -12.721 1.00 90.12 379 MET A CA 1
ATOM 2909 C C . MET A 1 379 ? -1.188 6.990 -13.905 1.00 90.12 379 MET A C 1
ATOM 2911 O O . MET A 1 379 ? -1.819 7.777 -14.605 1.00 90.12 379 MET A O 1
ATOM 2915 N N . ALA A 1 380 ? -1.237 5.680 -14.096 1.00 85.38 380 ALA A N 1
ATOM 2916 C CA . ALA A 1 380 ? -2.153 5.027 -15.018 1.00 85.38 380 ALA A CA 1
ATOM 2917 C C . ALA A 1 380 ? -3.388 4.515 -14.267 1.00 85.38 380 ALA A C 1
ATOM 2919 O O . ALA A 1 380 ? -3.766 3.348 -14.357 1.00 85.38 380 ALA A O 1
ATOM 2920 N N . VAL A 1 381 ? -3.967 5.411 -13.470 1.00 72.88 381 VAL A N 1
ATOM 2921 C CA . VAL A 1 381 ? -5.179 5.205 -12.678 1.00 72.88 381 VAL A CA 1
ATOM 2922 C C . VAL A 1 381 ? -6.176 6.254 -13.154 1.00 72.88 381 VAL A C 1
ATOM 2924 O O . VAL A 1 381 ? -5.795 7.416 -13.290 1.00 72.88 381 VAL A O 1
ATOM 2927 N N . GLY A 1 382 ? -7.417 5.859 -13.454 1.00 64.56 382 GLY A N 1
ATOM 2928 C CA . GLY A 1 382 ? -8.421 6.740 -14.069 1.00 64.56 382 GLY A CA 1
ATOM 2929 C C . GLY A 1 382 ? -8.472 8.139 -13.435 1.00 64.56 382 GLY A C 1
ATOM 2930 O O . GLY A 1 382 ? -8.738 8.282 -12.240 1.00 64.56 382 GLY A O 1
ATOM 2931 N N . LEU A 1 383 ? -8.206 9.171 -14.245 1.00 55.62 383 LEU A N 1
ATOM 2932 C CA . LEU A 1 383 ? -8.079 10.571 -13.811 1.00 55.62 383 LEU A CA 1
ATOM 2933 C C . LEU A 1 383 ? -9.379 11.152 -13.238 1.00 55.62 383 LEU A C 1
ATOM 2935 O O . LEU A 1 383 ? -9.325 12.093 -12.450 1.00 55.62 383 LEU A O 1
ATOM 2939 N N . GLU A 1 384 ? -10.541 10.591 -13.585 1.00 56.25 384 GLU A N 1
ATOM 2940 C CA . GLU A 1 384 ? -11.844 11.094 -13.125 1.00 56.25 384 GLU A CA 1
ATOM 2941 C C . GLU A 1 384 ? -12.023 11.021 -11.595 1.00 56.25 384 GLU A C 1
ATOM 2943 O O . GLU A 1 384 ? -12.854 11.735 -11.036 1.00 56.25 384 GLU A O 1
ATOM 2948 N N . ALA A 1 385 ? -11.213 10.215 -10.898 1.00 53.25 385 ALA A N 1
ATOM 2949 C CA . ALA A 1 385 ? -11.230 10.099 -9.439 1.00 53.25 385 ALA A CA 1
ATOM 2950 C C . ALA A 1 385 ? -10.151 10.938 -8.721 1.00 53.25 385 ALA A C 1
ATOM 2952 O O . ALA A 1 385 ? -10.109 10.938 -7.487 1.00 53.25 385 ALA A O 1
ATOM 2953 N N . ALA A 1 386 ? -9.275 11.637 -9.456 1.00 65.12 386 ALA A N 1
ATOM 2954 C CA . ALA A 1 386 ? -8.137 12.351 -8.887 1.00 65.12 386 ALA A CA 1
ATOM 2955 C C . ALA A 1 386 ? -8.518 13.772 -8.432 1.00 65.12 386 ALA A C 1
ATOM 2957 O O . ALA A 1 386 ? -8.450 14.735 -9.194 1.00 65.12 386 ALA A O 1
ATOM 2958 N N . GLY A 1 387 ? -8.917 13.921 -7.167 1.00 75.75 387 GLY A N 1
ATOM 2959 C CA . GLY A 1 387 ? -8.991 15.234 -6.513 1.00 75.75 387 GLY A CA 1
ATOM 2960 C C . GLY A 1 387 ? -7.614 15.671 -6.010 1.00 75.75 387 GLY A C 1
ATOM 2961 O O . GLY A 1 387 ? -6.750 14.834 -5.782 1.00 75.75 387 GLY A O 1
ATOM 2962 N N . THR A 1 388 ? -7.373 16.960 -5.790 1.00 82.50 388 THR A N 1
ATOM 2963 C CA . THR A 1 388 ? -6.239 17.389 -4.952 1.00 82.50 388 THR A CA 1
ATOM 2964 C C . THR A 1 388 ? -6.664 17.412 -3.487 1.00 82.50 388 THR A C 1
ATOM 2966 O O . THR A 1 388 ? -7.851 17.572 -3.193 1.00 82.50 388 THR A O 1
ATOM 2969 N N . TYR A 1 389 ? -5.717 17.261 -2.557 1.00 83.06 389 TYR A N 1
ATOM 2970 C CA . TYR A 1 389 ? -6.008 17.526 -1.143 1.00 83.06 389 TYR A CA 1
ATOM 2971 C C . TYR A 1 389 ? -6.243 19.029 -0.967 1.00 83.06 389 TYR A C 1
ATOM 2973 O O . TYR A 1 389 ? -5.303 19.828 -0.916 1.00 83.06 389 TYR A O 1
ATOM 2981 N N . ASN A 1 390 ? -7.518 19.412 -0.956 1.00 79.81 390 ASN A N 1
ATOM 2982 C CA . ASN A 1 390 ? -7.991 20.779 -0.762 1.00 79.81 390 ASN A CA 1
ATOM 2983 C C . ASN A 1 390 ? -8.811 20.926 0.527 1.00 79.81 390 ASN A C 1
ATOM 2985 O O . ASN A 1 390 ? -9.411 21.978 0.754 1.00 79.81 390 ASN A O 1
ATOM 2989 N N . GLU A 1 391 ? -8.853 19.886 1.366 1.00 81.31 391 GLU A N 1
ATOM 2990 C CA . GLU A 1 391 ? -9.564 19.930 2.633 1.00 81.31 391 GLU A CA 1
ATOM 2991 C C . GLU A 1 391 ? -8.897 20.942 3.580 1.00 81.31 391 GLU A C 1
ATOM 2993 O O . GLU A 1 391 ? -7.682 20.931 3.765 1.00 81.31 391 GLU A O 1
ATOM 2998 N N . THR A 1 392 ? -9.692 21.799 4.229 1.00 79.44 392 THR A N 1
ATOM 2999 C CA . THR A 1 392 ? -9.198 22.877 5.111 1.00 79.44 392 THR A CA 1
ATOM 3000 C C . THR A 1 392 ? -8.312 22.370 6.255 1.00 79.44 392 THR A C 1
ATOM 3002 O O . THR A 1 392 ? -7.430 23.089 6.714 1.00 79.44 392 THR A O 1
ATOM 3005 N N . ASN A 1 393 ? -8.540 21.130 6.697 1.00 84.44 393 ASN A N 1
ATOM 3006 C CA . ASN A 1 393 ? -7.819 20.496 7.802 1.00 84.44 393 ASN A CA 1
ATOM 3007 C C . ASN A 1 393 ? -6.701 19.549 7.334 1.00 84.44 393 ASN A C 1
ATOM 3009 O O . ASN A 1 393 ? -6.045 18.931 8.174 1.00 84.44 393 ASN A O 1
ATOM 3013 N N . ALA A 1 394 ? -6.496 19.386 6.021 1.00 88.06 394 ALA A N 1
ATOM 3014 C CA . ALA A 1 394 ? -5.410 18.554 5.525 1.00 88.06 394 ALA A CA 1
ATOM 3015 C C . ALA A 1 394 ? -4.052 19.182 5.904 1.00 88.06 394 ALA A C 1
ATOM 3017 O O . ALA A 1 394 ? -3.891 20.403 5.822 1.00 88.06 394 ALA A O 1
ATOM 3018 N N . PRO A 1 395 ? -3.055 18.372 6.305 1.00 91.50 395 PRO A N 1
ATOM 3019 C CA . PRO A 1 395 ? -1.705 18.851 6.559 1.00 91.50 395 PRO A CA 1
ATOM 3020 C C . PRO A 1 395 ? -1.138 19.631 5.372 1.00 91.50 395 PRO A C 1
ATOM 3022 O O . PRO A 1 395 ? -1.276 19.209 4.225 1.00 91.50 395 PRO A O 1
ATOM 3025 N N . GLU A 1 396 ? -0.411 20.715 5.649 1.00 91.06 396 GLU A N 1
ATOM 3026 C CA . GLU A 1 396 ? 0.203 21.556 4.611 1.00 91.06 396 GLU A CA 1
ATOM 3027 C C . GLU A 1 396 ? 1.111 20.756 3.664 1.00 91.06 396 GLU A C 1
ATOM 3029 O O . GLU A 1 396 ? 1.154 21.033 2.469 1.00 91.06 396 GLU A O 1
ATOM 3034 N N . VAL A 1 397 ? 1.763 19.701 4.166 1.00 91.56 397 VAL A N 1
ATOM 3035 C CA . VAL A 1 397 ? 2.611 18.809 3.361 1.00 91.56 397 VAL A CA 1
ATOM 3036 C C . VAL A 1 397 ? 1.854 18.089 2.238 1.00 91.56 397 VAL A C 1
ATOM 3038 O O . VAL A 1 397 ? 2.479 17.721 1.252 1.00 91.56 397 VAL A O 1
ATOM 3041 N N . LEU A 1 398 ? 0.533 17.901 2.353 1.00 91.94 398 LEU A N 1
ATOM 3042 C CA . LEU A 1 398 ? -0.302 17.291 1.309 1.00 91.94 398 LEU A CA 1
ATOM 3043 C C . LEU A 1 398 ? -0.830 18.310 0.298 1.00 91.94 398 LEU A C 1
ATOM 3045 O O . LEU A 1 398 ? -1.380 17.928 -0.737 1.00 91.94 398 LEU A O 1
ATOM 3049 N N . ARG A 1 399 ? -0.674 19.608 0.572 1.00 89.50 399 ARG A N 1
ATOM 3050 C CA . ARG A 1 399 ? -1.203 20.660 -0.288 1.00 89.50 399 ARG A CA 1
ATOM 3051 C C . ARG A 1 399 ? -0.563 20.575 -1.672 1.00 89.50 399 ARG A C 1
ATOM 3053 O O . ARG A 1 399 ? 0.656 20.573 -1.813 1.00 89.50 399 ARG A O 1
ATOM 3060 N N . GLY A 1 400 ? -1.407 20.520 -2.701 1.00 86.44 400 GLY A N 1
ATOM 3061 C CA . GLY A 1 400 ? -0.973 20.407 -4.096 1.00 86.44 400 GLY A CA 1
ATOM 3062 C C . GLY A 1 400 ? -0.651 18.984 -4.555 1.00 86.44 400 GLY A C 1
ATOM 3063 O O . GLY A 1 400 ? -0.380 18.793 -5.737 1.00 86.44 400 GLY A O 1
ATOM 3064 N N . PHE A 1 401 ? -0.720 17.985 -3.672 1.00 92.62 401 PHE A N 1
ATOM 3065 C CA . PHE A 1 401 ? -0.654 16.594 -4.097 1.00 92.62 401 PHE A CA 1
ATOM 3066 C C . PHE A 1 401 ? -2.012 16.119 -4.618 1.00 92.62 401 PHE A C 1
ATOM 3068 O O . PHE A 1 401 ? -3.075 16.578 -4.182 1.00 92.62 401 PHE A O 1
AT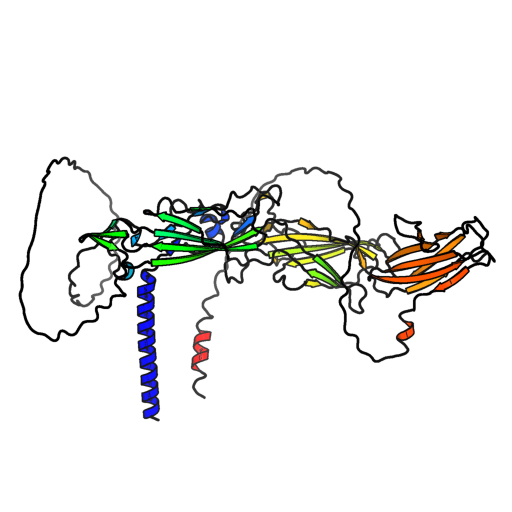OM 3075 N N . TYR A 1 402 ? -1.956 15.147 -5.523 1.00 92.19 402 TYR A N 1
ATOM 3076 C CA . TYR A 1 402 ? -3.122 14.493 -6.097 1.00 92.19 402 TYR A CA 1
ATOM 3077 C C . TYR A 1 402 ? -3.494 13.260 -5.280 1.00 92.19 402 TYR A C 1
ATOM 3079 O O . TYR A 1 402 ? -2.637 12.433 -4.986 1.00 92.19 402 TYR A O 1
ATOM 3087 N N . LYS A 1 403 ? -4.777 13.141 -4.951 1.00 91.06 403 LYS A N 1
ATOM 3088 C CA . LYS A 1 403 ? -5.415 12.079 -4.176 1.00 91.06 403 LYS A CA 1
ATOM 3089 C C . LYS A 1 403 ? -6.014 11.038 -5.116 1.00 91.06 403 LYS A C 1
ATOM 3091 O O . LYS A 1 403 ? -6.889 11.359 -5.911 1.00 91.06 403 LYS A O 1
ATOM 3096 N N . TYR A 1 404 ? -5.603 9.787 -4.967 1.00 89.75 404 TYR A N 1
ATOM 3097 C CA . TYR A 1 404 ? -6.059 8.641 -5.750 1.00 89.75 404 TYR A CA 1
ATOM 3098 C C . TYR A 1 404 ? -6.662 7.560 -4.852 1.00 89.75 404 TYR A C 1
ATOM 3100 O O . TYR A 1 404 ? -6.330 7.458 -3.668 1.00 89.75 404 TYR A O 1
ATOM 3108 N N . LEU A 1 405 ? -7.547 6.741 -5.432 1.00 86.44 405 LEU A N 1
ATOM 3109 C CA . LEU A 1 405 ? -8.127 5.541 -4.809 1.00 86.44 405 LEU A CA 1
ATOM 3110 C C . LEU A 1 405 ? -8.646 5.773 -3.380 1.00 86.44 405 LEU A C 1
ATOM 3112 O O . LEU A 1 405 ? -8.429 4.962 -2.484 1.00 86.44 405 LEU A O 1
ATOM 3116 N N . ASN A 1 406 ? -9.324 6.898 -3.149 1.00 87.62 406 ASN A N 1
ATOM 3117 C CA . ASN A 1 406 ? -9.864 7.206 -1.832 1.00 87.62 406 ASN A CA 1
ATOM 3118 C C . ASN A 1 406 ? -10.983 6.225 -1.467 1.00 87.62 406 ASN A C 1
ATOM 3120 O O . ASN A 1 406 ? -12.022 6.186 -2.131 1.00 87.62 406 ASN A O 1
ATOM 3124 N N . LYS A 1 407 ? -10.798 5.478 -0.381 1.00 88.56 407 LYS A N 1
ATOM 3125 C CA . LYS A 1 407 ? -11.801 4.563 0.151 1.00 88.56 407 LYS A CA 1
ATOM 3126 C C . LYS A 1 407 ? -12.030 4.831 1.624 1.00 88.56 407 LYS A C 1
ATOM 3128 O O . LYS A 1 407 ? -11.121 4.730 2.447 1.00 88.56 407 LYS A O 1
ATOM 3133 N N . ARG A 1 408 ? -13.296 5.072 1.956 1.00 87.75 408 ARG A N 1
ATOM 3134 C CA . ARG A 1 408 ? -13.750 5.034 3.339 1.00 87.75 408 ARG A CA 1
ATOM 3135 C C . ARG A 1 408 ? -13.804 3.591 3.821 1.00 87.75 408 ARG A C 1
ATOM 3137 O O . ARG A 1 408 ? -14.431 2.736 3.193 1.00 87.75 408 ARG A O 1
ATOM 3144 N N . GLN A 1 409 ? -13.163 3.340 4.948 1.00 86.62 409 GLN A N 1
ATOM 3145 C CA . GLN A 1 409 ? -13.125 2.063 5.634 1.00 86.62 409 GLN A CA 1
ATOM 3146 C C . GLN A 1 409 ? -13.802 2.209 6.987 1.00 86.62 409 GLN A C 1
ATOM 3148 O O . GLN A 1 409 ? -13.623 3.194 7.706 1.00 86.62 409 GLN A O 1
ATOM 3153 N N . TYR A 1 410 ? -14.580 1.189 7.315 1.00 84.62 410 TYR A N 1
ATOM 3154 C CA . TYR A 1 410 ? -15.190 1.004 8.616 1.00 84.62 410 TYR A CA 1
ATOM 3155 C C . TYR A 1 410 ? -14.466 -0.192 9.228 1.00 84.62 410 TYR A C 1
ATOM 3157 O O . TYR A 1 410 ? -14.727 -1.318 8.796 1.00 84.62 410 TYR A O 1
ATOM 3165 N N . PRO A 1 411 ? -13.497 0.028 10.135 1.00 75.31 411 PRO A N 1
ATOM 3166 C CA . PRO A 1 411 ? -12.805 -1.070 10.793 1.00 75.31 411 PRO A CA 1
ATOM 3167 C C . PRO A 1 411 ? -13.811 -2.049 11.414 1.00 75.31 411 PRO A C 1
ATOM 3169 O O . PRO A 1 411 ? -14.901 -1.653 11.844 1.00 75.31 411 PRO A O 1
ATOM 3172 N N . VAL A 1 412 ? -13.454 -3.335 11.442 1.00 59.12 412 VAL A N 1
ATOM 3173 C CA . VAL A 1 412 ? -14.244 -4.358 12.142 1.00 59.12 412 VAL A CA 1
ATOM 3174 C C . VAL A 1 412 ? -14.312 -3.961 13.619 1.00 59.12 412 VAL A C 1
ATOM 3176 O O . VAL A 1 412 ? -13.275 -3.710 14.225 1.00 59.12 412 VAL A O 1
ATOM 3179 N N . GLY A 1 413 ? -15.522 -3.852 14.175 1.00 60.38 413 GLY A N 1
ATOM 3180 C CA . GLY A 1 413 ? -15.731 -3.171 15.456 1.00 60.38 413 GLY A CA 1
ATOM 3181 C C . GLY A 1 413 ? -15.764 -1.655 15.275 1.00 60.38 413 GLY A C 1
ATOM 3182 O O . GLY A 1 413 ? -14.944 -0.934 15.828 1.00 60.38 413 GLY A O 1
ATOM 3183 N N . THR A 1 414 ? -16.730 -1.166 14.494 1.00 66.12 414 THR A N 1
ATOM 3184 C CA . THR A 1 414 ? -16.898 0.245 14.082 1.00 66.12 414 THR A CA 1
ATOM 3185 C C . THR A 1 414 ? -17.065 1.223 15.249 1.00 66.12 414 THR A C 1
ATOM 3187 O O . THR A 1 414 ? -17.165 2.430 15.035 1.00 66.12 414 THR A O 1
ATOM 3190 N N . VAL A 1 415 ? -17.111 0.699 16.471 1.00 80.06 415 VAL A N 1
ATOM 3191 C CA . VAL A 1 415 ? -17.298 1.422 17.711 1.00 80.06 415 VAL A CA 1
ATOM 3192 C C . VAL A 1 415 ? -16.174 1.039 18.676 1.00 80.06 415 VAL A C 1
ATOM 3194 O O . VAL A 1 415 ? -15.995 -0.136 18.985 1.00 80.06 415 VAL A O 1
ATOM 3197 N N . MET A 1 416 ? -15.434 2.028 19.164 1.00 87.06 416 MET A N 1
ATOM 3198 C CA . MET A 1 416 ? -14.409 1.879 20.199 1.00 87.06 416 MET A CA 1
ATOM 3199 C C . MET A 1 416 ? -14.936 2.412 21.522 1.00 87.06 416 MET A C 1
ATOM 3201 O O . MET A 1 416 ? -15.451 3.526 21.578 1.00 87.06 416 MET A O 1
ATOM 3205 N N . GLY A 1 417 ? -14.775 1.637 22.588 1.00 88.38 417 GLY A N 1
ATOM 3206 C CA . GLY A 1 417 ? -15.046 2.099 23.942 1.00 88.38 417 GLY A CA 1
ATOM 3207 C C . GLY A 1 417 ? -13.824 2.783 24.546 1.00 88.38 417 GLY A C 1
ATOM 3208 O O . GLY A 1 417 ? -12.731 2.227 24.501 1.00 88.38 417 GLY A O 1
ATOM 3209 N N . ILE A 1 418 ? -14.001 3.970 25.120 1.00 88.94 418 ILE A N 1
ATOM 3210 C CA . ILE A 1 418 ? -12.988 4.650 25.932 1.00 88.94 418 ILE A CA 1
ATOM 3211 C C . ILE A 1 418 ? -13.453 4.654 27.381 1.00 88.94 418 ILE A C 1
ATOM 3213 O O . ILE A 1 418 ? -14.584 5.038 27.680 1.00 88.94 418 ILE A O 1
ATOM 3217 N N . GLN A 1 419 ? -12.554 4.243 28.269 1.00 87.38 419 GLN A N 1
ATOM 3218 C CA . GLN A 1 419 ? -12.764 4.187 29.707 1.00 87.38 419 GLN A CA 1
ATOM 3219 C C . GLN A 1 419 ? -11.472 4.598 30.416 1.00 87.38 419 GLN A C 1
ATOM 3221 O O . GLN A 1 419 ? -10.392 4.131 30.055 1.00 87.38 419 GLN A O 1
ATOM 3226 N N . HIS A 1 420 ? -11.579 5.474 31.412 1.00 82.94 420 HIS A N 1
ATOM 3227 C CA . HIS A 1 420 ? -10.446 5.970 32.193 1.00 82.94 420 HIS A CA 1
ATOM 3228 C C . HIS A 1 420 ? -10.275 5.229 33.518 1.00 82.94 420 HIS A C 1
ATOM 3230 O O . HIS A 1 420 ? -9.168 5.153 34.047 1.00 82.94 420 HIS A O 1
ATOM 3236 N N . LYS A 1 421 ? -11.363 4.700 34.082 1.00 83.25 421 LYS A N 1
ATOM 3237 C CA . LYS A 1 421 ? -11.334 3.963 35.353 1.00 83.25 421 LYS A CA 1
ATOM 3238 C C . LYS A 1 421 ? -11.231 2.463 35.126 1.00 83.25 421 LYS A C 1
ATOM 3240 O O . LYS A 1 421 ? -11.717 1.962 34.127 1.00 83.25 421 LYS A O 1
ATOM 3245 N N . VAL A 1 422 ? -10.662 1.715 36.065 1.00 85.69 422 VAL A N 1
ATOM 3246 C CA . VAL A 1 422 ? -10.727 0.246 36.009 1.00 85.69 422 VAL A CA 1
ATOM 3247 C C . VAL A 1 422 ? -12.154 -0.202 36.320 1.00 85.69 422 VAL A C 1
ATOM 3249 O O . VAL A 1 422 ? -12.790 0.331 37.234 1.00 85.69 422 VAL A O 1
ATOM 3252 N N . SER A 1 423 ? -12.662 -1.164 35.551 1.00 90.12 423 SER A N 1
ATOM 3253 C CA . SER A 1 423 ? -13.987 -1.727 35.789 1.00 90.12 423 SER A CA 1
ATOM 3254 C C . SER A 1 423 ? -14.051 -2.489 37.110 1.00 90.12 423 SER A C 1
ATOM 3256 O O . SER A 1 423 ? -13.111 -3.193 37.473 1.00 90.12 423 SER A O 1
ATOM 3258 N N . ARG A 1 424 ? -15.175 -2.384 37.824 1.00 91.19 424 ARG A N 1
ATOM 3259 C CA . ARG A 1 424 ? -15.423 -3.187 39.030 1.00 91.19 424 ARG A CA 1
ATOM 3260 C C . ARG A 1 424 ? -16.897 -3.457 39.264 1.00 91.19 424 ARG A C 1
ATOM 3262 O O . ARG A 1 424 ? -17.762 -2.670 38.894 1.00 91.19 424 ARG A O 1
ATOM 3269 N N . PHE A 1 425 ? -17.178 -4.551 39.951 1.00 94.44 425 PHE A N 1
ATOM 3270 C CA . PHE A 1 425 ? -18.510 -4.838 40.458 1.00 94.44 425 PHE A CA 1
ATOM 3271 C C . PHE A 1 425 ? -18.790 -4.007 41.717 1.00 94.44 425 PHE A C 1
ATOM 3273 O O . PHE A 1 425 ? -17.951 -3.938 42.614 1.00 94.44 425 PHE A O 1
ATOM 3280 N N . ARG A 1 426 ? -19.958 -3.359 41.785 1.00 94.75 426 ARG A N 1
ATOM 3281 C CA . ARG A 1 426 ? -20.396 -2.602 42.967 1.00 94.75 426 ARG A CA 1
ATOM 3282 C C . ARG A 1 426 ? -21.359 -3.411 43.818 1.00 94.75 426 ARG A C 1
ATOM 3284 O O . ARG A 1 426 ? -21.183 -3.491 45.030 1.00 94.75 426 ARG A O 1
ATOM 3291 N N . ASN A 1 427 ? -22.399 -3.945 43.185 1.00 95.75 427 ASN A N 1
ATOM 3292 C CA . ASN A 1 427 ? -23.587 -4.420 43.880 1.00 95.75 427 ASN A CA 1
ATOM 3293 C C . ASN A 1 427 ? -24.438 -5.315 42.965 1.00 95.75 427 ASN A C 1
ATOM 3295 O O . ASN A 1 427 ? -24.516 -5.075 41.760 1.00 95.75 427 ASN A O 1
ATOM 3299 N N . LEU A 1 428 ? -25.102 -6.312 43.551 1.00 95.50 428 LEU A N 1
ATOM 3300 C CA . LEU A 1 428 ? -26.245 -7.011 42.975 1.00 95.50 428 LEU A CA 1
ATOM 3301 C C . LEU A 1 428 ? -27.334 -7.118 44.047 1.00 95.50 428 LEU A C 1
ATOM 3303 O O . LEU A 1 428 ? -27.135 -7.735 45.094 1.00 95.50 428 LEU A O 1
ATOM 3307 N N . GLU A 1 429 ? -28.492 -6.541 43.743 1.00 95.31 429 GLU A N 1
ATOM 3308 C CA . GLU A 1 429 ? -29.679 -6.514 44.587 1.00 95.31 429 GLU A CA 1
ATOM 3309 C C . GLU A 1 429 ? -30.764 -7.394 43.973 1.00 95.31 429 GLU A C 1
ATOM 3311 O O . GLU A 1 429 ? -31.207 -7.189 42.842 1.00 95.31 429 GLU A O 1
ATOM 3316 N N . GLY A 1 430 ? -31.212 -8.381 44.736 1.00 91.56 430 GLY A N 1
ATOM 3317 C CA . GLY A 1 430 ? -32.462 -9.088 44.484 1.00 91.56 430 GLY A CA 1
ATOM 3318 C C . GLY A 1 430 ? -33.652 -8.412 45.181 1.00 91.56 430 GLY A C 1
ATOM 3319 O O . GLY A 1 430 ? -33.498 -7.384 45.845 1.00 91.56 430 GLY A O 1
ATOM 3320 N N . PRO A 1 431 ? -34.857 -8.991 45.077 1.00 88.12 431 PRO A N 1
ATOM 3321 C CA . PRO A 1 431 ? -36.073 -8.425 45.659 1.00 88.12 431 PRO A CA 1
ATOM 3322 C C . PRO A 1 431 ? -35.988 -8.341 47.197 1.00 88.12 431 PRO A C 1
ATOM 3324 O O . PRO A 1 431 ? -36.079 -9.354 47.887 1.00 88.12 431 PRO A O 1
ATOM 3327 N N . LEU A 1 432 ? -35.848 -7.123 47.738 1.00 78.12 432 LEU A N 1
ATOM 3328 C CA . LEU A 1 432 ? -35.693 -6.853 49.181 1.00 78.12 432 LEU A CA 1
ATOM 3329 C C . LEU A 1 432 ? -36.931 -7.213 50.022 1.00 78.12 432 LEU A C 1
ATOM 3331 O O . LEU A 1 432 ? -36.822 -7.472 51.217 1.00 78.12 432 LEU A O 1
ATOM 3335 N N . GLU A 1 433 ? -38.114 -7.208 49.410 1.00 74.44 433 GLU A N 1
ATOM 3336 C CA . GLU A 1 433 ? -39.398 -7.323 50.117 1.00 74.44 433 GLU A CA 1
ATOM 3337 C C . GLU A 1 433 ? -39.866 -8.772 50.313 1.00 74.44 433 GLU A C 1
ATOM 3339 O O . GLU A 1 433 ? -40.856 -9.027 51.000 1.00 74.44 433 GLU A O 1
ATOM 3344 N N . LEU A 1 434 ? -39.163 -9.740 49.723 1.00 68.81 434 LEU A N 1
ATOM 3345 C CA . LEU A 1 434 ? -39.585 -11.131 49.702 1.00 68.81 434 LEU A CA 1
ATOM 3346 C C . LEU A 1 434 ? -38.636 -11.985 50.551 1.00 68.81 434 LEU A C 1
ATOM 3348 O O . LEU A 1 434 ? -37.514 -12.268 50.150 1.00 68.81 434 LEU A O 1
ATOM 3352 N N . GLN A 1 435 ? -39.127 -12.484 51.696 1.00 76.19 435 GLN A N 1
ATOM 3353 C CA . GLN A 1 435 ? -38.464 -13.550 52.479 1.00 76.19 435 GLN A CA 1
ATOM 3354 C C . GLN A 1 435 ? -38.311 -14.869 51.689 1.00 76.19 435 GLN A C 1
ATOM 3356 O O . GLN A 1 435 ? -37.713 -15.822 52.178 1.00 76.19 435 GLN A O 1
ATOM 3361 N N . GLY A 1 436 ? -38.873 -14.934 50.482 1.00 82.88 436 GLY A N 1
ATOM 3362 C CA . GLY A 1 436 ? -38.811 -16.060 49.570 1.00 82.88 436 GLY A CA 1
ATOM 3363 C C . GLY A 1 436 ? -39.430 -15.690 48.230 1.00 82.88 436 GLY A C 1
ATOM 3364 O O . GLY A 1 436 ? -40.445 -14.995 48.198 1.00 82.88 436 GLY A O 1
ATOM 3365 N N . ILE A 1 437 ? -38.838 -16.138 47.124 1.00 89.94 437 ILE A N 1
ATOM 3366 C CA . ILE A 1 437 ? -39.377 -15.858 45.791 1.00 89.94 437 ILE A CA 1
ATOM 3367 C C . ILE A 1 437 ? -40.559 -16.815 45.538 1.00 89.94 437 ILE A C 1
ATOM 3369 O O . ILE A 1 437 ? -40.390 -18.036 45.617 1.00 89.94 437 ILE A O 1
ATOM 3373 N N . PRO A 1 438 ? -41.774 -16.306 45.279 1.00 91.62 438 PRO A N 1
ATOM 3374 C CA . PRO A 1 438 ? -42.922 -17.155 44.992 1.00 91.62 438 PRO A CA 1
ATOM 3375 C C . PRO A 1 438 ? -42.800 -17.832 43.621 1.00 91.62 438 PRO A C 1
ATOM 3377 O O . PRO A 1 438 ? -42.306 -17.250 42.656 1.00 91.62 438 PRO A O 1
ATOM 3380 N N . LEU A 1 439 ? -43.295 -19.071 43.532 1.00 95.44 439 LEU A N 1
ATOM 3381 C CA . LEU A 1 439 ? -43.340 -19.821 42.275 1.00 95.44 439 LEU A CA 1
ATOM 3382 C C . LEU A 1 439 ? -44.162 -19.070 41.228 1.00 95.44 439 LEU A C 1
ATOM 3384 O O . LEU A 1 439 ? -45.231 -18.538 41.530 1.00 95.44 439 LEU A O 1
ATOM 3388 N N . HIS A 1 440 ? -43.681 -19.090 39.988 1.00 94.69 440 HIS A N 1
ATOM 3389 C CA . HIS A 1 440 ? -44.329 -18.481 38.830 1.00 94.69 440 HIS A CA 1
ATOM 3390 C C . HIS A 1 440 ? -44.540 -16.962 38.919 1.00 94.69 440 HIS A C 1
ATOM 3392 O O . HIS A 1 440 ? -45.309 -16.411 38.132 1.00 94.69 440 HIS A O 1
ATOM 3398 N N . ILE A 1 441 ? -43.825 -16.267 39.803 1.00 93.94 441 ILE A N 1
ATOM 3399 C CA . ILE A 1 441 ? -43.823 -14.804 39.862 1.00 93.94 441 ILE A CA 1
ATOM 3400 C C . ILE A 1 441 ? -42.474 -14.287 39.366 1.00 93.94 441 ILE A C 1
ATOM 3402 O O . ILE A 1 441 ? -41.424 -14.796 39.753 1.00 93.94 441 ILE A O 1
ATOM 3406 N N . GLU A 1 442 ? -42.517 -13.286 38.488 1.00 94.69 442 GLU A N 1
ATOM 3407 C CA . GLU A 1 442 ? -41.321 -12.578 38.041 1.00 94.69 442 GLU A CA 1
ATOM 3408 C C . GLU A 1 442 ? -40.788 -11.685 39.161 1.00 94.69 442 GLU A C 1
ATOM 3410 O O . GLU A 1 442 ? -41.512 -10.830 39.678 1.00 94.69 442 GLU A O 1
ATOM 3415 N N . VAL A 1 443 ? -39.510 -11.838 39.493 1.00 94.44 443 VAL A N 1
ATOM 3416 C CA . VAL A 1 443 ? -38.813 -10.979 40.450 1.00 94.44 443 VAL A CA 1
ATOM 3417 C C . VAL A 1 443 ? -37.642 -10.255 39.787 1.00 94.44 443 VAL A C 1
ATOM 3419 O O . VAL A 1 443 ? -36.922 -10.866 38.994 1.00 94.44 443 VAL A O 1
ATOM 3422 N N . PRO A 1 444 ? -37.449 -8.952 40.064 1.00 96.44 444 PRO A N 1
ATOM 3423 C CA . PRO A 1 444 ? -36.359 -8.187 39.483 1.00 96.44 444 PRO A CA 1
ATOM 3424 C C . PRO A 1 444 ? -35.053 -8.396 40.258 1.00 96.44 444 PRO A C 1
ATOM 3426 O O . PRO A 1 444 ? -35.030 -8.334 41.485 1.00 96.44 444 PRO A O 1
ATOM 3429 N N . PHE A 1 445 ? -33.967 -8.565 39.515 1.00 96.81 445 PHE A N 1
ATOM 3430 C CA . PHE A 1 445 ? -32.596 -8.406 39.976 1.00 96.81 445 PHE A CA 1
ATOM 3431 C C . PHE A 1 445 ? -31.999 -7.158 39.336 1.00 96.81 445 PHE A C 1
ATOM 3433 O O . PHE A 1 445 ? -32.134 -6.933 38.132 1.00 96.81 445 PHE A O 1
ATOM 3440 N N . SER A 1 446 ? -31.322 -6.358 40.143 1.00 97.06 446 SER A N 1
ATOM 3441 C CA . SER A 1 446 ? -30.564 -5.194 39.707 1.00 97.06 446 SER A CA 1
ATOM 3442 C C . SER A 1 446 ? -29.099 -5.413 40.042 1.00 97.06 446 SER A C 1
ATOM 3444 O O . SER A 1 446 ? -28.772 -6.046 41.039 1.00 97.06 446 SER A O 1
ATOM 3446 N N . TRP A 1 447 ? -28.201 -4.897 39.220 1.00 96.31 447 TRP A N 1
ATOM 3447 C CA . TRP A 1 447 ? -26.773 -4.913 39.502 1.00 96.31 447 TRP A CA 1
ATOM 3448 C C . TRP A 1 447 ? -26.145 -3.622 39.015 1.00 96.31 447 TRP A C 1
ATOM 3450 O O . TRP A 1 447 ? -26.690 -2.933 38.152 1.00 96.31 447 TRP A O 1
ATOM 3460 N N . GLU A 1 448 ? -24.976 -3.323 39.553 1.00 95.69 448 GLU A N 1
ATOM 3461 C CA . GLU A 1 448 ? -24.199 -2.156 39.189 1.00 95.69 448 GLU A CA 1
ATOM 3462 C C . GLU A 1 448 ? -22.736 -2.566 39.006 1.00 95.69 448 GLU A C 1
ATOM 3464 O O . GLU A 1 448 ? -22.101 -3.129 39.903 1.00 95.69 448 GLU A O 1
ATOM 3469 N N . PHE A 1 449 ? -22.209 -2.282 37.817 1.00 93.38 449 PHE A N 1
ATOM 3470 C CA . PHE A 1 449 ? -20.783 -2.311 37.525 1.00 93.38 449 PHE A CA 1
ATOM 3471 C C . PHE A 1 449 ? -20.321 -0.866 37.328 1.00 93.38 449 PHE A C 1
ATOM 3473 O O . PHE A 1 449 ? -20.988 -0.086 36.655 1.00 93.38 449 PHE A O 1
ATOM 3480 N N . GLU A 1 450 ? -19.179 -0.505 37.906 1.00 89.50 450 GLU A N 1
ATOM 3481 C CA . GLU A 1 450 ? -18.445 0.688 37.494 1.00 89.50 450 GLU A CA 1
ATOM 3482 C C . GLU A 1 450 ? -17.620 0.335 36.253 1.00 89.50 450 GLU A C 1
ATOM 3484 O O . GLU A 1 450 ? -16.914 -0.674 36.246 1.00 89.50 450 GLU A O 1
ATOM 3489 N N . GLY A 1 451 ? -17.722 1.156 35.209 1.00 87.69 451 GLY A N 1
ATOM 3490 C CA . GLY A 1 451 ? -17.068 0.958 33.914 1.00 87.69 451 GLY A CA 1
ATOM 3491 C C . GLY A 1 451 ? -18.054 0.710 32.770 1.00 87.69 451 GLY A C 1
ATOM 3492 O O . GLY A 1 451 ? -19.266 0.666 32.968 1.00 87.69 451 GLY A O 1
ATOM 3493 N N . PHE A 1 452 ? -17.524 0.558 31.558 1.00 86.12 452 PHE A N 1
ATOM 3494 C CA . PHE A 1 452 ? -18.278 0.455 30.310 1.00 86.12 452 PHE A CA 1
ATOM 3495 C C . PHE A 1 452 ? -18.056 -0.889 29.657 1.00 86.12 452 PHE A C 1
ATOM 3497 O O . PHE A 1 452 ? -16.949 -1.414 29.653 1.00 86.12 452 PHE A O 1
ATOM 3504 N N . GLY A 1 453 ? -19.120 -1.442 29.092 1.00 88.69 453 GLY A N 1
ATOM 3505 C CA . GLY A 1 453 ? -19.091 -2.771 28.511 1.00 88.69 453 GLY A CA 1
ATOM 3506 C C . GLY A 1 453 ? -20.482 -3.301 28.221 1.00 88.69 453 GLY A C 1
ATOM 3507 O O . GLY A 1 453 ? -21.470 -2.568 28.297 1.00 88.69 453 GLY A O 1
ATOM 3508 N N . SER A 1 454 ? -20.541 -4.593 27.926 1.00 90.81 454 SER A N 1
ATOM 3509 C CA . SER A 1 454 ? -21.786 -5.325 27.703 1.00 90.81 454 SER A CA 1
ATOM 3510 C C . SER A 1 454 ? -22.006 -6.337 28.821 1.00 90.81 454 SER A C 1
ATOM 3512 O O . SER A 1 454 ? -21.077 -7.020 29.257 1.00 90.81 454 SER A O 1
ATOM 3514 N N . THR A 1 455 ? -23.251 -6.450 29.277 1.00 95.06 455 THR A N 1
ATOM 3515 C CA . THR A 1 455 ? -23.687 -7.433 30.272 1.00 95.06 455 THR A CA 1
ATOM 3516 C C . THR A 1 455 ? -24.465 -8.563 29.613 1.00 95.06 455 THR A C 1
ATOM 3518 O O . THR A 1 455 ? -25.383 -8.327 28.829 1.00 95.06 455 THR A O 1
ATOM 3521 N N . TYR A 1 456 ? -24.114 -9.792 29.972 1.00 97.25 456 TYR A N 1
ATOM 3522 C CA . TYR A 1 456 ? -24.725 -11.031 29.506 1.00 97.25 456 TYR A CA 1
ATOM 3523 C C . TYR A 1 456 ? -25.263 -11.788 30.713 1.00 97.25 456 TYR A C 1
ATOM 3525 O O . TYR A 1 456 ? -24.564 -11.920 31.719 1.00 97.25 456 TYR A O 1
ATOM 3533 N N . CYS A 1 457 ? -26.491 -12.287 30.620 1.00 97.94 457 CYS A N 1
ATOM 3534 C CA . CYS A 1 457 ? -27.142 -12.978 31.723 1.00 97.94 457 CYS A CA 1
ATOM 3535 C C . CYS A 1 457 ? -27.338 -14.444 31.382 1.00 97.94 457 CYS A C 1
ATOM 3537 O O . CYS A 1 457 ? -27.774 -14.783 30.285 1.00 97.94 457 CYS A O 1
ATOM 3539 N N . PHE A 1 458 ? -27.055 -15.318 32.337 1.00 98.00 458 PHE A N 1
ATOM 3540 C CA . PHE A 1 458 ? -27.319 -16.740 32.228 1.00 98.00 458 PHE A CA 1
ATOM 3541 C C . PHE A 1 458 ? -28.225 -17.147 33.380 1.00 98.00 458 PHE A C 1
ATOM 3543 O O . PHE A 1 458 ? -27.901 -16.908 34.541 1.00 98.00 458 PHE A O 1
ATOM 3550 N N . VAL A 1 459 ? -29.362 -17.753 33.049 1.00 97.62 459 VAL A N 1
ATOM 3551 C CA . VAL A 1 459 ? -30.264 -18.363 34.029 1.00 97.62 459 VAL A CA 1
ATOM 3552 C C . VAL A 1 459 ? -30.130 -19.869 33.887 1.00 97.62 459 VAL A C 1
ATOM 3554 O O . VAL A 1 459 ? -30.343 -20.397 32.794 1.00 97.62 459 VAL A O 1
ATOM 3557 N N . ASP A 1 460 ? -29.702 -20.543 34.952 1.00 97.50 460 ASP A N 1
ATOM 3558 C CA . ASP A 1 460 ? -29.417 -21.986 34.961 1.00 97.50 460 ASP A CA 1
ATOM 3559 C C . ASP A 1 460 ? -28.453 -22.412 33.834 1.00 97.50 460 ASP A C 1
ATOM 3561 O O . ASP A 1 460 ? -28.641 -23.415 33.144 1.00 97.50 460 ASP A O 1
ATOM 3565 N N . GLY A 1 461 ? -27.428 -21.586 33.590 1.00 97.06 461 GLY A N 1
ATOM 3566 C CA . GLY A 1 461 ? -26.427 -21.792 32.536 1.00 97.06 461 GLY A CA 1
ATOM 3567 C C . GLY A 1 461 ? -26.906 -21.487 31.110 1.00 97.06 461 GLY A C 1
ATOM 3568 O O . GLY A 1 461 ? -26.119 -21.584 30.167 1.00 97.06 461 GLY A O 1
ATOM 3569 N N . LYS A 1 462 ? -28.168 -21.088 30.917 1.00 97.19 462 LYS A N 1
ATOM 3570 C CA . LYS A 1 462 ? -28.711 -20.708 29.609 1.00 97.19 462 LYS A CA 1
ATOM 3571 C C . LYS A 1 462 ? -28.669 -19.195 29.425 1.00 97.19 462 LYS A C 1
ATOM 3573 O O . LYS A 1 462 ? -29.216 -18.465 30.247 1.00 97.19 462 LYS A O 1
ATOM 3578 N N . LEU A 1 463 ? -28.083 -18.734 28.317 1.00 96.75 463 LEU A N 1
ATOM 3579 C CA . LEU A 1 463 ? -28.070 -17.315 27.951 1.00 96.75 463 LEU A CA 1
ATOM 3580 C C . LEU A 1 463 ? -29.506 -16.782 27.828 1.00 96.75 463 LEU A C 1
ATOM 3582 O O . LEU A 1 463 ? -30.335 -17.346 27.108 1.00 96.75 463 LEU A O 1
ATOM 3586 N N . THR A 1 464 ? -29.778 -15.691 28.531 1.00 96.38 464 THR A N 1
ATOM 3587 C CA . THR A 1 464 ? -31.047 -14.969 28.543 1.00 96.38 464 THR A CA 1
ATOM 3588 C C . THR A 1 464 ? -30.791 -13.472 28.375 1.00 96.38 464 THR A C 1
ATOM 3590 O O . THR A 1 464 ? -29.736 -12.949 28.734 1.00 96.38 464 THR A O 1
ATOM 3593 N N . ASN A 1 465 ? -31.752 -12.770 27.782 1.00 95.38 465 ASN A N 1
ATOM 3594 C CA . ASN A 1 465 ? -31.640 -11.357 27.444 1.00 95.38 465 ASN A CA 1
ATOM 3595 C C . ASN A 1 465 ? -32.933 -10.616 27.810 1.00 95.38 465 ASN A C 1
ATOM 3597 O O . ASN A 1 465 ? -34.018 -11.189 27.892 1.00 95.38 465 ASN A O 1
ATOM 3601 N N . ASN A 1 466 ? -32.810 -9.319 28.058 1.00 94.06 466 ASN A N 1
ATOM 3602 C CA . ASN A 1 466 ? -33.947 -8.394 28.119 1.00 94.06 466 ASN A CA 1
ATOM 3603 C C . ASN A 1 466 ? -33.638 -7.082 27.379 1.00 94.06 466 ASN A C 1
ATOM 3605 O O . ASN A 1 466 ? -34.419 -6.133 27.453 1.00 94.06 466 ASN A O 1
ATOM 3609 N N . TYR A 1 467 ? -32.500 -7.019 26.679 1.00 91.06 467 TYR A N 1
ATOM 3610 C CA . TYR A 1 467 ? -32.062 -5.860 25.921 1.00 91.06 467 TYR A CA 1
ATOM 3611 C C . TYR A 1 467 ? -31.267 -6.291 24.678 1.00 91.06 467 TYR A C 1
ATOM 3613 O O . TYR A 1 467 ? -30.212 -6.906 24.777 1.00 91.06 467 TYR A O 1
ATOM 3621 N N . GLY A 1 468 ? -31.752 -5.955 23.481 1.00 87.38 468 GLY A N 1
ATOM 3622 C CA . GLY A 1 468 ? -31.117 -6.413 22.238 1.00 87.38 468 GLY A CA 1
ATOM 3623 C C . GLY A 1 468 ? -31.127 -7.943 22.084 1.00 87.38 468 GLY A C 1
ATOM 3624 O O . GLY A 1 468 ? -31.914 -8.635 22.724 1.00 87.38 468 GLY A O 1
ATOM 3625 N N . GLU A 1 469 ? -30.272 -8.475 21.203 1.00 82.62 469 GLU A N 1
ATOM 3626 C CA . GLU A 1 469 ? -30.256 -9.913 20.882 1.00 82.62 469 GLU A CA 1
ATOM 3627 C C . GLU A 1 469 ? -29.443 -10.765 21.865 1.00 82.62 469 GLU A C 1
ATOM 3629 O O . GLU A 1 469 ? -29.740 -11.945 22.021 1.00 82.62 469 GLU A O 1
ATOM 3634 N N . LEU A 1 470 ? -28.448 -10.202 22.556 1.00 91.31 470 LEU A N 1
ATOM 3635 C CA . LEU A 1 470 ? -27.540 -10.969 23.427 1.00 91.31 470 LEU A CA 1
ATOM 3636 C C . LEU A 1 470 ? -27.294 -10.321 24.795 1.00 91.31 470 LEU A C 1
ATOM 3638 O O . LEU A 1 470 ? -26.678 -10.950 25.651 1.00 91.31 470 LEU A O 1
ATOM 3642 N N . GLU A 1 471 ? -27.761 -9.092 25.016 1.00 92.75 471 GLU A N 1
ATOM 3643 C CA . GLU A 1 471 ? -27.459 -8.338 26.231 1.00 92.75 471 GLU A CA 1
ATOM 3644 C C . GLU A 1 471 ? -28.604 -8.400 27.252 1.00 92.75 471 GLU A C 1
ATOM 3646 O O . GLU A 1 471 ? -29.785 -8.599 26.946 1.00 92.75 471 GLU A O 1
ATOM 3651 N N . CYS A 1 472 ? -28.257 -8.185 28.512 1.00 95.31 472 CYS A N 1
ATOM 3652 C CA . CYS A 1 472 ? -29.227 -7.950 29.569 1.00 95.31 472 CYS A CA 1
ATOM 3653 C C . CYS A 1 472 ? -28.924 -6.641 30.291 1.00 95.31 472 CYS A C 1
ATOM 3655 O O . CYS A 1 472 ? -27.772 -6.233 30.381 1.00 95.31 472 CYS A O 1
ATOM 3657 N N . ARG A 1 473 ? -29.944 -5.968 30.818 1.00 94.94 473 ARG A N 1
ATOM 3658 C CA . ARG A 1 473 ? -29.824 -4.747 31.618 1.00 94.94 473 ARG A CA 1
ATOM 3659 C C . ARG A 1 473 ? -30.637 -4.863 32.905 1.00 94.94 473 ARG A C 1
ATOM 3661 O O . ARG A 1 473 ? -31.721 -5.452 32.877 1.00 94.94 473 ARG A O 1
ATOM 3668 N N . PRO A 1 474 ? -30.164 -4.269 34.010 1.00 94.81 474 PRO A N 1
ATOM 3669 C CA . PRO A 1 474 ? -30.966 -4.146 35.213 1.00 94.81 474 PRO A CA 1
ATOM 3670 C C . PRO A 1 474 ? -32.107 -3.128 34.982 1.00 94.81 474 PRO A C 1
ATOM 3672 O O . PRO A 1 474 ? -31.902 -2.128 34.287 1.00 94.81 474 PRO A O 1
ATOM 3675 N N . PRO A 1 475 ? -33.307 -3.340 35.549 1.00 96.44 475 PRO A N 1
ATOM 3676 C CA . PRO A 1 475 ? -33.720 -4.536 36.277 1.00 96.44 475 PRO A CA 1
ATOM 3677 C C . PRO A 1 475 ? -33.994 -5.720 35.330 1.00 96.44 475 PRO A C 1
ATOM 3679 O O . PRO A 1 475 ? -34.727 -5.600 34.345 1.00 96.44 475 PRO A O 1
ATOM 3682 N N . PHE A 1 476 ? -33.449 -6.887 35.664 1.00 96.81 476 PHE A N 1
ATOM 3683 C CA . PHE A 1 476 ? -33.636 -8.142 34.942 1.00 96.81 476 PHE A CA 1
ATOM 3684 C C . PHE A 1 476 ? -34.598 -9.046 35.697 1.00 96.81 476 PHE A C 1
ATOM 3686 O O . PHE A 1 476 ? -34.401 -9.326 36.876 1.00 96.81 476 PHE A O 1
ATOM 3693 N N . LYS A 1 477 ? -35.660 -9.492 35.034 1.00 96.94 477 LYS A N 1
ATOM 3694 C CA . LYS A 1 477 ? -36.703 -10.285 35.679 1.00 96.94 477 LYS A CA 1
ATOM 3695 C C . LYS A 1 477 ? -36.454 -11.770 35.469 1.00 96.94 477 LYS A C 1
ATOM 3697 O O . LYS A 1 477 ? -36.299 -12.207 34.333 1.00 96.94 477 LYS A O 1
ATOM 3702 N N . VAL A 1 478 ? -36.473 -12.533 36.556 1.00 95.56 478 VAL A N 1
ATOM 3703 C CA . VAL A 1 478 ? -36.395 -14.002 36.538 1.00 95.56 478 VAL A CA 1
ATOM 3704 C C . VAL A 1 478 ? -37.628 -14.606 37.195 1.00 95.56 478 VAL A C 1
ATOM 3706 O O . VAL A 1 478 ? -38.275 -13.960 38.019 1.00 95.56 478 VAL A O 1
ATOM 3709 N N . GLN A 1 479 ? -37.965 -15.842 36.833 1.00 95.50 479 GLN A N 1
ATOM 3710 C CA . GLN A 1 479 ? -39.129 -16.558 37.348 1.00 95.50 479 GLN A CA 1
ATOM 3711 C C . GLN A 1 479 ? -38.699 -17.934 37.858 1.00 95.50 479 GLN A C 1
ATOM 3713 O O . GLN A 1 479 ? -38.004 -18.665 37.160 1.00 95.50 479 GLN A O 1
ATOM 3718 N N . LEU A 1 480 ? -39.161 -18.309 39.052 1.00 93.69 480 LEU A N 1
ATOM 3719 C CA . LEU A 1 480 ? -39.025 -19.681 39.538 1.00 93.69 480 LEU A CA 1
ATOM 3720 C C . LEU A 1 480 ? -40.075 -20.578 38.882 1.00 93.69 480 LEU A C 1
ATOM 3722 O O . LEU A 1 480 ? -41.281 -20.333 39.014 1.00 93.69 480 LEU A O 1
ATOM 3726 N N . HIS A 1 481 ? -39.627 -21.631 38.202 1.00 93.56 481 HIS A N 1
ATOM 3727 C CA . HIS A 1 481 ? -40.517 -22.627 37.603 1.00 93.56 481 HIS A CA 1
ATOM 3728 C C . HIS A 1 481 ? -40.795 -23.809 38.535 1.00 93.56 481 HIS A C 1
ATOM 3730 O O . HIS A 1 481 ? -41.850 -24.435 38.421 1.00 93.56 481 HIS A O 1
ATOM 3736 N N . ASP A 1 482 ? -39.896 -24.087 39.476 1.00 95.94 482 ASP A N 1
ATOM 3737 C CA . ASP A 1 482 ? -40.048 -25.138 40.472 1.00 95.94 482 ASP A CA 1
ATOM 3738 C C . ASP A 1 482 ? -39.402 -24.738 41.815 1.00 95.94 482 ASP A C 1
ATOM 3740 O O . ASP A 1 482 ? -39.042 -23.583 42.039 1.00 95.94 482 ASP A O 1
ATOM 3744 N N . LYS A 1 483 ? -39.359 -25.679 42.766 1.00 95.62 483 LYS A N 1
ATOM 3745 C CA . LYS A 1 483 ? -38.821 -25.452 44.119 1.00 95.62 483 LYS A CA 1
ATOM 3746 C C . LYS A 1 483 ? -37.305 -25.661 44.215 1.00 95.62 483 LYS A C 1
ATOM 3748 O O . LYS A 1 483 ? -36.784 -25.651 45.330 1.00 95.62 483 LYS A O 1
ATOM 3753 N N . THR A 1 484 ? -36.623 -25.951 43.110 1.00 96.25 484 THR A N 1
ATOM 3754 C CA . THR A 1 484 ? -35.171 -26.125 43.114 1.00 96.25 484 THR A CA 1
ATOM 3755 C C . THR A 1 484 ? -34.473 -24.770 43.221 1.00 96.25 484 THR A C 1
ATOM 3757 O O . THR A 1 484 ? -35.099 -23.716 43.096 1.00 96.25 484 THR A O 1
ATOM 3760 N N . ASN A 1 485 ? -33.183 -24.791 43.554 1.00 96.44 485 ASN A N 1
ATOM 3761 C CA . ASN A 1 485 ? -32.373 -23.582 43.504 1.00 96.44 485 ASN A CA 1
ATOM 3762 C C . ASN A 1 485 ? -32.008 -23.315 42.045 1.00 96.44 485 ASN A C 1
ATOM 3764 O O . ASN A 1 485 ? -31.531 -24.216 41.357 1.00 96.44 485 ASN A O 1
ATOM 3768 N N . HIS A 1 486 ? -32.203 -22.076 41.621 1.00 96.81 486 HIS A N 1
ATOM 3769 C CA . HIS A 1 486 ? -31.828 -21.587 40.305 1.00 96.81 486 HIS A CA 1
ATOM 3770 C C . HIS A 1 486 ? -30.614 -20.668 40.419 1.00 96.81 486 HIS A C 1
ATOM 3772 O O . HIS A 1 486 ? -30.366 -20.081 41.477 1.00 96.81 486 HIS A O 1
ATOM 3778 N N . THR A 1 487 ? -29.867 -20.517 39.330 1.00 97.94 487 THR A N 1
ATOM 3779 C CA . THR A 1 487 ? -28.708 -19.619 39.275 1.00 97.94 487 THR A CA 1
ATOM 3780 C C . THR A 1 487 ? -28.959 -18.460 38.326 1.00 97.94 487 THR A C 1
ATOM 3782 O O . THR A 1 487 ? -29.511 -18.631 37.239 1.00 97.94 487 THR A O 1
ATOM 3785 N N . LEU A 1 488 ? -28.558 -17.261 38.741 1.00 98.06 488 LEU A N 1
ATOM 3786 C CA . LEU A 1 488 ? -28.425 -16.093 37.883 1.00 98.06 488 LEU A CA 1
ATOM 3787 C C . LEU A 1 488 ? -26.949 -15.712 37.849 1.00 98.06 488 LEU A C 1
ATOM 3789 O O . LEU A 1 488 ? -26.378 -15.272 38.844 1.00 98.06 488 LEU A O 1
ATOM 3793 N N . GLN A 1 489 ? -26.337 -15.861 36.685 1.00 98.19 489 GLN A N 1
ATOM 3794 C CA . GLN A 1 489 ? -24.977 -15.419 36.432 1.00 98.19 489 GLN A CA 1
ATOM 3795 C C . GLN A 1 489 ? -25.017 -14.187 35.533 1.00 98.19 489 GLN A C 1
ATOM 3797 O O . GLN A 1 489 ? -25.570 -14.230 34.437 1.00 98.19 489 GLN A O 1
ATOM 3802 N N . VAL A 1 490 ? -24.415 -13.093 35.987 1.00 98.00 490 VAL A N 1
ATOM 3803 C CA . VAL A 1 490 ? -24.248 -11.869 35.203 1.00 98.00 490 VAL A CA 1
ATOM 3804 C C . VAL A 1 490 ? -22.770 -11.726 34.869 1.00 98.00 490 VAL A C 1
ATOM 3806 O O . VAL A 1 490 ? -21.925 -11.544 35.747 1.00 98.00 490 VAL A O 1
ATOM 3809 N N . MET A 1 491 ? -22.457 -11.820 33.583 1.00 97.50 491 MET A N 1
ATOM 3810 C CA . MET A 1 491 ? -21.124 -11.602 33.042 1.00 97.50 491 MET A CA 1
ATOM 3811 C C . MET A 1 491 ? -21.064 -10.209 32.420 1.00 97.50 491 MET A C 1
ATOM 3813 O O . MET A 1 491 ? -21.723 -9.941 31.420 1.00 97.50 491 MET A O 1
ATOM 3817 N N . PHE A 1 492 ? -20.255 -9.329 32.988 1.00 95.81 492 PHE A N 1
ATOM 3818 C CA . PHE A 1 492 ? -19.913 -8.038 32.412 1.00 95.81 492 PHE A CA 1
ATOM 3819 C C . PHE A 1 492 ? -18.580 -8.144 31.677 1.00 95.81 492 PHE A C 1
ATOM 3821 O O . PHE A 1 492 ? -17.567 -8.492 32.279 1.00 95.81 492 PHE A O 1
ATOM 3828 N N . LYS A 1 493 ? -18.584 -7.856 30.377 1.00 93.38 493 LYS A N 1
ATOM 3829 C CA . LYS A 1 493 ? -17.374 -7.737 29.564 1.00 93.38 493 LYS A CA 1
ATOM 3830 C C . LYS A 1 493 ? -17.112 -6.263 29.307 1.00 93.38 493 LYS A C 1
ATOM 3832 O O . LYS A 1 493 ? -17.899 -5.636 28.595 1.00 93.38 493 LYS A O 1
ATOM 3837 N N . ASP A 1 494 ? -16.054 -5.724 29.901 1.00 91.25 494 ASP A N 1
ATOM 3838 C CA . ASP A 1 494 ? -15.717 -4.309 29.757 1.00 91.25 494 ASP A CA 1
ATOM 3839 C C . ASP A 1 494 ? -15.142 -3.986 28.360 1.00 91.25 494 ASP A C 1
ATOM 3841 O O . ASP A 1 494 ? -14.823 -4.876 27.562 1.00 91.25 494 ASP A O 1
ATOM 3845 N N . VAL A 1 495 ? -15.014 -2.695 28.044 1.00 87.62 495 VAL A N 1
ATOM 3846 C CA . VAL A 1 495 ? -14.422 -2.209 26.780 1.00 87.62 495 VAL A CA 1
ATOM 3847 C C . VAL A 1 495 ? -12.937 -2.548 26.645 1.00 87.62 495 VAL A C 1
ATOM 3849 O O . VAL A 1 495 ? -12.389 -2.508 25.547 1.00 87.62 495 VAL A O 1
ATOM 3852 N N . CYS A 1 496 ? -12.299 -2.909 27.754 1.00 85.06 496 CYS A N 1
ATOM 3853 C CA . CYS A 1 496 ? -10.909 -3.328 27.843 1.00 85.06 496 CYS A CA 1
ATOM 3854 C C . CYS A 1 496 ? -10.738 -4.825 27.526 1.00 85.06 496 CYS A C 1
ATOM 3856 O O . CYS A 1 496 ? -9.617 -5.306 27.371 1.00 85.06 496 CYS A O 1
ATOM 3858 N N . GLY A 1 497 ? -11.845 -5.570 27.426 1.00 87.81 497 GLY A N 1
ATOM 3859 C CA . GLY A 1 497 ? -11.875 -7.009 27.195 1.00 87.81 497 GLY A CA 1
ATOM 3860 C C . GLY A 1 497 ? -11.797 -7.867 28.461 1.00 87.81 497 GLY A C 1
ATOM 3861 O O . GLY A 1 497 ? -11.761 -9.093 28.335 1.00 87.81 497 GLY A O 1
ATOM 3862 N N . ASN A 1 498 ? -11.803 -7.273 29.656 1.00 90.69 498 ASN A N 1
ATOM 3863 C CA . ASN A 1 498 ? -11.872 -8.003 30.919 1.00 90.69 498 ASN A CA 1
ATOM 3864 C C . ASN A 1 498 ? -13.291 -8.529 31.155 1.00 90.69 498 ASN A C 1
ATOM 3866 O O . ASN A 1 498 ? -14.282 -7.865 30.847 1.00 90.69 498 ASN A O 1
ATOM 3870 N N . ASN A 1 499 ? -13.386 -9.711 31.767 1.00 94.12 499 ASN A N 1
ATOM 3871 C CA . ASN A 1 499 ? -14.658 -10.337 32.111 1.00 94.12 499 ASN A CA 1
ATOM 3872 C C . ASN A 1 499 ? -14.843 -10.365 33.632 1.00 94.12 499 ASN A C 1
ATOM 3874 O O . ASN A 1 499 ? -14.053 -10.973 34.352 1.00 94.12 499 ASN A O 1
ATOM 3878 N N . PHE A 1 500 ? -15.939 -9.790 34.108 1.00 95.44 500 PHE A N 1
ATOM 3879 C CA . PHE A 1 500 ? -16.362 -9.805 35.502 1.00 95.44 500 PHE A CA 1
ATOM 3880 C C . PHE A 1 500 ? -17.619 -10.653 35.611 1.00 95.44 500 PHE A C 1
ATOM 3882 O O . PHE A 1 500 ? -18.630 -10.357 34.985 1.00 95.44 500 PHE A O 1
ATOM 3889 N N . THR A 1 501 ? -17.564 -11.731 36.385 1.00 97.12 501 THR A N 1
ATOM 3890 C CA . THR A 1 501 ? -18.714 -12.624 36.570 1.00 97.12 501 THR A CA 1
ATOM 3891 C C . THR A 1 501 ? -19.190 -12.557 38.009 1.00 97.12 501 THR A C 1
ATOM 3893 O O . THR A 1 501 ? -18.440 -12.908 38.919 1.00 97.12 501 THR A O 1
ATOM 3896 N N . VAL A 1 502 ? -20.434 -12.128 38.201 1.00 97.50 502 VAL A N 1
ATOM 3897 C CA . VAL A 1 502 ? -21.156 -12.256 39.469 1.00 97.50 502 VAL A CA 1
ATOM 3898 C C . VAL A 1 502 ? -22.195 -13.359 39.325 1.00 97.50 502 VAL A C 1
ATOM 3900 O O . VAL A 1 502 ? -22.830 -13.496 38.281 1.00 97.50 502 VAL A O 1
ATOM 3903 N N . GLU A 1 503 ? -22.353 -14.164 40.364 1.00 97.81 503 GLU A N 1
ATOM 3904 C CA . GLU A 1 503 ? -23.308 -15.262 40.393 1.00 97.81 503 GLU A CA 1
ATOM 3905 C C . GLU A 1 503 ? -24.125 -15.198 41.677 1.00 97.81 503 GLU A C 1
ATOM 3907 O O . GLU A 1 503 ? -23.586 -14.974 42.767 1.00 97.81 503 GLU A O 1
ATOM 3912 N N . SER A 1 504 ? -25.433 -15.382 41.536 1.00 97.25 504 SER A N 1
ATOM 3913 C CA . SER A 1 504 ? -26.357 -15.552 42.642 1.00 97.25 504 SER A CA 1
ATOM 3914 C C . SER A 1 504 ? -27.145 -16.846 42.487 1.00 97.25 504 SER A C 1
ATOM 3916 O O . SER A 1 504 ? -27.573 -17.219 41.395 1.00 97.25 504 SER A O 1
ATOM 3918 N N . GLU A 1 505 ? -27.361 -17.523 43.608 1.00 96.88 505 GLU A N 1
ATOM 3919 C CA . GLU A 1 505 ? -28.367 -18.572 43.725 1.00 96.88 505 GLU A CA 1
ATOM 3920 C C . GLU A 1 505 ? -29.649 -17.968 44.283 1.00 96.88 505 GLU A C 1
ATOM 3922 O O . GLU A 1 505 ? -29.608 -17.132 45.191 1.00 96.88 505 GLU A O 1
ATOM 3927 N N . TYR A 1 506 ? -30.791 -18.391 43.751 1.00 95.75 506 TYR A N 1
ATOM 3928 C CA . TYR A 1 506 ? -32.097 -17.932 44.195 1.00 95.75 506 TYR A CA 1
ATOM 3929 C C . TYR A 1 506 ? -33.127 -19.064 44.207 1.00 95.75 506 TYR A C 1
ATOM 3931 O O . TYR A 1 506 ? -33.042 -20.035 43.459 1.00 95.75 506 TYR A O 1
ATOM 3939 N N . GLY A 1 507 ? -34.108 -18.954 45.099 1.00 96.06 507 GLY A N 1
ATOM 3940 C CA . GLY A 1 507 ? -35.122 -19.980 45.317 1.00 96.06 507 GLY A CA 1
ATOM 3941 C C . GLY A 1 507 ? -36.257 -19.492 46.211 1.00 96.06 507 GLY A C 1
ATOM 3942 O O . GLY A 1 507 ? -36.374 -18.308 46.538 1.00 96.06 507 GLY A O 1
ATOM 3943 N N . THR A 1 508 ? -37.099 -20.416 46.676 1.00 95.06 508 THR A N 1
ATOM 3944 C CA . THR A 1 508 ? -38.230 -20.070 47.558 1.00 95.06 508 THR A CA 1
ATOM 3945 C C . THR A 1 508 ? -37.800 -19.540 48.929 1.00 95.06 508 THR A C 1
ATOM 3947 O O . THR A 1 508 ? -38.649 -19.119 49.704 1.00 95.06 508 THR A O 1
ATOM 3950 N N . TRP A 1 509 ? -36.506 -19.592 49.252 1.00 93.62 509 TRP A N 1
ATOM 3951 C CA . TRP A 1 509 ? -35.901 -19.080 50.484 1.00 93.62 509 TRP A CA 1
ATOM 3952 C C . TRP A 1 509 ? -35.318 -17.662 50.338 1.00 93.62 509 TRP A C 1
ATOM 3954 O O . TRP A 1 509 ? -34.893 -17.089 51.336 1.00 93.62 509 TRP A O 1
ATOM 3964 N N . GLY A 1 510 ? -35.277 -17.103 49.122 1.00 93.75 510 GLY A N 1
ATOM 3965 C CA . GLY A 1 510 ? -34.667 -15.804 48.832 1.00 93.75 510 GLY A CA 1
ATOM 3966 C C . GLY A 1 510 ? -33.558 -15.922 47.790 1.00 93.75 510 GLY A C 1
ATOM 3967 O O . GLY A 1 510 ? -33.700 -16.671 46.823 1.00 93.75 510 GLY A O 1
ATOM 3968 N N . TYR A 1 511 ? -32.473 -15.169 47.973 1.00 95.06 511 TYR A N 1
ATOM 3969 C CA . TYR A 1 511 ? -31.283 -15.246 47.127 1.00 95.06 511 TYR A CA 1
ATOM 3970 C C . TYR A 1 511 ? -30.003 -15.016 47.939 1.00 95.06 511 TYR A C 1
ATOM 3972 O O . TYR A 1 511 ? -30.032 -14.400 49.006 1.00 95.06 511 TYR A O 1
ATOM 3980 N N . SER A 1 512 ? -28.875 -15.496 47.423 1.00 94.62 512 SER A N 1
ATOM 3981 C CA . SER A 1 512 ? -27.544 -15.240 47.974 1.00 94.62 512 SER A CA 1
ATOM 3982 C C . SER A 1 512 ? -26.503 -15.171 46.866 1.00 94.62 512 SER A C 1
ATOM 3984 O O . SER A 1 512 ? -26.570 -15.933 45.904 1.00 94.62 512 SER A O 1
ATOM 3986 N N . LEU A 1 513 ? -25.508 -14.300 47.026 1.00 95.94 513 LEU A N 1
ATOM 3987 C CA . LEU A 1 513 ? -24.347 -14.256 46.139 1.00 95.94 513 LEU A CA 1
ATOM 3988 C C . LEU A 1 513 ? -23.461 -15.484 46.370 1.00 95.94 513 LEU A C 1
ATOM 3990 O O . LEU A 1 513 ? -23.036 -15.735 47.496 1.00 95.94 513 LEU A O 1
ATOM 3994 N N . THR A 1 514 ? -23.176 -16.229 45.305 1.00 96.81 514 THR A N 1
ATOM 3995 C CA . THR A 1 514 ? -22.281 -17.399 45.320 1.00 96.81 514 THR A CA 1
ATOM 3996 C C . THR A 1 514 ? -20.908 -17.073 44.751 1.00 96.81 514 THR A C 1
ATOM 3998 O O . THR A 1 514 ? -19.912 -17.669 45.163 1.00 96.81 514 THR A O 1
ATOM 4001 N N . ARG A 1 515 ? -20.828 -16.090 43.846 1.00 96.50 515 ARG A N 1
ATOM 4002 C CA . ARG A 1 515 ? -19.571 -15.622 43.260 1.00 96.50 515 ARG A CA 1
ATOM 4003 C C . ARG A 1 515 ? -19.593 -14.114 43.076 1.00 96.50 515 ARG A C 1
ATOM 4005 O O . ARG A 1 515 ? -20.532 -13.571 42.505 1.00 96.50 515 ARG A O 1
ATOM 4012 N N . VAL A 1 516 ? -18.526 -13.454 43.509 1.00 95.06 516 VAL A N 1
ATOM 4013 C CA . VAL A 1 516 ? -18.294 -12.022 43.296 1.00 95.06 516 VAL A CA 1
ATOM 4014 C C . VAL A 1 516 ? -16.899 -11.865 42.685 1.00 95.06 516 VAL A C 1
ATOM 4016 O O . VAL A 1 516 ? -15.987 -12.564 43.131 1.00 95.06 516 VAL A O 1
ATOM 4019 N N . PRO A 1 517 ? -16.710 -11.013 41.661 1.00 91.88 517 PRO A N 1
ATOM 4020 C CA . PRO A 1 517 ? -15.380 -10.718 41.138 1.00 91.88 517 PRO A CA 1
ATOM 4021 C C . PRO A 1 517 ? -14.464 -10.170 42.238 1.00 91.88 517 PRO A C 1
ATOM 4023 O O . PRO A 1 517 ? -14.910 -9.373 43.064 1.00 91.88 517 PRO A O 1
ATOM 4026 N N . GLU A 1 518 ? -13.191 -10.565 42.237 1.00 88.94 518 GLU A N 1
ATOM 4027 C CA . GLU A 1 518 ? -12.188 -9.944 43.107 1.00 88.94 518 GLU A CA 1
ATOM 4028 C C . GLU A 1 518 ? -12.031 -8.462 42.733 1.00 88.94 518 GLU A C 1
ATOM 4030 O O . GLU A 1 518 ? -11.983 -8.114 41.551 1.00 88.94 518 GLU A O 1
ATOM 4035 N N . ASP A 1 519 ? -11.994 -7.578 43.735 1.00 82.44 519 ASP A N 1
ATOM 4036 C CA . ASP A 1 519 ? -11.758 -6.153 43.497 1.00 82.44 519 ASP A CA 1
ATOM 4037 C C . ASP A 1 519 ? -10.260 -5.945 43.213 1.00 82.44 519 ASP A C 1
ATOM 4039 O O . ASP A 1 519 ? -9.437 -6.188 44.105 1.00 82.44 519 ASP A O 1
ATOM 4043 N N . PRO A 1 520 ? -9.881 -5.463 42.015 1.00 73.81 520 PRO A N 1
ATOM 4044 C CA . PRO A 1 520 ? -8.480 -5.285 41.640 1.00 73.81 520 PRO A CA 1
ATOM 4045 C C . PRO A 1 520 ? -7.716 -4.307 42.550 1.00 73.81 520 PRO A C 1
ATOM 4047 O O . PRO A 1 520 ? -6.487 -4.310 42.562 1.00 73.81 520 PRO A O 1
ATOM 4050 N N . TYR A 1 521 ? -8.403 -3.475 43.341 1.00 70.19 521 TYR A N 1
ATOM 4051 C CA . TYR A 1 521 ? -7.755 -2.524 44.248 1.00 70.19 521 TYR A CA 1
ATOM 4052 C C . TYR A 1 521 ? -7.452 -3.077 45.642 1.00 70.19 521 TYR A C 1
ATOM 4054 O O . TYR A 1 521 ? -6.714 -2.434 46.393 1.00 70.19 521 TYR A O 1
ATOM 4062 N N . HIS A 1 522 ? -7.968 -4.254 46.006 1.00 64.12 522 HIS A N 1
ATOM 4063 C CA . HIS A 1 522 ? -7.740 -4.796 47.345 1.00 64.12 522 HIS A CA 1
ATOM 4064 C C . HIS A 1 522 ? -6.286 -5.268 47.576 1.00 64.12 522 HIS A C 1
ATOM 4066 O O . HIS A 1 522 ? -5.854 -5.329 48.728 1.00 64.12 522 HIS A O 1
ATOM 4072 N N . GLU A 1 523 ? -5.493 -5.492 46.519 1.00 53.12 523 GLU A N 1
ATOM 4073 C CA . GLU A 1 523 ? -4.085 -5.920 46.629 1.00 53.12 523 GLU A CA 1
ATOM 4074 C C . GLU A 1 523 ? -3.055 -4.773 46.618 1.00 53.12 523 GLU A C 1
ATOM 4076 O O . GLU A 1 523 ? -1.951 -4.923 47.149 1.00 53.12 523 GLU A O 1
ATOM 4081 N N . LEU A 1 524 ? -3.404 -3.588 46.105 1.00 52.00 524 LEU A N 1
ATOM 4082 C CA . LEU A 1 524 ? -2.464 -2.461 45.958 1.00 52.00 524 LEU A CA 1
ATOM 4083 C C . LEU A 1 524 ? -2.024 -1.819 47.287 1.00 52.00 524 LEU A C 1
ATOM 4085 O O . LEU A 1 524 ? -1.088 -1.020 47.308 1.00 52.00 524 LEU A O 1
ATOM 4089 N N . HIS A 1 525 ? -2.630 -2.207 48.412 1.00 47.28 525 HIS A N 1
ATOM 4090 C CA . HIS A 1 525 ? -2.168 -1.825 49.749 1.00 47.28 525 HIS A CA 1
ATOM 4091 C C . HIS A 1 525 ? -1.371 -2.919 50.482 1.00 47.28 525 HIS A C 1
ATOM 4093 O O . HIS A 1 525 ? -0.900 -2.660 51.590 1.00 47.28 525 HIS A O 1
ATOM 4099 N N . ALA A 1 526 ? -1.166 -4.102 49.887 1.00 45.28 526 ALA A N 1
ATOM 4100 C CA . ALA A 1 526 ? -0.535 -5.239 50.567 1.00 45.28 526 ALA A CA 1
ATOM 4101 C C . ALA A 1 526 ? 0.854 -5.655 50.039 1.00 45.28 526 ALA A C 1
ATOM 4103 O O . ALA A 1 526 ? 1.552 -6.385 50.742 1.00 45.28 526 ALA A O 1
ATOM 4104 N N . GLY A 1 527 ? 1.319 -5.187 48.874 1.00 43.12 527 GLY A N 1
ATOM 4105 C CA . GLY A 1 527 ? 2.606 -5.661 48.343 1.00 43.12 527 GLY A CA 1
ATOM 4106 C C . GLY A 1 527 ? 3.229 -4.796 47.254 1.00 43.12 527 GLY A C 1
ATOM 4107 O O . GLY A 1 527 ? 3.077 -5.067 46.070 1.00 43.12 527 GLY A O 1
ATOM 4108 N N . ALA A 1 528 ? 4.014 -3.794 47.649 1.00 39.97 528 ALA A N 1
ATOM 4109 C CA . ALA A 1 528 ? 4.981 -3.178 46.749 1.00 39.97 528 ALA A CA 1
ATOM 4110 C C . ALA A 1 528 ? 6.170 -4.136 46.546 1.00 39.97 528 ALA A C 1
ATOM 4112 O O . ALA A 1 528 ? 7.019 -4.257 47.429 1.00 39.97 528 ALA A O 1
ATOM 4113 N N . GLY A 1 529 ? 6.238 -4.797 45.386 1.00 40.97 529 GLY A N 1
ATOM 4114 C CA . GLY A 1 529 ? 7.472 -5.419 44.898 1.00 40.97 529 GLY A CA 1
ATOM 4115 C C . GLY A 1 529 ? 7.299 -6.705 44.093 1.00 40.97 529 GLY A C 1
ATOM 4116 O O . GLY A 1 529 ? 7.609 -7.770 44.611 1.00 40.97 529 GLY A O 1
ATOM 4117 N N . ALA A 1 530 ? 6.894 -6.610 42.823 1.00 38.22 530 ALA A N 1
ATOM 4118 C CA . ALA A 1 530 ? 7.313 -7.550 41.775 1.00 38.22 530 ALA A CA 1
ATOM 4119 C C . ALA A 1 530 ? 7.012 -6.979 40.377 1.00 38.22 530 ALA A C 1
ATOM 4121 O O . ALA A 1 530 ? 5.919 -6.482 40.120 1.00 38.22 530 ALA A O 1
ATOM 4122 N N . GLU A 1 531 ? 8.015 -7.034 39.502 1.00 36.31 531 GLU A N 1
ATOM 4123 C CA . GLU A 1 531 ? 8.000 -6.612 38.097 1.00 36.31 531 GLU A CA 1
ATOM 4124 C C . GLU A 1 531 ? 6.978 -7.396 37.252 1.00 36.31 531 GLU A C 1
ATOM 4126 O O . GLU A 1 531 ? 6.849 -8.612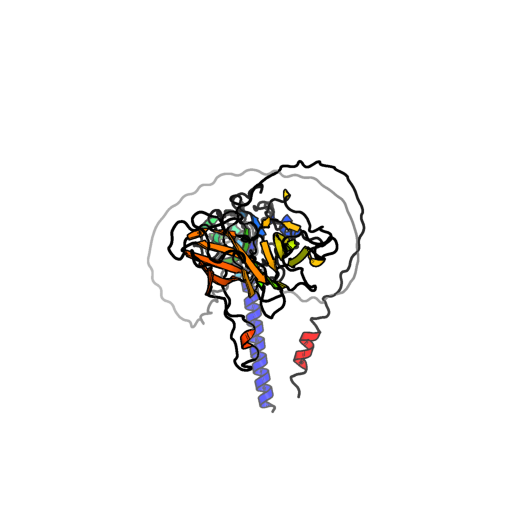 37.395 1.00 36.31 531 GLU A O 1
ATOM 4131 N N . LEU A 1 532 ? 6.312 -6.718 36.310 1.00 36.47 532 LEU A N 1
ATOM 4132 C CA . LEU A 1 532 ? 5.413 -7.323 35.324 1.00 36.47 532 LEU A CA 1
ATOM 4133 C C . LEU A 1 532 ? 5.907 -7.025 33.902 1.00 36.47 532 LEU A C 1
ATOM 4135 O O . LEU A 1 532 ? 5.937 -5.878 33.460 1.00 36.47 532 LEU A O 1
ATOM 4139 N N . GLY A 1 533 ? 6.289 -8.089 33.193 1.00 30.19 533 GLY A N 1
ATOM 4140 C CA . GLY A 1 533 ? 6.496 -8.095 31.747 1.00 30.19 533 GLY A CA 1
ATOM 4141 C C . GLY A 1 533 ? 5.154 -8.178 31.014 1.00 30.19 533 GLY A C 1
ATOM 4142 O O . GLY A 1 533 ? 4.315 -9.015 31.339 1.00 30.19 533 GLY A O 1
ATOM 4143 N N . GLY A 1 534 ? 4.953 -7.291 30.038 1.00 30.12 534 GLY A N 1
ATOM 4144 C CA . GLY A 1 534 ? 3.713 -7.178 29.271 1.00 30.12 534 GLY A CA 1
ATOM 4145 C C . GLY A 1 534 ? 3.544 -8.278 28.220 1.00 30.12 534 GLY A C 1
ATOM 4146 O O . GLY A 1 534 ? 4.432 -8.514 27.401 1.00 30.12 534 GLY A O 1
ATOM 4147 N N . ALA A 1 535 ? 2.368 -8.907 28.213 1.00 28.91 535 ALA A N 1
ATOM 4148 C CA . ALA A 1 535 ? 1.880 -9.739 27.120 1.00 28.91 535 ALA A CA 1
ATOM 4149 C C . ALA A 1 535 ? 0.844 -8.944 26.307 1.00 28.91 535 ALA A C 1
ATOM 4151 O O . ALA A 1 535 ? -0.124 -8.425 26.858 1.00 28.91 535 ALA A O 1
ATOM 4152 N N . GLN A 1 536 ? 1.051 -8.847 24.992 1.00 29.69 536 GLN A N 1
ATOM 4153 C CA . GLN A 1 536 ? 0.073 -8.302 24.050 1.00 29.69 536 GLN A CA 1
ATOM 4154 C C . GLN A 1 536 ? -1.076 -9.304 23.869 1.00 29.69 536 GLN A C 1
ATOM 4156 O O . GLN A 1 536 ? -0.850 -10.429 23.424 1.00 29.69 536 GLN A O 1
ATOM 4161 N N . ALA A 1 537 ? -2.304 -8.896 24.195 1.00 28.33 537 ALA A N 1
ATOM 4162 C CA . ALA A 1 537 ? -3.507 -9.660 23.885 1.00 28.33 537 ALA A CA 1
ATOM 4163 C C . ALA A 1 537 ? -3.957 -9.377 22.441 1.00 28.33 537 ALA A C 1
ATOM 4165 O O . ALA A 1 537 ? -4.142 -8.229 22.036 1.00 28.33 537 ALA A O 1
ATOM 4166 N N . LEU A 1 538 ? -4.116 -10.446 21.663 1.00 25.44 538 LEU A N 1
ATOM 4167 C CA . LEU A 1 538 ? -4.689 -10.435 20.321 1.00 25.44 538 LEU A CA 1
ATOM 4168 C C . LEU A 1 538 ? -6.221 -10.453 20.469 1.00 25.44 538 LEU A C 1
ATOM 4170 O O . LEU A 1 538 ? -6.769 -11.416 21.002 1.00 25.44 538 LEU A O 1
ATOM 4174 N N . PHE A 1 539 ? -6.912 -9.391 20.052 1.00 30.44 539 PHE A N 1
ATOM 4175 C CA . PHE A 1 539 ? -8.367 -9.284 20.200 1.00 30.44 539 PHE A CA 1
ATOM 4176 C C . PHE A 1 539 ? -9.110 -9.906 19.009 1.00 30.44 539 PHE A C 1
ATOM 4178 O O . PHE A 1 539 ? -8.891 -9.532 17.857 1.00 30.44 539 PHE A O 1
ATOM 4185 N N . GLU A 1 540 ? -10.031 -10.823 19.308 1.00 25.30 540 GLU A N 1
ATOM 4186 C CA . GLU A 1 540 ? -11.037 -11.360 18.388 1.00 25.30 540 GLU A CA 1
ATOM 4187 C C . GLU A 1 540 ? -12.333 -10.537 18.536 1.00 25.30 540 GLU A C 1
ATOM 4189 O O . GLU A 1 540 ? -12.876 -10.410 19.637 1.00 25.30 540 GLU A O 1
ATOM 4194 N N . ILE A 1 541 ? -12.800 -9.920 17.443 1.00 30.59 541 ILE A N 1
ATOM 4195 C CA . ILE A 1 541 ? -13.943 -8.988 17.421 1.00 30.59 541 ILE A CA 1
ATOM 4196 C C . ILE A 1 541 ? -15.136 -9.647 16.715 1.00 30.59 541 ILE A C 1
ATOM 4198 O O . ILE A 1 541 ? -15.016 -10.111 15.581 1.00 30.59 541 ILE A O 1
ATOM 4202 N N . ALA A 1 542 ? -16.300 -9.641 17.373 1.00 26.12 542 ALA A N 1
ATOM 4203 C CA . ALA A 1 542 ? -17.579 -10.091 16.818 1.00 26.12 542 ALA A CA 1
ATOM 4204 C C . ALA A 1 542 ? -18.168 -9.065 15.818 1.00 26.12 542 ALA A C 1
ATOM 4206 O O . ALA A 1 542 ? -18.031 -7.857 16.030 1.00 26.12 542 ALA A O 1
ATOM 4207 N N . PRO A 1 543 ? -18.846 -9.499 14.737 1.00 26.45 543 PRO A N 1
ATOM 4208 C CA . PRO A 1 543 ? -19.357 -8.594 13.713 1.00 26.45 543 PRO A CA 1
ATOM 4209 C C . PRO A 1 543 ? -20.717 -7.992 14.102 1.00 26.45 543 PRO A C 1
ATOM 4211 O O . PRO A 1 543 ? -21.649 -8.719 14.438 1.00 26.45 543 PRO A O 1
ATOM 4214 N N . LEU A 1 544 ? -20.866 -6.672 13.957 1.00 30.70 544 LEU A N 1
ATOM 4215 C CA . LEU A 1 544 ? -22.171 -6.007 13.858 1.00 30.70 544 LEU A CA 1
ATOM 4216 C C . LEU A 1 544 ? -22.403 -5.588 12.401 1.00 30.70 544 LEU A C 1
ATOM 4218 O O . LEU A 1 544 ? -21.561 -4.936 11.784 1.00 30.70 544 LEU A O 1
ATOM 4222 N N . GLN A 1 545 ? -23.532 -6.026 11.841 1.00 34.59 545 GLN A N 1
ATOM 4223 C CA . GLN A 1 545 ? -23.907 -5.839 10.438 1.00 34.59 545 GLN A CA 1
ATOM 4224 C C . GLN A 1 545 ? -24.421 -4.420 10.158 1.00 34.59 545 GLN A C 1
ATOM 4226 O O . GLN A 1 545 ? -25.134 -3.824 10.964 1.00 34.59 545 GLN A O 1
ATOM 4231 N N . SER A 1 546 ? -24.073 -3.896 8.979 1.00 27.67 546 SER A N 1
ATOM 4232 C CA . SER A 1 546 ? -24.492 -2.584 8.489 1.00 27.67 546 SER A CA 1
ATOM 4233 C C . SER A 1 546 ? -25.813 -2.656 7.714 1.00 27.67 546 SER A C 1
ATOM 4235 O O . SER A 1 546 ? -26.029 -3.538 6.884 1.00 27.67 546 SER A O 1
ATOM 4237 N N . ALA A 1 547 ? -26.685 -1.677 7.951 1.00 27.97 547 ALA A N 1
ATOM 4238 C CA . ALA A 1 547 ? -27.819 -1.367 7.086 1.00 27.97 547 ALA A CA 1
ATOM 4239 C C . ALA A 1 547 ? -27.444 -0.213 6.133 1.00 27.97 547 ALA A C 1
ATOM 4241 O O . ALA A 1 547 ? -26.790 0.750 6.527 1.00 27.97 547 ALA A O 1
ATOM 4242 N N . SER A 1 548 ? -27.863 -0.313 4.871 1.00 28.81 548 SER A N 1
ATOM 4243 C CA . SER A 1 548 ? -27.591 0.607 3.752 1.00 28.81 548 SER A CA 1
ATOM 4244 C C . SER A 1 548 ? -28.814 0.625 2.812 1.00 28.81 548 SER A C 1
ATOM 4246 O O . SER A 1 548 ? -29.541 -0.371 2.806 1.00 28.81 548 SER A O 1
ATOM 4248 N N . PRO A 1 549 ? -29.032 1.624 1.921 1.00 39.88 549 PRO A N 1
ATOM 4249 C CA . PRO A 1 549 ? -28.688 3.052 1.989 1.00 39.88 549 PRO A CA 1
ATOM 4250 C C . PRO A 1 549 ? -29.858 3.995 1.602 1.00 39.88 549 PRO A C 1
ATOM 4252 O O . PRO A 1 549 ? -30.790 3.631 0.884 1.00 39.88 549 PRO A O 1
ATOM 4255 N N . GLY A 1 550 ? -29.741 5.273 1.988 1.00 25.06 550 GLY A N 1
ATOM 4256 C CA . GLY A 1 550 ? -30.570 6.384 1.505 1.00 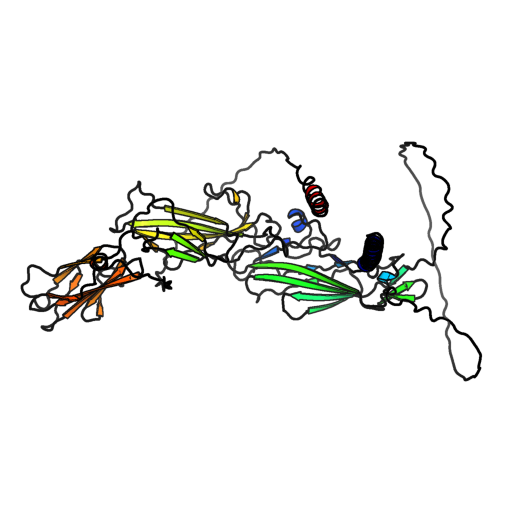25.06 550 GLY A CA 1
ATOM 4257 C C . GLY A 1 550 ? -29.837 7.243 0.467 1.00 25.06 550 GLY A C 1
ATOM 4258 O O . GLY A 1 550 ? -28.820 7.862 0.754 1.00 25.06 550 GLY A O 1
ATOM 4259 N N . ARG A 1 551 ? -30.378 7.256 -0.751 1.00 26.78 551 ARG A N 1
ATOM 4260 C CA . ARG A 1 551 ? -29.918 7.920 -1.984 1.00 26.78 551 ARG A CA 1
ATOM 4261 C C . ARG A 1 551 ? -30.058 9.450 -1.894 1.00 26.78 551 ARG A C 1
ATOM 4263 O O . ARG A 1 551 ? -31.112 9.929 -1.485 1.00 26.78 551 ARG A O 1
ATOM 4270 N N . SER A 1 552 ? -29.081 10.233 -2.362 1.00 25.34 552 SER A N 1
ATOM 4271 C CA . SER A 1 552 ? -29.290 11.660 -2.676 1.00 25.34 552 SER A CA 1
ATOM 4272 C C . SER A 1 552 ? -28.441 12.145 -3.853 1.00 25.34 552 SER A C 1
ATOM 4274 O O . SER A 1 552 ? -27.287 11.766 -4.019 1.00 25.34 552 SER A O 1
ATOM 4276 N N . ARG A 1 553 ? -29.114 12.927 -4.706 1.00 25.14 553 ARG A N 1
ATOM 4277 C CA . ARG A 1 553 ? -28.709 13.469 -6.010 1.00 25.14 553 ARG A CA 1
ATOM 4278 C C . ARG A 1 553 ? -27.718 14.627 -5.870 1.00 25.14 553 ARG A C 1
ATOM 4280 O O . ARG A 1 553 ? -27.941 15.528 -5.069 1.00 25.14 553 ARG A O 1
ATOM 4287 N N . LEU A 1 554 ? -26.721 14.641 -6.751 1.00 23.75 554 LEU A N 1
ATOM 4288 C CA . LEU A 1 554 ? -25.869 15.788 -7.065 1.00 23.75 554 LEU A CA 1
ATOM 4289 C C . LEU A 1 554 ? -26.622 16.809 -7.934 1.00 23.75 554 LEU A C 1
ATOM 4291 O O . LEU A 1 554 ? -27.283 16.439 -8.906 1.00 23.75 554 LEU A O 1
ATOM 4295 N N . VAL A 1 555 ? -26.476 18.090 -7.595 1.00 24.75 555 VAL A N 1
ATOM 4296 C CA . VAL A 1 555 ? -26.767 19.240 -8.461 1.00 24.75 555 VAL A CA 1
ATOM 4297 C C . VAL A 1 555 ? -25.424 19.855 -8.839 1.00 24.75 555 VAL A C 1
ATOM 4299 O O . VAL A 1 555 ? -24.629 20.195 -7.968 1.00 24.75 555 VAL A O 1
ATOM 4302 N N . ALA A 1 556 ? -25.175 19.953 -10.142 1.00 24.42 556 ALA A N 1
ATOM 4303 C CA . ALA A 1 556 ? -24.005 20.593 -10.721 1.00 24.42 556 ALA A CA 1
ATOM 4304 C C . ALA A 1 556 ? -24.185 22.117 -10.764 1.00 24.42 556 ALA A C 1
ATOM 4306 O O . ALA A 1 556 ? -25.254 22.600 -11.141 1.00 24.42 556 ALA A O 1
ATOM 4307 N N . MET A 1 557 ? -23.122 22.864 -10.465 1.00 23.00 557 MET A N 1
ATOM 4308 C CA . MET A 1 557 ? -22.974 24.253 -10.897 1.00 23.00 557 MET A CA 1
ATOM 4309 C C . MET A 1 557 ? -21.544 24.507 -11.383 1.00 23.00 557 MET A C 1
ATOM 4311 O O . MET A 1 557 ? -20.575 24.286 -10.665 1.00 23.00 557 MET A O 1
ATOM 4315 N N . ASN A 1 558 ? -21.470 24.967 -12.633 1.00 24.70 558 ASN A N 1
ATOM 4316 C CA . ASN A 1 558 ? -20.316 25.568 -13.294 1.00 24.70 558 ASN A CA 1
ATOM 4317 C C . ASN A 1 558 ? -20.076 26.991 -12.774 1.00 24.70 558 ASN A C 1
ATOM 4319 O O . ASN A 1 558 ? -21.049 27.732 -12.650 1.00 24.70 558 ASN A O 1
ATOM 4323 N N . SER A 1 559 ? -18.808 27.410 -12.666 1.00 26.34 559 SER A N 1
ATOM 4324 C CA . SER A 1 559 ? -18.345 28.733 -13.138 1.00 26.34 559 SER A CA 1
ATOM 4325 C C . SER A 1 559 ? -16.821 28.913 -13.004 1.00 26.34 559 SER A C 1
ATOM 4327 O O . SER A 1 559 ? -16.288 28.962 -11.901 1.00 26.34 559 SER A O 1
ATOM 4329 N N . SER A 1 560 ? -16.165 28.974 -14.167 1.00 25.77 560 SER A N 1
ATOM 4330 C CA . SER A 1 560 ? -15.195 29.975 -14.663 1.00 25.77 560 SER A CA 1
ATOM 4331 C C . SER A 1 560 ? -14.251 30.781 -13.740 1.00 25.77 560 SER A C 1
ATOM 4333 O O . SER A 1 560 ? -14.689 31.537 -12.881 1.00 25.77 560 SER A O 1
ATOM 4335 N N . GLU A 1 561 ? -12.986 30.771 -14.193 1.00 26.20 561 GLU A N 1
ATOM 4336 C CA . GLU A 1 561 ? -12.072 31.909 -14.460 1.00 26.20 561 GLU A CA 1
ATOM 4337 C C . GLU A 1 561 ? -11.078 32.451 -13.402 1.00 26.20 561 GLU A C 1
ATOM 4339 O O . GLU A 1 561 ? -11.427 33.129 -12.446 1.00 26.20 561 GLU A O 1
ATOM 4344 N N . ALA A 1 562 ? -9.797 32.240 -13.758 1.00 27.00 562 ALA A N 1
ATOM 4345 C CA . ALA A 1 562 ? -8.703 33.212 -13.941 1.00 27.00 562 ALA A CA 1
ATOM 4346 C C . ALA A 1 562 ? -8.034 33.919 -12.739 1.00 27.00 562 ALA A C 1
ATOM 4348 O O . ALA A 1 562 ? -8.645 34.654 -11.974 1.00 27.00 562 ALA A O 1
ATOM 4349 N N . GLY A 1 563 ? -6.694 33.831 -12.710 1.00 25.75 563 GLY A N 1
ATOM 4350 C CA . GLY A 1 563 ? -5.821 34.752 -11.974 1.00 25.75 563 GLY A CA 1
ATOM 4351 C C . GLY A 1 563 ? -4.356 34.303 -11.932 1.00 25.75 563 GLY A C 1
ATOM 4352 O O . GLY A 1 563 ? -4.010 33.379 -11.207 1.00 25.75 563 GLY A O 1
ATOM 4353 N N . ALA A 1 564 ? -3.504 34.954 -12.723 1.00 29.70 564 ALA A N 1
ATOM 4354 C CA . ALA A 1 564 ? -2.068 34.703 -12.863 1.00 29.70 564 ALA A CA 1
ATOM 4355 C C . ALA A 1 564 ? -1.204 35.462 -11.830 1.00 29.70 564 ALA A C 1
ATOM 4357 O O . ALA A 1 564 ? -1.616 36.532 -11.395 1.00 29.70 564 ALA A O 1
ATOM 4358 N N . GLN A 1 565 ? 0.019 34.962 -11.562 1.00 27.89 565 GLN A N 1
ATOM 4359 C CA . GLN A 1 565 ? 1.332 35.665 -11.478 1.00 27.89 565 GLN A CA 1
ATOM 4360 C C . GLN A 1 565 ? 2.320 34.979 -10.494 1.00 27.89 565 GLN A C 1
ATOM 4362 O O . GLN A 1 565 ? 1.924 34.538 -9.422 1.00 27.89 565 GLN A O 1
ATOM 4367 N N . GLY A 1 566 ? 3.598 34.860 -10.907 1.00 25.45 566 GLY A N 1
ATOM 4368 C CA . GLY A 1 566 ? 4.733 34.201 -10.204 1.00 25.45 566 GLY A CA 1
ATOM 4369 C C . GLY A 1 566 ? 5.353 35.020 -9.045 1.00 25.45 566 GLY A C 1
ATOM 4370 O O . GLY A 1 566 ? 4.636 35.874 -8.529 1.00 25.45 566 GLY A O 1
ATOM 4371 N N . PRO A 1 567 ? 6.649 34.860 -8.634 1.00 42.22 567 PRO A N 1
ATOM 4372 C CA . PRO A 1 567 ? 7.797 34.279 -9.361 1.00 42.22 567 PRO A CA 1
ATOM 4373 C C . PRO A 1 567 ? 8.819 33.395 -8.566 1.00 42.22 567 PRO A C 1
ATOM 4375 O O . PRO A 1 567 ? 8.774 33.243 -7.350 1.00 42.22 567 PRO A O 1
ATOM 4378 N N . SER A 1 568 ? 9.760 32.854 -9.357 1.00 31.20 568 SER A N 1
ATOM 4379 C CA . SER A 1 568 ? 11.115 32.284 -9.147 1.00 31.20 568 SER A CA 1
ATOM 4380 C C . SER A 1 568 ? 11.810 32.289 -7.777 1.00 31.20 568 SER A C 1
ATOM 4382 O O . SER A 1 568 ? 12.014 33.370 -7.240 1.00 31.20 568 SER A O 1
ATOM 4384 N N . TRP A 1 569 ? 12.425 31.153 -7.396 1.00 29.70 569 TRP A N 1
ATOM 4385 C CA . TRP A 1 569 ? 13.734 31.083 -6.707 1.00 29.70 569 TRP A CA 1
ATOM 4386 C C . TRP A 1 569 ? 14.538 29.852 -7.184 1.00 29.70 569 TRP A C 1
ATOM 4388 O O . TRP A 1 569 ? 14.165 28.711 -6.934 1.00 29.70 569 TRP A O 1
ATOM 4398 N N . VAL A 1 570 ? 15.661 30.107 -7.862 1.00 32.75 570 VAL A N 1
ATOM 4399 C CA . VAL A 1 570 ? 16.771 29.176 -8.132 1.00 32.75 570 VAL A CA 1
ATOM 4400 C C . VAL A 1 570 ? 18.013 29.878 -7.599 1.00 32.75 570 VAL A C 1
ATOM 44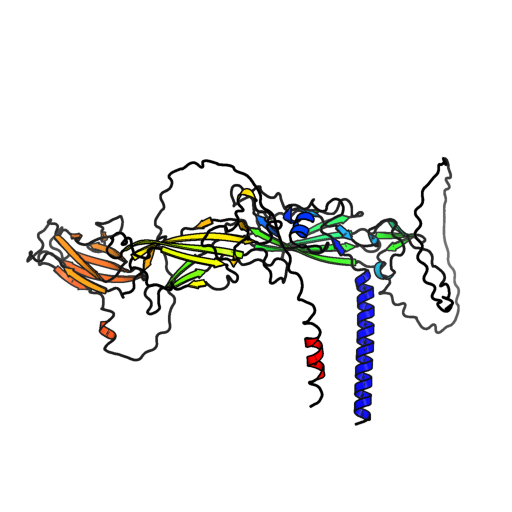02 O O . VAL A 1 570 ? 18.230 31.011 -8.007 1.00 32.75 570 VAL A O 1
ATOM 4405 N N . VAL A 1 571 ? 18.773 29.246 -6.696 1.00 33.72 571 VAL A N 1
ATOM 4406 C CA . VAL A 1 571 ? 20.243 29.334 -6.492 1.00 33.72 571 VAL A CA 1
ATOM 4407 C C . VAL A 1 571 ? 20.560 28.618 -5.171 1.00 33.72 571 VAL A C 1
ATOM 4409 O O . VAL A 1 571 ? 20.092 29.045 -4.119 1.00 33.72 571 VAL A O 1
ATOM 4412 N N . GLY A 1 572 ? 21.390 27.566 -5.196 1.00 34.66 572 GLY A N 1
ATOM 4413 C CA . GLY A 1 572 ? 21.959 27.041 -3.948 1.00 34.66 572 GLY A CA 1
ATOM 4414 C C . GLY A 1 572 ? 22.573 25.641 -3.950 1.00 34.66 572 GLY A C 1
ATOM 4415 O O . GLY A 1 572 ? 22.376 24.947 -2.965 1.00 34.66 572 GLY A O 1
ATOM 4416 N N . TRP A 1 573 ? 23.298 25.200 -4.991 1.00 34.62 573 TRP A N 1
ATOM 4417 C CA . TRP A 1 573 ? 23.917 23.853 -4.986 1.00 34.62 573 TRP A CA 1
ATOM 4418 C C . TRP A 1 573 ? 25.407 23.765 -5.381 1.00 34.62 573 TRP A C 1
ATOM 4420 O O . TRP A 1 573 ? 25.952 22.671 -5.449 1.00 34.62 573 TRP A O 1
ATOM 4430 N N . CYS A 1 574 ? 26.135 24.880 -5.531 1.00 34.62 574 CYS A N 1
ATOM 4431 C CA . CYS A 1 574 ? 27.567 24.836 -5.899 1.00 34.62 574 CYS A CA 1
ATOM 4432 C C . CYS A 1 574 ? 28.578 24.975 -4.739 1.00 34.62 574 CYS A C 1
ATOM 4434 O O . CYS A 1 574 ? 29.775 25.046 -4.998 1.00 34.62 574 CYS A O 1
ATOM 4436 N N . VAL A 1 575 ? 28.158 24.998 -3.467 1.00 39.72 575 VAL A N 1
ATOM 4437 C CA . VAL A 1 575 ? 29.086 25.273 -2.338 1.00 39.72 575 VAL A CA 1
ATOM 4438 C C . VAL A 1 575 ? 29.552 24.010 -1.591 1.00 39.72 575 VAL A C 1
ATOM 4440 O O . VAL A 1 575 ? 30.565 24.050 -0.897 1.00 39.72 575 VAL A O 1
ATOM 4443 N N . LEU A 1 576 ? 28.906 22.851 -1.768 1.00 39.84 576 LEU A N 1
ATOM 4444 C CA . LEU A 1 576 ? 29.202 21.677 -0.931 1.00 39.84 576 LEU A CA 1
ATOM 4445 C C . LEU A 1 576 ? 30.427 20.847 -1.377 1.00 39.84 576 LEU A C 1
ATOM 4447 O O . LEU A 1 576 ? 31.045 20.178 -0.552 1.00 39.84 576 LEU A O 1
ATOM 4451 N N . LEU A 1 577 ? 30.828 20.905 -2.653 1.00 39.34 577 LEU A N 1
ATOM 4452 C CA . LEU A 1 577 ? 31.860 19.999 -3.191 1.00 39.34 577 LEU A CA 1
ATOM 4453 C C . LEU A 1 577 ? 33.307 20.439 -2.884 1.00 39.34 577 LEU A C 1
ATOM 4455 O O . LEU A 1 577 ? 34.228 19.628 -2.937 1.00 39.34 577 LEU A O 1
ATOM 4459 N N . VAL A 1 578 ? 33.520 21.704 -2.502 1.00 45.66 578 VAL A N 1
ATOM 4460 C CA . VAL A 1 578 ? 34.855 22.235 -2.156 1.00 45.66 578 VAL A CA 1
ATOM 4461 C C . VAL A 1 578 ? 35.227 21.945 -0.692 1.00 45.66 578 VAL A C 1
ATOM 4463 O O . VAL A 1 578 ? 36.407 21.845 -0.362 1.00 45.66 578 VAL A O 1
ATOM 4466 N N . VAL A 1 579 ? 34.246 21.720 0.188 1.00 46.72 579 VAL A N 1
ATOM 4467 C CA . VAL A 1 579 ? 34.500 21.473 1.620 1.00 46.72 579 VAL A CA 1
ATOM 4468 C C . VAL A 1 579 ? 34.941 20.026 1.886 1.00 46.72 579 VAL A C 1
ATOM 4470 O O . VAL A 1 579 ? 35.805 19.794 2.731 1.00 46.72 579 VAL A O 1
ATOM 4473 N N . VAL A 1 580 ? 34.440 19.056 1.115 1.00 43.94 580 VAL A N 1
ATOM 4474 C CA . VAL A 1 580 ? 34.753 17.628 1.322 1.00 43.94 580 VAL A CA 1
ATOM 4475 C C . VAL A 1 580 ? 36.167 17.263 0.841 1.00 43.94 580 VAL A C 1
ATOM 4477 O O . VAL A 1 580 ? 36.837 16.442 1.462 1.00 43.94 580 VAL A O 1
ATOM 4480 N N . LEU A 1 581 ? 36.690 17.932 -0.193 1.00 43.81 581 LEU A N 1
ATOM 4481 C CA . LEU A 1 581 ? 38.074 17.719 -0.646 1.00 43.81 581 LEU A CA 1
ATOM 4482 C C . LEU A 1 581 ? 39.121 18.413 0.246 1.00 43.81 581 LEU A C 1
ATOM 4484 O O . LEU A 1 581 ? 40.269 17.974 0.293 1.00 43.81 581 LEU A O 1
ATOM 4488 N N . GLY A 1 582 ? 38.734 19.447 1.002 1.00 39.97 582 GLY A N 1
ATOM 4489 C CA . GLY A 1 582 ? 39.628 20.146 1.931 1.00 39.97 582 GLY A CA 1
ATOM 4490 C C . GLY A 1 582 ? 39.911 19.386 3.233 1.00 39.97 582 GLY A C 1
ATOM 4491 O O . GLY A 1 582 ? 41.001 19.511 3.790 1.00 39.97 582 GLY A O 1
ATOM 4492 N N . GLN A 1 583 ? 38.974 18.561 3.714 1.00 42.69 583 GLN A N 1
ATOM 4493 C CA . GLN A 1 583 ? 39.121 17.880 5.010 1.00 42.69 583 GLN A CA 1
ATOM 4494 C C . GLN A 1 583 ? 40.046 16.653 4.979 1.00 42.69 583 GLN A C 1
ATOM 4496 O O . GLN A 1 583 ? 40.640 16.321 6.003 1.00 42.69 583 GLN A O 1
ATOM 4501 N N . HIS A 1 584 ? 40.269 16.028 3.821 1.00 43.56 584 HIS A N 1
ATOM 4502 C CA . HIS A 1 584 ? 41.195 14.893 3.723 1.00 43.56 584 HIS A CA 1
ATOM 4503 C C . HIS A 1 584 ? 42.678 15.288 3.630 1.00 43.56 584 HIS A C 1
ATOM 4505 O O . HIS A 1 584 ? 43.540 14.440 3.849 1.00 43.56 584 HIS A O 1
ATOM 4511 N N . PHE A 1 585 ? 43.001 16.561 3.379 1.00 42.28 585 PHE A N 1
ATOM 4512 C CA . PHE A 1 585 ? 44.395 17.009 3.254 1.00 42.28 585 PHE A CA 1
ATOM 4513 C C . PHE A 1 585 ? 45.058 17.412 4.584 1.00 42.28 585 PHE A C 1
ATOM 4515 O O . PHE A 1 585 ? 46.282 17.495 4.647 1.00 42.28 585 PHE A O 1
ATOM 4522 N N . LEU A 1 586 ? 44.288 17.622 5.658 1.00 42.00 586 LEU A N 1
ATOM 4523 C CA . LEU A 1 586 ? 44.807 18.089 6.956 1.00 42.00 586 LEU A CA 1
ATOM 4524 C C . LEU A 1 586 ? 44.986 16.989 8.017 1.00 42.00 586 LEU A C 1
ATOM 4526 O O . LEU A 1 586 ? 45.604 17.243 9.043 1.00 42.00 586 LEU A O 1
ATOM 4530 N N . ALA A 1 587 ? 44.532 15.758 7.767 1.00 43.25 587 ALA A N 1
ATOM 4531 C CA . ALA A 1 587 ? 44.693 14.637 8.706 1.00 43.25 587 ALA A CA 1
ATOM 4532 C C . ALA A 1 587 ? 45.996 13.824 8.509 1.00 43.25 587 ALA A C 1
ATOM 4534 O O . ALA A 1 587 ? 46.177 12.788 9.139 1.00 43.25 587 ALA A O 1
ATOM 4535 N N . GLY A 1 588 ? 46.899 14.270 7.626 1.00 43.66 588 GLY A N 1
ATOM 4536 C CA . GLY A 1 588 ? 48.141 13.565 7.274 1.00 43.66 588 GLY A CA 1
ATOM 4537 C C . GLY A 1 588 ? 49.439 14.209 7.769 1.00 43.66 588 GLY A C 1
ATOM 4538 O O . GLY A 1 588 ? 50.510 13.782 7.345 1.00 43.66 588 GLY A O 1
ATOM 4539 N N . VAL A 1 589 ? 49.370 15.240 8.617 1.00 50.88 589 VAL A N 1
ATOM 4540 C CA . VAL A 1 589 ? 50.539 15.844 9.276 1.00 50.88 589 VAL A CA 1
ATOM 4541 C C . VAL A 1 589 ? 50.131 16.292 10.678 1.00 50.88 589 VAL A C 1
ATOM 4543 O O . VAL A 1 589 ? 49.798 17.455 10.877 1.00 50.88 589 VAL A O 1
ATOM 4546 N N . LEU A 1 590 ? 50.125 15.353 11.623 1.00 39.38 590 LEU A N 1
ATOM 4547 C CA . LEU A 1 590 ? 50.365 15.567 13.053 1.00 39.38 590 LEU A CA 1
ATOM 4548 C C . LEU A 1 590 ? 50.717 14.230 13.706 1.00 39.38 590 LEU A C 1
ATOM 4550 O O . LEU A 1 590 ? 49.982 13.249 13.456 1.00 39.38 590 LEU A O 1
#

Secondary structure (DSSP, 8-state):
-HHHHHHHHHHHHHHHHHHHHHHHHHHHHHTT--EEESS-TT-TT-SBSGGGSHHHHHHTT---SS----EEEEPTTTSTT-----S-EEE-EEE-GGGSTT-BS--TTTTT-TT----------------------------------------------------------------------EEEEPPPEEEEEEETTSPPEEEEEES-SSSPPEEE---TTPPSEEEEEEEEEEEPTT-EEEETTTEEE-SS-EEEEEEEEEEEE-SPPEEEEEEE-SSSSPPEEEEEEEESPPEESSTT-SSEEEEEEEEEEEEEEEETTSPPPPTTS--EEEEEEEES--SS-EEE--SSPPPSEEEEEEEEEEEEES-GGGEES-GGG-EE---TTS-GGGTTPEEEEEEEE--SSSEEEE-SSPPEEEEEE--TT-SSPPTT-EEEEEEEEES-EEEEEEETTEEE-SBTTTB--SSEEEE--SSS-EEEEEEEEETTS-EEEEEEEEETTEEEEEE-PPPTTSSTTT------PPPPP-------PPP--------------------------SSSHHHHHHHTSSTT--

Sequence (590 aa):
MVHAWREAQRQTCLLLVSLTAWLVHSTATQACQPSISFFPSGAEDMNTPLAWGRTAQIAAGNYDADVMYTVALSSIVHIPNTDAVSKPVLHVQPAHDLLVAGKSNISRACMGYDGVQRRKLLQLGSSNSSSSGSSSTSMGSSSSINRTGSVLEDLEHPNSTNSSSSSSEHPAEAQEEQQPQGPVLTLLYPARFKVEYQLNDSAPVHLGEFAEANPPPTIVLDLEDEEDGYYCLSVSVRILPWTGLLMPGSVAVPVRELSTTRQVCFYKLDGFPTARTSFSTCSSDPFAVGIGGIQPPPMPLYPGSDEPLLYSVVHFKSELNRTGDGHWPPWDAKTSMERWIVAADTSKPFIWAPEYELYEGWYNIHLDVSLTTRFPTLMAVGLEAAGTYNETNAPEVLRGFYKYLNKRQYPVGTVMGIQHKVSRFRNLEGPLELQGIPLHIEVPFSWEFEGFGSTYCFVDGKLTNNYGELECRPPFKVQLHDKTNHTLQVMFKDVCGNNFTVESEYGTWGYSLTRVPEDPYHELHAGAGAELGGAQALFEIAPLQSASPGRSRLVAMNSSEAGAQGPSWVVGWCVLLVVVLGQHFLAGVL

Radius of gyration: 41.51 Å; chains: 1; bounding box: 110×72×122 Å

pLDDT: mean 76.88, std 23.76, range [23.0, 98.19]

Foldseek 3Di:
DVVVVVVVVVVVVVVVVVVVVVVVVVVLLVQQFKAKFQQDVVCQQVWPPSLSHPVLCVLLVNPDRRDRWAFEAEAPPFDPPWPHTDQTKTFIFIDGQLQDAFRWPHDPSNLACPVPPPPPPPDPDDDDDDDDDDYDDDDDDDDDDDDDDDDDDDDDDDDDDDDDDDDDDDDDDDPPPPDPDDPIKTWRFGFKKWKWKDKPPHDIDTQDIGRHCPVTRMDGHDCPPPDFFKIKMKMKMKGDFQRIAIPDPRDGGNNDIRMDIGIDMYTYDHDQWDWAWDWDADDPDATKIWIAPTPPAFACRHPPHLHTQKWKKKKKKKFFPAAQVRDDDDPPFPGMDIDIDGPNDRPGIDMDGDPDDHGFHKMFIKIFMWMKGLSVSSYSTHCVAWDQPPDPPDDPVSHNIITHSTDMDQHFCRIAGHDDDDKFWDDKDWDPVAQFADAFDKTWIATDMPAHFFKWKDKQNHTDDDDPDGGHHPRDIDHHNDQDKIKIWIWTQHSNRDIWIWMKIHGRRGIDTPDGGDDPPPCVVPDDDDDDDDDDDDDDGDGDDDDDDDDDDDDDDDDDDDDDDDDDDDDDDDPPPVVVVVVVVPVPDD